Protein AF-0000000083551137 (afdb_homodimer)

Radius of gyration: 26.73 Å; Cα contacts (8 Å, |Δi|>4): 1388; chains: 2; bounding box: 48×81×63 Å

Solvent-accessible surface area (backbone atoms only — not comparable to full-atom values): 35287 Å² total; per-residue (Å²): 104,58,72,38,61,47,22,78,68,77,48,71,29,28,51,43,27,44,36,40,47,40,24,56,76,70,24,50,62,68,56,44,49,51,43,51,51,52,39,46,74,63,45,38,26,26,38,42,53,30,49,56,16,11,48,77,66,67,38,67,89,35,44,34,35,25,36,32,43,52,7,52,47,28,64,73,68,67,51,63,84,65,39,47,39,31,36,28,46,60,31,54,73,42,56,66,50,77,70,20,42,48,76,40,53,67,45,49,55,56,48,49,54,52,43,30,59,38,33,60,44,78,53,36,46,29,42,25,40,48,34,54,83,60,60,65,47,54,85,72,30,56,84,71,49,50,51,76,74,32,69,53,48,69,56,50,50,53,52,50,50,48,38,46,53,44,50,38,52,36,37,75,71,52,38,26,71,38,36,28,38,12,40,67,46,48,51,56,50,52,50,51,50,65,70,22,71,92,44,68,50,60,23,32,37,38,35,72,32,32,94,60,37,63,82,46,56,49,48,43,27,40,38,22,48,59,69,33,24,18,31,36,19,34,51,32,41,62,79,46,43,31,60,42,64,40,58,98,77,42,66,51,87,85,36,64,48,64,66,31,68,46,56,79,70,45,65,39,76,64,24,53,55,52,27,47,52,55,25,49,54,21,51,75,70,73,38,58,28,47,23,48,47,51,23,51,58,72,70,49,64,42,52,64,28,46,32,50,66,55,80,42,62,72,58,37,49,44,53,58,60,16,64,92,42,78,78,55,67,70,56,54,53,50,51,52,48,50,42,69,76,50,40,64,47,94,104,57,72,37,61,46,22,79,68,78,47,71,30,28,51,44,27,43,35,42,47,39,22,55,75,70,24,50,61,69,54,43,48,49,42,51,51,51,39,46,74,63,45,38,25,26,39,41,52,30,51,55,17,10,46,77,65,69,39,67,89,35,44,34,36,26,35,34,45,53,7,52,46,29,65,72,65,68,54,63,86,64,38,48,39,32,37,28,43,60,30,53,73,41,56,67,49,76,72,20,42,47,74,39,54,67,46,48,55,55,49,50,53,51,42,29,58,38,33,61,44,80,54,36,46,30,41,25,40,50,34,53,84,59,60,66,46,54,85,73,30,54,85,71,48,49,51,75,75,34,70,54,50,68,56,52,50,50,51,51,51,48,38,46,53,46,49,36,52,35,38,74,71,52,39,27,72,39,38,30,38,12,38,67,47,45,52,57,50,51,49,51,53,64,70,22,70,91,46,69,50,60,22,34,37,37,35,72,32,31,95,59,37,62,83,46,56,48,47,42,28,40,36,22,47,59,67,33,23,18,33,37,20,34,51,33,39,61,79,46,42,32,59,43,63,41,57,96,74,42,66,50,88,84,36,64,48,64,65,32,69,46,55,79,70,45,67,40,75,65,24,54,54,53,27,46,51,55,27,48,54,24,52,75,69,74,38,58,27,46,23,48,47,51,23,50,58,74,70,50,63,42,51,63,29,45,32,52,66,54,80,42,63,73,56,36,50,45,53,58,58,17,64,91,43,80,79,54,67,70,57,54,54,51,52,50,48,52,39,68,76,51,40,64,48,94

pLDDT: mean 97.59, std 1.92, range [85.94, 98.94]

Organism: NCBI:txid2306993

Secondary structure (DSSP, 8-state):
--EEE-TTS--EEESSEEE-TTBTTTB-HHHHHHHHHHHHHTT--EEE--TT-S-SS--TTTTTHHHHHHHHHHHHH--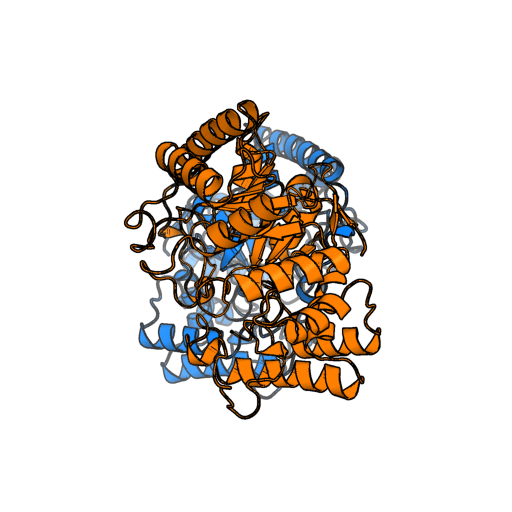GGGSEEEEEE--TT-TTTGGG----HHHHHHHHHHHHHHHTSS-EEEEEESS-TT--STTTGGGG--GGGSPPHHHHHHHHHHHHHHHHHHHHTTSEEEEEEES--HHHHHHHHHHHTTSPPEEEEE-B-BTTB-GGGTHHHHHHHHHT-EEEEB-TTTTTGGGTTTGGG---TTSHHHHSTTGGGT--HHHHHHHHHHHHHHHHTT--HHHHHHHHHTTSSS-EEEEE--SSHHHHHHHHTTTTPPPPHHHHHHHHHHHHHS----/--EEE-TTS--EEESSEEE-TTBTTTB-HHHHHHHHHHHHHTT--EEE--TT-S-SS--TTTTTHHHHHHHHHHHHH--GGGSEEEEEE--TT-TTTGGG----HHHHHHHHHHHHHHHTSS-EEEEEESS-TT--STTTGGGG--GGGSPPHHHHHHHHHHHHHHHHHHHHTTSEEEEEEES--HHHHHHHHHHHTTSPPEEEEE-B-BTTB-GGGTHHHHHHHHHT-EEEEB-TTTTTGGGTTTGGG---TTSHHHHSTTGGGT--HHHHHHHHHHHHHHHHTT--HHHHHHHHHTTSSS-EEEEE--SSHHHHHHHHTTTTPPPPHHHHHHHHHHHHHS----

InterPro domains:
  IPR023210 NADP-dependent oxidoreductase domain [PF00248] (15-338)
  IPR036812 NAD(P)-dependent oxidoreductase domain superfamily [G3DSA:3.20.20.100] (1-345)
  IPR036812 NAD(P)-dependent oxidoreductase domain superfamily [SSF51430] (1-345)
  IPR050523 Aldo/Keto Reductase Detoxification and Biosynthesis [PTHR43364] (1-342)

Structure (mmCIF, N/CA/C/O backbone):
data_AF-0000000083551137-model_v1
#
loop_
_entity.id
_entity.type
_entity.pdbx_description
1 polymer 'Aldo/keto reductase'
#
loop_
_atom_site.group_PDB
_atom_site.id
_atom_site.type_symbol
_atom_site.label_atom_id
_atom_site.label_alt_id
_atom_site.label_comp_id
_atom_site.label_asym_id
_atom_site.label_entity_id
_atom_site.label_seq_id
_atom_site.pdbx_PDB_ins_code
_atom_site.Cartn_x
_atom_site.Cartn_y
_atom_site.Cartn_z
_atom_site.occupancy
_atom_site.B_iso_or_equiv
_atom_site.auth_seq_id
_atom_site.auth_comp_id
_atom_site.auth_asym_id
_atom_site.auth_atom_id
_atom_site.pdbx_PDB_model_num
ATOM 1 N N . MET A 1 1 ? -17.516 21.531 17.078 1 94.38 1 MET A N 1
ATOM 2 C CA . MET A 1 1 ? -16.391 20.734 16.609 1 94.38 1 MET A CA 1
ATOM 3 C C . MET A 1 1 ? -16.375 19.375 17.266 1 94.38 1 MET A C 1
ATOM 5 O O . MET A 1 1 ? -16.391 19.281 18.5 1 94.38 1 MET A O 1
ATOM 9 N N . GLU A 1 2 ? -16.453 18.312 16.484 1 96.31 2 GLU A N 1
ATOM 10 C CA . GLU A 1 2 ? -16.359 16.953 17.016 1 96.31 2 GLU A CA 1
ATOM 11 C C . GLU A 1 2 ? -14.93 16.625 17.438 1 96.31 2 GLU A C 1
ATOM 13 O O . GLU A 1 2 ? -13.977 17.219 16.922 1 96.31 2 GLU A O 1
ATOM 18 N N . LYS A 1 3 ? -14.812 15.734 18.375 1 97.81 3 LYS A N 1
ATOM 19 C CA . LYS A 1 3 ? -13.484 15.32 18.844 1 97.81 3 LYS A CA 1
ATOM 20 C C . LYS A 1 3 ? -13.133 13.93 18.312 1 97.81 3 LYS A C 1
ATOM 22 O O . LYS A 1 3 ? -14.016 13.102 18.109 1 97.81 3 LYS A O 1
ATOM 27 N N . ARG A 1 4 ? -11.867 13.734 18.094 1 97.5 4 ARG A N 1
ATOM 28 C CA . ARG A 1 4 ? -11.289 12.461 17.672 1 97.5 4 ARG A CA 1
ATOM 29 C C . ARG A 1 4 ? -10.117 12.078 18.578 1 97.5 4 ARG A C 1
ATOM 31 O O . ARG A 1 4 ? -9.406 12.945 19.078 1 97.5 4 ARG A O 1
ATOM 38 N N . GLU A 1 5 ? -9.961 10.828 18.719 1 97.19 5 GLU A N 1
ATOM 39 C CA . GLU A 1 5 ? -8.812 10.375 19.5 1 97.19 5 GLU A CA 1
ATOM 40 C C . GLU A 1 5 ? -7.555 10.32 18.641 1 97.19 5 GLU A C 1
ATOM 42 O O . GLU A 1 5 ? -7.594 9.875 17.5 1 97.19 5 GLU A O 1
ATOM 47 N N . LEU A 1 6 ? -6.473 10.789 19.172 1 97.62 6 LEU A N 1
ATOM 48 C CA . LEU A 1 6 ? -5.184 10.672 18.5 1 97.62 6 LEU A CA 1
ATOM 49 C C . LEU A 1 6 ? -4.566 9.297 18.734 1 97.62 6 LEU A C 1
ATOM 51 O O . LEU A 1 6 ? -3.869 9.086 19.734 1 97.62 6 LEU A O 1
ATOM 55 N N . GLY A 1 7 ? -4.84 8.5 17.766 1 95.81 7 GLY A N 1
ATOM 56 C CA . GLY A 1 7 ? -4.434 7.117 17.953 1 95.81 7 GLY A CA 1
ATOM 57 C C . GLY A 1 7 ? -4.98 6.504 19.234 1 95.81 7 GLY A C 1
ATOM 58 O O . GLY A 1 7 ? -6.117 6.781 19.625 1 95.81 7 GLY A O 1
ATOM 59 N N . GLY A 1 8 ? -4.238 5.562 19.875 1 93 8 GLY A N 1
ATOM 60 C CA . GLY A 1 8 ? -4.625 4.953 21.141 1 93 8 GLY A CA 1
ATOM 61 C C . GLY A 1 8 ? -4.082 5.688 22.344 1 93 8 GLY A C 1
ATOM 62 O O . GLY A 1 8 ? -3.855 5.086 23.391 1 93 8 GLY A O 1
ATOM 63 N N . SER A 1 9 ? -3.871 7.059 22.188 1 94.75 9 SER A N 1
ATOM 64 C CA . SER A 1 9 ? -3.176 7.812 23.234 1 94.75 9 SER A CA 1
ATOM 65 C C . SER A 1 9 ? -4.137 8.25 24.328 1 94.75 9 SER A C 1
ATOM 67 O O . SER A 1 9 ? -3.703 8.656 25.422 1 94.75 9 SER A O 1
ATOM 69 N N . GLY A 1 10 ? -5.402 8.312 24.031 1 95.75 10 GLY A N 1
ATOM 70 C CA 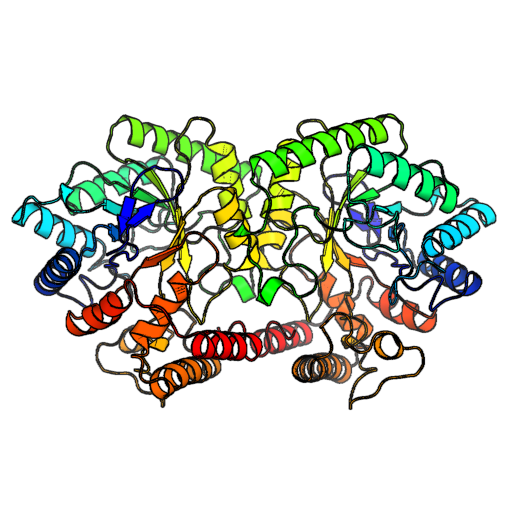. GLY A 1 10 ? -6.375 8.883 24.953 1 95.75 10 GLY A CA 1
ATOM 71 C C . GLY A 1 10 ? -6.555 10.375 24.797 1 95.75 10 GLY A C 1
ATOM 72 O O . GLY A 1 10 ? -7.488 10.961 25.344 1 95.75 10 GLY A O 1
ATOM 73 N N . VAL A 1 11 ? -5.73 11.023 24.016 1 97.62 11 VAL A N 1
ATOM 74 C CA . VAL A 1 11 ? -5.832 12.461 23.75 1 97.62 11 VAL A CA 1
ATOM 75 C C . VAL A 1 11 ? -6.938 12.719 22.734 1 97.62 11 VAL A C 1
ATOM 77 O O . VAL A 1 11 ? -6.961 12.109 21.656 1 97.62 11 VAL A O 1
ATOM 80 N N . MET A 1 12 ? -7.859 13.555 23.109 1 98.19 12 MET A N 1
ATOM 81 C CA . MET A 1 12 ? -8.945 13.945 22.219 1 98.19 12 MET A CA 1
ATOM 82 C C . MET A 1 12 ? -8.656 15.289 21.562 1 98.19 12 MET A C 1
ATOM 84 O O . MET A 1 12 ? -8.273 16.25 22.25 1 98.19 12 MET A O 1
ATOM 88 N N . VAL A 1 13 ? -8.797 15.352 20.281 1 98.62 13 VAL A N 1
ATOM 89 C CA . VAL A 1 13 ? -8.555 16.578 19.531 1 98.62 13 VAL A CA 1
ATOM 90 C C . VAL A 1 13 ? -9.703 16.844 18.578 1 98.62 13 VAL A C 1
ATOM 92 O O . VAL A 1 13 ? -10.5 15.945 18.281 1 98.62 13 VAL A O 1
ATOM 95 N N . SER A 1 14 ? -9.773 18.094 18.125 1 98.69 14 SER A N 1
ATOM 96 C CA . SER A 1 14 ? -10.789 18.453 17.141 1 98.69 14 SER A CA 1
ATOM 97 C C . SER A 1 14 ? -10.656 17.625 15.875 1 98.69 14 SER A C 1
ATOM 99 O O . SER A 1 14 ? -9.555 17.203 15.516 1 98.69 14 SER A O 1
ATOM 101 N N . GLU A 1 15 ? -11.727 17.406 15.133 1 98.56 15 GLU A N 1
ATOM 102 C CA . GLU A 1 15 ? -11.766 16.594 13.922 1 98.56 15 GLU A CA 1
ATOM 103 C C . GLU A 1 15 ? -10.984 17.25 12.789 1 98.56 15 GLU A C 1
ATOM 105 O O . GLU A 1 15 ? -10.711 16.609 11.766 1 98.56 15 GLU A O 1
ATOM 110 N N . LEU A 1 16 ? -10.648 18.5 12.961 1 98.81 16 LEU A N 1
ATOM 111 C CA . LEU A 1 16 ? -9.75 19.234 12.07 1 98.81 16 LEU A CA 1
ATOM 112 C C . LEU A 1 16 ? -8.531 19.734 12.836 1 98.81 16 LEU A C 1
ATOM 114 O O . LEU A 1 16 ? -8.617 20.062 14.016 1 98.81 16 LEU A O 1
ATOM 118 N N . CYS A 1 17 ? -7.441 19.75 12.164 1 98.88 17 CYS A N 1
ATOM 119 C CA . CYS A 1 17 ? -6.188 20.281 12.688 1 98.88 17 CYS A CA 1
ATOM 120 C C . CYS A 1 17 ? -5.762 21.531 11.93 1 98.88 17 CYS A C 1
ATOM 122 O O . CYS A 1 17 ? -5.848 21.578 10.703 1 98.88 17 CYS A O 1
ATOM 124 N N . LEU A 1 18 ? -5.387 22.547 12.656 1 98.94 18 LEU A N 1
ATOM 125 C CA . LEU A 1 18 ? -4.906 23.75 12 1 98.94 18 LEU A CA 1
ATOM 126 C C . LEU A 1 18 ? -3.465 23.594 11.539 1 98.94 18 LEU A C 1
ATOM 128 O O . LEU A 1 18 ? -2.564 23.391 12.352 1 98.94 18 LEU A O 1
ATOM 132 N N . GLY A 1 19 ? -3.256 23.641 10.219 1 98.81 19 GLY A N 1
ATOM 133 C CA . GLY A 1 19 ? -1.92 23.672 9.648 1 98.81 19 GLY A CA 1
ATOM 134 C C . GLY A 1 19 ? -1.349 25.078 9.57 1 98.81 19 GLY A C 1
ATOM 135 O O . GLY A 1 19 ? -2.086 26.047 9.352 1 98.81 19 GLY A O 1
ATOM 136 N N . THR A 1 20 ? -0.009 25.188 9.625 1 98.81 20 THR A N 1
ATOM 137 C CA . THR A 1 20 ? 0.559 26.516 9.812 1 98.81 20 THR A CA 1
ATOM 138 C C . THR A 1 20 ? 1.731 26.75 8.867 1 98.81 20 THR A C 1
ATOM 140 O O . THR A 1 20 ? 2.459 27.734 9 1 98.81 20 THR A O 1
ATOM 143 N N . MET A 1 21 ? 1.899 25.938 7.883 1 97.94 21 MET A N 1
ATOM 144 C CA . MET A 1 21 ? 3.137 25.859 7.109 1 97.94 21 MET A CA 1
ATOM 145 C C . MET A 1 21 ? 3.336 27.125 6.277 1 97.94 21 MET A C 1
ATOM 147 O O . MET A 1 21 ? 4.41 27.328 5.711 1 97.94 21 MET A O 1
ATOM 151 N N . THR A 1 22 ? 2.338 28.031 6.148 1 96.94 22 THR A N 1
ATOM 152 C CA . THR A 1 22 ? 2.443 29.219 5.312 1 96.94 22 THR A CA 1
ATOM 153 C C . THR A 1 22 ? 2.906 30.422 6.133 1 96.94 22 THR A C 1
ATOM 155 O O . THR A 1 22 ? 3.275 31.469 5.574 1 96.94 22 THR A O 1
ATOM 158 N N . TRP A 1 23 ? 2.85 30.359 7.438 1 98.44 23 TRP A N 1
ATOM 159 C CA . TRP A 1 23 ? 3.096 31.484 8.328 1 98.44 23 TRP A CA 1
ATOM 160 C C . TRP A 1 23 ? 4.578 31.844 8.352 1 98.44 23 TRP A C 1
ATOM 162 O O . TRP A 1 23 ? 5.406 31.047 8.812 1 98.44 23 TRP A O 1
ATOM 172 N N . GLY A 1 24 ? 4.906 33.062 7.977 1 97 24 GLY A N 1
ATOM 173 C CA . GLY A 1 24 ? 6.285 33.5 7.887 1 97 24 GLY A CA 1
ATOM 174 C C . GLY A 1 24 ? 6.727 33.781 6.465 1 97 24 GLY A C 1
ATOM 175 O O . GLY A 1 24 ? 7.637 34.594 6.242 1 97 24 GLY A O 1
ATOM 176 N N . THR A 1 25 ? 6.086 33.094 5.484 1 95.19 25 THR A N 1
ATOM 177 C CA . THR A 1 25 ? 6.355 33.375 4.074 1 95.19 25 THR A CA 1
ATOM 178 C C . THR A 1 25 ? 5.137 34 3.408 1 95.19 25 THR A C 1
ATOM 180 O O . THR A 1 25 ? 5.223 35.125 2.857 1 95.19 25 THR A O 1
ATOM 183 N N . GLN A 1 26 ? 4.023 33.406 3.555 1 95.81 26 GLN A N 1
ATOM 184 C CA . GLN A 1 26 ? 2.816 33.906 2.902 1 95.81 26 GLN A CA 1
ATOM 185 C C . GLN A 1 26 ? 1.95 34.719 3.875 1 95.81 26 GLN A C 1
ATOM 187 O O . GLN A 1 26 ? 1.035 35.406 3.459 1 95.81 26 GLN A O 1
ATOM 192 N N . ASN A 1 27 ? 2.18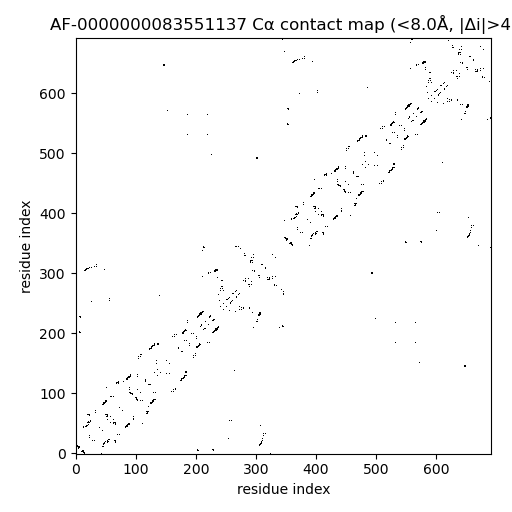8 34.531 5.137 1 97.38 27 ASN A N 1
ATOM 193 C CA . ASN A 1 27 ? 1.434 35.25 6.172 1 97.38 27 ASN A CA 1
ATOM 194 C C . ASN A 1 27 ? 2.357 35.969 7.148 1 97.38 27 ASN A C 1
ATOM 196 O O . ASN A 1 27 ? 3.412 35.438 7.516 1 97.38 27 ASN A O 1
ATOM 200 N N . THR A 1 28 ? 1.924 37.094 7.547 1 98 28 THR A N 1
ATOM 201 C CA . THR A 1 28 ? 2.588 37.844 8.617 1 98 28 THR A CA 1
ATOM 202 C C . THR A 1 28 ? 2.234 37.25 9.977 1 98 28 THR A C 1
ATOM 204 O O . THR A 1 28 ? 1.338 36.406 10.078 1 98 28 THR A O 1
ATOM 207 N N . GLU A 1 29 ? 2.994 37.656 10.984 1 98.69 29 GLU A N 1
ATOM 208 C CA . GLU A 1 29 ? 2.719 37.219 12.352 1 98.69 29 GLU A CA 1
ATOM 209 C C . GLU A 1 29 ? 1.29 37.594 12.766 1 98.69 29 GLU A C 1
ATOM 211 O O . GLU A 1 29 ? 0.604 36.781 13.391 1 98.69 29 GLU A O 1
ATOM 216 N N . ALA A 1 30 ? 0.888 38.781 12.422 1 98.69 30 ALA A N 1
ATOM 217 C CA . ALA A 1 30 ? -0.46 39.219 12.766 1 98.69 30 ALA A CA 1
ATOM 218 C C . ALA A 1 30 ? -1.514 38.344 12.102 1 98.69 30 ALA A C 1
ATOM 220 O O . ALA A 1 30 ? -2.531 38 12.711 1 98.69 30 ALA A O 1
ATOM 221 N N . GLU A 1 31 ? -1.303 38 10.891 1 98.62 31 GLU A N 1
ATOM 222 C CA . GLU A 1 31 ? -2.223 37.125 10.172 1 98.62 31 GLU A CA 1
ATOM 223 C C . GLU A 1 31 ? -2.238 35.719 10.766 1 98.62 31 GLU A C 1
ATOM 225 O O . GLU A 1 31 ? -3.285 35.062 10.82 1 98.62 31 GLU A O 1
ATOM 230 N N . ALA A 1 32 ? -1.09 35.25 11.164 1 98.81 32 ALA A N 1
ATOM 231 C CA . ALA A 1 32 ? -0.997 33.969 11.844 1 98.81 32 ALA A CA 1
ATOM 232 C C . ALA A 1 32 ? -1.82 33.969 13.133 1 98.81 32 ALA A C 1
ATOM 234 O O . ALA A 1 32 ? -2.609 33.031 13.367 1 98.81 32 ALA A O 1
ATOM 235 N N . HIS A 1 33 ? -1.642 35 13.93 1 98.88 33 HIS A N 1
ATOM 236 C CA . HIS A 1 33 ? -2.383 35.125 15.18 1 98.88 33 HIS A CA 1
ATOM 237 C C . HIS A 1 33 ? -3.887 35.188 14.93 1 98.88 33 HIS A C 1
ATOM 239 O O . HIS A 1 33 ? -4.66 34.562 15.664 1 98.88 33 HIS A O 1
ATOM 245 N N . ALA A 1 34 ? -4.262 35.906 13.891 1 98.81 34 ALA A N 1
ATOM 246 C CA . ALA A 1 34 ? -5.68 36 13.555 1 98.81 34 ALA A CA 1
ATOM 247 C C . ALA A 1 34 ? -6.246 34.625 13.195 1 98.81 34 ALA A C 1
ATOM 249 O O . ALA A 1 34 ? -7.387 34.312 13.531 1 98.81 34 ALA A O 1
ATOM 250 N N . GLN A 1 35 ? -5.496 33.812 12.523 1 98.81 35 GLN A N 1
ATOM 251 C CA . GLN A 1 35 ? -5.949 32.469 12.141 1 98.81 35 GLN A CA 1
ATOM 252 C C . GLN A 1 35 ? -6.031 31.562 13.359 1 98.81 35 GLN A C 1
ATOM 254 O O . GLN A 1 35 ? -6.934 30.719 13.445 1 98.81 35 GLN A O 1
ATOM 259 N N . ILE A 1 36 ? -5.094 31.703 14.289 1 98.88 36 ILE A N 1
ATOM 260 C CA . ILE A 1 36 ? -5.191 30.938 15.523 1 98.88 36 ILE A CA 1
ATOM 261 C C . ILE A 1 36 ? -6.48 31.297 16.25 1 98.88 36 ILE A C 1
ATOM 263 O O . ILE A 1 36 ? -7.242 30.422 16.656 1 98.88 36 ILE A O 1
ATOM 267 N N . ASP A 1 37 ? -6.707 32.594 16.375 1 98.88 37 ASP A N 1
ATOM 268 C CA . ASP A 1 37 ? -7.895 33.062 17.094 1 98.88 37 ASP A CA 1
ATOM 269 C C . ASP A 1 37 ? -9.164 32.531 16.438 1 98.88 37 ASP A C 1
ATOM 271 O O . ASP A 1 37 ? -10.055 32.031 17.125 1 98.88 37 ASP A O 1
ATOM 275 N N . LEU A 1 38 ? -9.203 32.656 15.148 1 98.81 38 LEU A N 1
ATOM 276 C CA . LEU A 1 38 ? -10.375 32.188 14.414 1 98.81 38 LEU A CA 1
ATOM 277 C C . LEU A 1 38 ? -10.57 30.672 14.609 1 98.81 38 LEU A C 1
ATOM 279 O O . LEU A 1 38 ? -11.695 30.219 14.844 1 98.81 38 LEU A O 1
ATOM 283 N N . ALA A 1 39 ? -9.516 29.906 14.477 1 98.81 39 ALA A N 1
ATOM 284 C CA . ALA A 1 39 ? -9.578 28.453 14.625 1 98.81 39 ALA A CA 1
ATOM 285 C C . ALA A 1 39 ? -10.078 28.062 16.016 1 98.81 39 ALA A C 1
ATOM 287 O O . ALA A 1 39 ? -10.969 27.234 16.141 1 98.81 39 ALA A O 1
ATOM 288 N N . LEU A 1 40 ? -9.516 28.688 17.031 1 98.69 40 LEU A N 1
ATOM 289 C CA . LEU A 1 40 ? -9.922 28.406 18.406 1 98.69 40 LEU A CA 1
ATOM 290 C C . LEU A 1 40 ? -11.391 28.766 18.625 1 98.69 40 LEU A C 1
ATOM 292 O O . LEU A 1 40 ? -12.133 28.016 19.266 1 98.69 40 LEU A O 1
ATOM 296 N N . ASP A 1 41 ? -11.75 29.906 18.094 1 98.5 41 ASP A N 1
ATOM 297 C CA . ASP A 1 41 ? -13.133 30.359 18.219 1 98.5 41 ASP A CA 1
ATOM 298 C C . ASP A 1 41 ? -14.102 29.359 17.594 1 98.5 41 ASP A C 1
ATOM 300 O O . ASP A 1 41 ? -15.234 29.203 18.047 1 98.5 41 ASP A O 1
ATOM 304 N N . ARG A 1 42 ? -13.625 28.688 16.562 1 98.44 42 ARG A N 1
ATOM 305 C CA . ARG A 1 42 ? -14.461 27.75 15.828 1 98.44 42 ARG A CA 1
ATOM 306 C C . ARG A 1 42 ? -14.32 26.344 16.391 1 98.44 42 ARG A C 1
ATOM 308 O O . ARG A 1 42 ? -14.867 25.391 15.828 1 98.44 42 ARG A O 1
ATOM 315 N N . GLY A 1 43 ? -13.547 26.125 17.453 1 98.31 43 GLY A N 1
ATOM 316 C CA . GLY A 1 43 ? -13.539 24.875 18.188 1 98.31 43 GLY A CA 1
ATOM 317 C C . GLY A 1 43 ? -12.32 24.016 17.875 1 98.31 43 GLY A C 1
ATOM 318 O O . GLY A 1 43 ? -12.188 22.906 18.406 1 98.31 43 GLY A O 1
ATOM 319 N N . ILE A 1 44 ? -11.414 24.484 17.047 1 98.62 44 ILE A N 1
ATOM 320 C CA . ILE A 1 44 ? -10.172 23.75 16.797 1 98.62 44 ILE A CA 1
ATOM 321 C C . ILE A 1 44 ? -9.281 23.812 18.031 1 98.62 44 ILE A C 1
ATOM 323 O O . ILE A 1 44 ? -9.086 24.875 18.625 1 98.62 44 ILE A O 1
ATOM 327 N N . ASP A 1 45 ? -8.789 22.656 18.391 1 98.75 45 ASP A N 1
ATOM 328 C CA . ASP A 1 45 ? -7.848 22.625 19.516 1 98.75 45 ASP A CA 1
ATOM 329 C C . ASP A 1 45 ? -6.637 21.766 19.188 1 98.75 45 ASP A C 1
ATOM 331 O O . ASP A 1 45 ? -6.09 21.094 20.062 1 98.75 45 ASP A O 1
ATOM 335 N N . PHE A 1 46 ? -6.285 21.641 18 1 98.94 46 PHE A N 1
ATOM 336 C CA . PHE A 1 46 ? -5.141 20.906 17.484 1 98.94 46 PHE A CA 1
ATOM 337 C C . PHE A 1 46 ? -4.387 21.703 16.438 1 98.94 46 PHE A C 1
ATOM 339 O O . PHE A 1 46 ? -4.957 22.078 15.414 1 98.94 46 PHE A O 1
ATOM 346 N N . ILE A 1 47 ? -3.09 22.016 16.672 1 98.94 47 ILE A N 1
ATOM 347 C CA . ILE A 1 47 ? -2.277 22.812 15.766 1 98.94 47 ILE A CA 1
ATOM 348 C C . ILE A 1 47 ? -1.021 22.047 15.375 1 98.94 47 ILE A C 1
ATOM 350 O O . ILE A 1 47 ? -0.355 21.453 16.234 1 98.94 47 ILE A O 1
ATOM 354 N N . ASP A 1 48 ? -0.736 22.016 14.117 1 98.94 48 ASP A N 1
ATOM 355 C CA . ASP A 1 48 ? 0.429 21.328 13.578 1 98.94 48 ASP A CA 1
ATOM 356 C C . ASP A 1 48 ? 1.463 22.328 13.047 1 98.94 48 ASP A C 1
ATOM 358 O O . ASP A 1 48 ? 1.116 23.266 12.336 1 98.94 48 ASP A O 1
ATOM 362 N N . THR A 1 49 ? 2.674 22.109 13.383 1 98.88 49 THR A N 1
ATOM 363 C CA . THR A 1 49 ? 3.791 22.906 12.875 1 98.88 49 THR A CA 1
ATOM 364 C C . THR A 1 49 ? 5.035 22.031 12.711 1 98.88 49 THR A C 1
ATOM 366 O O . THR A 1 49 ? 4.938 20.812 12.656 1 98.88 49 THR A O 1
ATOM 369 N N . ALA A 1 50 ? 6.176 22.641 12.398 1 98.81 50 ALA A N 1
ATOM 370 C CA . ALA A 1 50 ? 7.461 21.953 12.234 1 98.81 50 ALA A CA 1
ATOM 371 C C . ALA A 1 50 ? 8.617 22.938 12.352 1 98.81 50 ALA A C 1
ATOM 373 O O . ALA A 1 50 ? 8.469 24.125 12.039 1 98.81 50 ALA A O 1
ATOM 374 N N . GLU A 1 51 ? 9.75 22.438 12.672 1 98.38 51 GLU A N 1
ATOM 375 C CA . GLU A 1 51 ? 10.93 23.281 12.789 1 98.38 51 GLU A CA 1
ATOM 376 C C . GLU A 1 51 ? 11.289 23.906 11.445 1 98.38 51 GLU A C 1
ATOM 378 O O . GLU A 1 51 ? 11.828 25.016 11.391 1 98.38 51 GLU A O 1
ATOM 383 N N . MET A 1 52 ? 10.922 23.234 10.406 1 97.94 52 MET A N 1
ATOM 384 C CA . MET A 1 52 ? 11.352 23.672 9.078 1 97.94 52 MET A CA 1
ATOM 385 C C . MET A 1 52 ? 10.383 24.703 8.5 1 97.94 52 MET A C 1
ATOM 387 O O . MET A 1 52 ? 10.68 25.328 7.48 1 97.94 52 MET A O 1
ATOM 391 N N . TYR A 1 53 ? 9.289 24.875 9.148 1 98.19 53 TYR A N 1
ATOM 392 C CA . TYR A 1 53 ? 8.273 25.766 8.602 1 98.19 53 TYR A CA 1
ATOM 393 C C . TYR A 1 53 ? 8.703 27.219 8.742 1 98.19 53 TYR A C 1
ATOM 395 O O . TYR A 1 53 ? 9.367 27.594 9.711 1 98.19 53 TYR A O 1
ATOM 403 N N . PRO A 1 54 ? 8.297 28.078 7.746 1 97.62 54 PRO A N 1
ATOM 404 C CA . PRO A 1 54 ? 7.34 27.828 6.668 1 97.62 54 PRO A CA 1
ATOM 405 C C . PRO A 1 54 ? 7.973 27.125 5.465 1 97.62 54 PRO A C 1
ATOM 407 O O . PRO A 1 54 ? 9.195 27.016 5.383 1 97.62 54 PRO A O 1
ATOM 410 N N . THR A 1 55 ? 7 26.578 4.652 1 93.56 55 THR A N 1
ATOM 411 C CA . THR A 1 55 ? 7.438 25.922 3.428 1 93.56 55 THR A CA 1
ATOM 412 C C . THR A 1 55 ? 6.902 26.656 2.199 1 93.56 55 THR A C 1
ATOM 414 O O . THR A 1 55 ? 6.238 27.688 2.326 1 93.56 55 THR A O 1
ATOM 417 N N . ASN A 1 56 ? 7.363 26.281 1.046 1 86.38 56 ASN A N 1
ATOM 418 C CA . ASN A 1 56 ? 6.949 26.781 -0.26 1 86.38 56 ASN A CA 1
ATOM 419 C C . ASN A 1 56 ? 7.395 28.234 -0.472 1 86.38 56 ASN A C 1
ATOM 421 O O . ASN A 1 56 ? 6.566 29.109 -0.685 1 86.38 56 ASN A O 1
ATOM 425 N N . PRO A 1 57 ? 8.664 28.516 -0.345 1 86.06 57 PRO A N 1
ATOM 426 C CA . PRO A 1 57 ? 9.734 27.531 -0.232 1 86.06 57 PRO A CA 1
ATOM 427 C C . PRO A 1 57 ? 10.312 27.438 1.181 1 86.06 57 PRO A C 1
ATOM 429 O O . PRO A 1 57 ? 10.039 28.297 2.018 1 86.06 57 PRO A O 1
ATOM 432 N N . VAL A 1 58 ? 11.008 26.375 1.459 1 90.69 58 VAL A N 1
ATOM 433 C CA . VAL A 1 58 ? 11.867 26.359 2.635 1 90.69 58 VAL A CA 1
ATOM 434 C C . VAL A 1 58 ? 13.094 27.219 2.396 1 90.69 58 VAL A C 1
ATOM 436 O O . VAL A 1 58 ? 13.766 27.094 1.366 1 90.69 58 VAL A O 1
ATOM 439 N N . SER A 1 59 ? 13.297 28.141 3.242 1 93.12 59 SER A N 1
ATOM 440 C CA . SER A 1 59 ? 14.445 29.031 3.066 1 93.12 59 SER A CA 1
ATOM 441 C C . SER A 1 59 ? 15.164 29.266 4.387 1 93.12 59 SER A C 1
ATOM 443 O O . SER A 1 59 ? 14.555 29.203 5.457 1 93.12 59 SER A O 1
ATOM 445 N N . ALA A 1 60 ? 16.422 29.516 4.27 1 93 60 ALA A N 1
ATOM 446 C CA . ALA A 1 60 ? 17.25 29.781 5.453 1 93 60 ALA A CA 1
ATOM 447 C C . ALA A 1 60 ? 16.75 31.031 6.176 1 93 60 ALA A C 1
ATOM 449 O O . ALA A 1 60 ? 16.859 31.141 7.398 1 93 60 ALA A O 1
ATOM 450 N N . GLU A 1 61 ? 16.156 31.922 5.422 1 94.56 61 GLU A N 1
ATOM 451 C CA . GLU A 1 61 ? 15.742 33.219 5.945 1 94.56 61 GLU A CA 1
ATOM 452 C C . GLU A 1 61 ? 14.492 33.094 6.809 1 94.56 61 GLU A C 1
ATOM 454 O O . GLU A 1 61 ? 14.281 33.875 7.73 1 94.56 61 GLU A O 1
ATOM 459 N N . THR A 1 62 ? 13.711 32.062 6.504 1 96.69 62 THR A N 1
ATOM 460 C CA . THR A 1 62 ? 12.398 32.062 7.145 1 96.69 62 THR A CA 1
ATOM 461 C C . THR A 1 62 ? 12.227 30.844 8.039 1 96.69 62 THR A C 1
ATOM 463 O O . THR A 1 62 ? 11.266 30.766 8.812 1 96.69 62 THR A O 1
ATOM 466 N N . ILE A 1 63 ? 13.156 29.953 7.965 1 97 63 ILE A N 1
ATOM 467 C CA . ILE A 1 63 ? 13.031 28.703 8.711 1 97 63 ILE A CA 1
ATOM 468 C C . ILE A 1 63 ? 12.828 29 10.195 1 97 63 ILE A C 1
ATOM 470 O O . ILE A 1 63 ? 13.5 29.875 10.75 1 97 63 ILE A O 1
ATOM 474 N N . GLY A 1 64 ? 11.844 28.328 10.805 1 98 64 GLY A N 1
ATOM 475 C CA . GLY A 1 64 ? 11.609 28.469 12.234 1 98 64 GLY A CA 1
ATOM 476 C C . GLY A 1 64 ? 10.594 29.547 12.562 1 98 64 GLY A C 1
ATOM 477 O O . GLY A 1 64 ? 10.078 29.594 13.68 1 98 64 GLY A O 1
ATOM 478 N N . LEU A 1 65 ? 10.242 30.375 11.609 1 98.5 65 LEU A N 1
ATOM 479 C CA . LEU A 1 65 ? 9.375 31.516 11.875 1 98.5 65 LEU A CA 1
ATOM 480 C C . LEU A 1 65 ? 7.98 31.062 12.289 1 98.5 65 LEU A C 1
ATOM 482 O O . LEU A 1 65 ? 7.328 31.703 13.109 1 98.5 65 LEU A O 1
ATOM 486 N N . THR A 1 66 ? 7.465 30.016 11.664 1 98.88 66 THR A N 1
ATOM 487 C CA . THR A 1 66 ? 6.129 29.531 12.008 1 98.88 66 THR A CA 1
ATOM 488 C C . THR A 1 66 ? 6.035 29.188 13.492 1 98.88 66 THR A C 1
ATOM 490 O O . THR A 1 66 ? 5.098 29.609 14.172 1 98.88 66 THR A O 1
ATOM 493 N N . GLU A 1 67 ? 7.035 28.453 13.969 1 98.94 67 GLU A N 1
ATOM 494 C CA . GLU A 1 67 ? 7.062 28.156 15.398 1 98.94 67 GLU A CA 1
ATOM 495 C C . GLU A 1 67 ? 7.176 29.422 16.234 1 98.94 67 GLU A C 1
ATOM 497 O O . GLU A 1 67 ? 6.523 29.547 17.266 1 98.94 67 GLU A O 1
ATOM 502 N N . ASP A 1 68 ? 7.988 30.375 15.781 1 98.88 68 ASP A N 1
ATOM 503 C CA . ASP A 1 68 ? 8.141 31.641 16.484 1 98.88 68 ASP A CA 1
ATOM 504 C C . ASP A 1 68 ? 6.805 32.375 16.609 1 98.88 68 ASP A C 1
ATOM 506 O O . ASP A 1 68 ? 6.488 32.938 17.641 1 98.88 68 ASP A O 1
ATOM 510 N N . TYR A 1 69 ? 6.055 32.344 15.508 1 98.94 69 TYR A N 1
ATOM 511 C CA . TYR A 1 69 ? 4.766 33.031 15.492 1 98.94 69 TYR A CA 1
ATOM 512 C C . TYR A 1 69 ? 3.785 32.344 16.453 1 98.94 69 TYR A C 1
ATOM 514 O O . TYR A 1 69 ? 3.02 33.031 17.141 1 98.94 69 TYR A O 1
ATOM 522 N N . ILE A 1 70 ? 3.758 31.062 16.516 1 98.94 70 ILE A N 1
ATOM 523 C CA . ILE A 1 70 ? 2.916 30.344 17.469 1 98.94 70 ILE A CA 1
ATOM 524 C C . ILE A 1 70 ? 3.363 30.672 18.906 1 98.94 70 ILE A C 1
ATOM 526 O O . ILE A 1 70 ? 2.531 30.922 19.781 1 98.94 70 ILE A O 1
ATOM 530 N N . GLY A 1 71 ? 4.695 30.672 19.094 1 98.94 71 GLY A N 1
ATOM 531 C CA . GLY A 1 71 ? 5.25 31 20.406 1 98.94 71 GLY A CA 1
ATOM 532 C C . GLY A 1 71 ? 4.863 32.375 20.891 1 98.94 71 GLY A C 1
ATOM 533 O O . GLY A 1 71 ? 4.539 32.562 22.062 1 98.94 71 GLY A O 1
ATOM 534 N N . SER A 1 72 ? 4.965 33.344 20 1 98.81 72 SER A N 1
ATOM 535 C CA . SER A 1 72 ? 4.609 34.719 20.391 1 98.81 72 SER A CA 1
ATOM 536 C C . SER A 1 72 ? 3.125 34.812 20.719 1 98.81 72 SER A C 1
ATOM 538 O O . SER A 1 72 ? 2.736 35.594 21.594 1 98.81 72 SER A O 1
ATOM 540 N N . TRP A 1 73 ? 2.301 34.062 19.984 1 98.88 73 TRP A N 1
ATOM 541 C CA . TRP A 1 73 ? 0.881 34.031 20.312 1 98.88 73 TRP A CA 1
ATOM 542 C C . TRP A 1 73 ? 0.665 33.469 21.719 1 98.88 73 TRP A C 1
ATOM 544 O O . TRP A 1 73 ? -0.12 34 22.5 1 98.88 73 TRP A O 1
ATOM 554 N N . ILE A 1 74 ? 1.352 32.406 22.047 1 98.88 74 ILE A N 1
ATOM 555 C CA . ILE A 1 74 ? 1.254 31.75 23.359 1 98.88 74 ILE A CA 1
ATOM 556 C C . ILE A 1 74 ? 1.671 32.75 24.453 1 98.88 74 ILE A C 1
ATOM 558 O O . ILE A 1 74 ? 0.977 32.875 25.453 1 98.88 74 ILE A O 1
ATOM 562 N N . ALA A 1 75 ? 2.762 33.344 24.188 1 98.56 75 ALA A N 1
ATOM 563 C CA . ALA A 1 75 ? 3.279 34.281 25.172 1 98.56 75 ALA A CA 1
ATOM 564 C C . ALA A 1 75 ? 2.301 35.438 25.391 1 98.56 75 ALA A C 1
ATOM 566 O O . ALA A 1 75 ? 2.113 35.906 26.516 1 98.56 75 ALA A O 1
ATOM 567 N N . LYS A 1 76 ? 1.778 35.875 24.344 1 98.44 76 LYS A N 1
ATOM 568 C CA . LYS A 1 76 ? 0.863 37.031 24.375 1 98.44 76 LYS A CA 1
ATOM 569 C C . LYS A 1 76 ? -0.425 36.656 25.109 1 98.44 76 LYS A C 1
ATOM 571 O O . LYS A 1 76 ? -0.962 37.469 25.875 1 98.44 76 LYS A O 1
ATOM 576 N N . THR A 1 77 ? -0.917 35.5 24.922 1 98.38 77 THR A N 1
ATOM 577 C CA . THR A 1 77 ? -2.258 35.156 25.391 1 98.38 77 THR A CA 1
ATOM 578 C C . THR A 1 77 ? -2.195 34.344 26.672 1 98.38 77 THR A C 1
ATOM 580 O O . THR A 1 77 ? -3.172 34.25 27.406 1 98.38 77 THR A O 1
ATOM 583 N N . GLY A 1 78 ? -1.122 33.594 26.859 1 98.19 78 GLY A N 1
ATOM 584 C CA . GLY A 1 78 ? -0.994 32.688 27.969 1 98.19 78 GLY A CA 1
ATOM 585 C C . GLY A 1 78 ? -1.844 31.438 27.812 1 98.19 78 GLY A C 1
ATOM 586 O O . GLY A 1 78 ? -2.125 30.75 28.797 1 98.19 78 GLY A O 1
ATOM 587 N N . ARG A 1 79 ? -2.266 31.094 26.609 1 98.25 79 ARG A N 1
ATOM 588 C CA . ARG A 1 79 ? -3.25 30.031 26.391 1 98.25 79 ARG A CA 1
ATOM 589 C C . ARG A 1 79 ? -2.605 28.812 25.734 1 98.25 79 ARG A C 1
ATOM 591 O O . ARG A 1 79 ? -3.143 28.25 24.781 1 98.25 79 ARG A O 1
ATOM 598 N N . ARG A 1 80 ? -1.401 28.438 26.234 1 98.25 80 ARG A N 1
ATOM 599 C CA . ARG A 1 80 ? -0.729 27.25 25.719 1 98.25 80 ARG A CA 1
ATOM 600 C C . ARG A 1 80 ? -1.602 26.016 25.891 1 98.25 80 ARG A C 1
ATOM 602 O O . ARG A 1 80 ? -1.586 25.109 25.047 1 98.25 80 ARG A O 1
ATOM 609 N N . ASP A 1 81 ? -2.443 25.953 26.891 1 97.69 81 ASP A N 1
ATOM 610 C CA . ASP A 1 81 ? -3.23 24.766 27.234 1 97.69 81 ASP A CA 1
ATOM 611 C C . ASP A 1 81 ? -4.523 24.703 26.438 1 97.69 81 ASP A C 1
ATOM 613 O O . ASP A 1 81 ? -5.281 23.75 26.531 1 97.69 81 ASP A O 1
ATOM 617 N N . ALA A 1 82 ? -4.691 25.641 25.594 1 97.75 82 ALA A N 1
ATOM 618 C CA . ALA A 1 82 ? -5.934 25.734 24.828 1 97.75 82 ALA A CA 1
ATOM 619 C C . ALA A 1 82 ? -5.918 24.766 23.641 1 97.75 82 ALA A C 1
ATOM 621 O O . ALA A 1 82 ? -6.961 24.484 23.047 1 97.75 82 ALA A O 1
ATOM 622 N N . PHE A 1 83 ? -4.793 24.203 23.328 1 98.62 83 PHE A N 1
ATOM 623 C CA . PHE A 1 83 ? -4.727 23.328 22.172 1 98.62 83 PHE A CA 1
ATOM 624 C C . PHE A 1 83 ? -3.617 22.297 22.328 1 98.62 83 PHE A C 1
ATOM 626 O O . PHE A 1 83 ? -2.676 22.5 23.094 1 98.62 83 PHE A O 1
ATOM 633 N N . VAL A 1 84 ? -3.828 21.156 21.719 1 98.81 84 VAL A N 1
ATOM 634 C CA . VAL A 1 84 ? -2.789 20.156 21.484 1 98.81 84 VAL A CA 1
ATOM 635 C C . VAL A 1 84 ? -1.828 20.656 20.406 1 98.81 84 VAL A C 1
ATOM 637 O O . VAL A 1 84 ? -2.256 21.062 19.312 1 98.81 84 VAL A O 1
ATOM 640 N N . LEU A 1 85 ? -0.529 20.688 20.688 1 98.94 85 LEU A N 1
ATOM 641 C CA . LEU A 1 85 ? 0.476 21.25 19.797 1 98.94 85 LEU A CA 1
ATOM 642 C C . LEU A 1 85 ? 1.413 20.172 19.281 1 98.94 85 LEU A C 1
ATOM 644 O O . LEU A 1 85 ? 2.045 19.469 20.062 1 98.94 85 LEU A O 1
ATOM 648 N N . ALA A 1 86 ? 1.445 20.016 17.938 1 98.94 86 ALA A N 1
ATOM 649 C CA . ALA A 1 86 ? 2.346 19.078 17.281 1 98.94 86 ALA A CA 1
ATOM 650 C C . ALA A 1 86 ? 3.451 19.812 16.516 1 98.94 86 ALA A C 1
ATOM 652 O O . ALA A 1 86 ? 3.201 20.828 15.883 1 98.94 86 ALA A O 1
ATOM 653 N N . THR A 1 87 ? 4.656 19.391 16.625 1 98.94 87 THR A N 1
ATOM 654 C CA . THR A 1 87 ? 5.758 19.859 15.789 1 98.94 87 THR A CA 1
ATOM 655 C C . THR A 1 87 ? 6.609 18.688 15.312 1 98.94 87 THR A C 1
ATOM 657 O O . THR A 1 87 ? 6.285 17.531 15.57 1 98.94 87 THR A O 1
ATOM 660 N N . LYS A 1 88 ? 7.633 18.984 14.438 1 98.81 88 LYS A N 1
ATOM 661 C CA . LYS A 1 88 ? 8.367 17.906 13.781 1 98.81 88 LYS A CA 1
ATOM 662 C C . LYS A 1 88 ? 9.852 18.234 13.656 1 98.81 88 LYS A C 1
ATOM 664 O O . LYS A 1 88 ? 10.211 19.406 13.461 1 98.81 88 LYS A O 1
ATOM 669 N N . ILE A 1 89 ? 10.602 17.234 13.781 1 98.81 89 ILE A N 1
ATOM 670 C CA . ILE A 1 89 ? 12.008 17.344 13.398 1 98.81 89 ILE A CA 1
ATOM 671 C C . ILE A 1 89 ? 12.164 17.016 11.914 1 98.81 89 ILE A C 1
ATOM 673 O O . ILE A 1 89 ? 11.586 16.031 11.43 1 98.81 89 ILE A O 1
ATOM 677 N N . THR A 1 90 ? 13.008 17.797 11.227 1 97.88 90 THR A N 1
ATOM 678 C CA . THR A 1 90 ? 13.227 17.641 9.797 1 97.88 90 THR A CA 1
ATOM 679 C C . THR A 1 90 ? 14.164 16.469 9.523 1 97.88 90 THR A C 1
ATOM 681 O O . THR A 1 90 ? 15.156 16.266 10.234 1 97.88 90 THR A O 1
ATOM 684 N N . GLY A 1 91 ? 13.852 15.656 8.523 1 95.5 91 GLY A N 1
ATOM 685 C CA . GLY A 1 91 ? 14.719 14.57 8.102 1 95.5 91 GLY A CA 1
ATOM 686 C C . GLY A 1 91 ? 15.93 15.039 7.324 1 95.5 91 GLY A C 1
ATOM 687 O O . GLY A 1 91 ? 16.141 16.25 7.148 1 95.5 91 GLY A O 1
ATOM 688 N N . GLU A 1 92 ? 16.688 14.125 6.781 1 93.38 92 GLU A N 1
ATOM 689 C CA . GLU A 1 92 ? 17.953 14.414 6.109 1 93.38 92 GLU A CA 1
ATOM 690 C C . GLU A 1 92 ? 17.719 15.109 4.77 1 93.38 92 GLU A C 1
ATOM 692 O O . GLU A 1 92 ? 16.688 14.898 4.129 1 93.38 92 GLU A O 1
ATOM 697 N N . GLY A 1 93 ? 18.641 15.969 4.406 1 90.56 93 GLY A N 1
ATOM 698 C CA . GLY A 1 93 ? 18.703 16.359 3.008 1 90.56 93 GLY A CA 1
ATOM 699 C C . GLY A 1 93 ? 18.312 17.812 2.777 1 90.56 93 GLY A C 1
ATOM 700 O O . GLY A 1 93 ? 18.453 18.328 1.668 1 90.56 93 GLY A O 1
ATOM 701 N N . ARG A 1 94 ? 17.766 18.453 3.809 1 91.88 94 ARG A N 1
ATOM 702 C CA . ARG A 1 94 ? 17.406 19.859 3.662 1 91.88 94 ARG A CA 1
ATOM 703 C C . ARG A 1 94 ? 18.5 20.75 4.215 1 91.88 94 ARG A C 1
ATOM 705 O O . ARG A 1 94 ? 18.516 21.062 5.41 1 91.88 94 ARG A O 1
ATOM 712 N N . LYS A 1 95 ? 19.344 21.297 3.348 1 91.75 95 LYS A N 1
ATOM 713 C CA . LYS A 1 95 ? 20.547 22.031 3.738 1 91.75 95 LYS A CA 1
ATOM 714 C C . LYS A 1 95 ? 20.188 23.25 4.586 1 91.75 95 LYS A C 1
ATOM 716 O O . LYS A 1 95 ? 20.953 23.641 5.473 1 91.75 95 LYS A O 1
ATOM 721 N N . GLN A 1 96 ? 19 23.75 4.352 1 92.25 96 GLN A N 1
ATOM 722 C CA . GLN A 1 96 ? 18.562 24.953 5.047 1 92.25 96 GLN A CA 1
ATOM 723 C C . GLN A 1 96 ? 18.281 24.672 6.52 1 92.25 96 GLN A C 1
ATOM 725 O O . GLN A 1 96 ? 18.25 25.594 7.336 1 92.25 96 GLN A O 1
ATOM 730 N N . VAL A 1 97 ? 18.031 23.422 6.828 1 94.06 97 VAL A N 1
ATOM 731 C CA . VAL A 1 97 ? 17.672 23.031 8.188 1 94.06 97 VAL A CA 1
ATOM 732 C C . VAL A 1 97 ? 18.812 22.234 8.82 1 94.06 97 VAL A C 1
ATOM 734 O O . VAL A 1 97 ? 19.031 21.062 8.469 1 94.06 97 VAL A O 1
ATOM 737 N N . ARG A 1 98 ? 19.547 22.797 9.727 1 94.25 98 ARG A N 1
ATOM 738 C CA . ARG A 1 98 ? 20.625 22.156 10.453 1 94.25 98 ARG A CA 1
ATOM 739 C C . ARG A 1 98 ? 21.656 21.547 9.5 1 94.25 98 ARG A C 1
ATOM 741 O O . ARG A 1 98 ? 22.062 20.406 9.672 1 94.25 98 ARG A O 1
ATOM 748 N N . ASP A 1 99 ? 21.906 22.203 8.391 1 94.06 99 ASP A N 1
ATOM 749 C CA . ASP A 1 99 ? 22.906 21.828 7.406 1 94.06 99 ASP A CA 1
ATOM 750 C C . ASP A 1 99 ? 22.609 20.469 6.793 1 94.06 99 ASP A C 1
ATOM 752 O O . ASP A 1 99 ? 23.516 19.703 6.477 1 94.06 99 ASP A O 1
ATOM 756 N N . GLY A 1 100 ? 21.359 20.141 6.812 1 94.75 100 GLY A N 1
ATOM 757 C CA . GLY A 1 100 ? 20.938 18.906 6.156 1 94.75 100 GLY A CA 1
ATOM 758 C C . GLY A 1 100 ? 21.078 17.672 7.039 1 94.75 100 GLY A C 1
ATOM 759 O O . GLY A 1 100 ? 20.969 16.547 6.562 1 94.75 100 GLY A O 1
ATOM 760 N N . GLU A 1 101 ? 21.297 17.922 8.266 1 94.5 101 GLU A N 1
ATOM 761 C CA . GLU A 1 101 ? 21.453 16.828 9.227 1 94.5 101 GLU A CA 1
ATOM 762 C C . GLU A 1 101 ? 20.203 15.961 9.289 1 94.5 101 GLU A C 1
ATOM 764 O O . GLU A 1 101 ? 19.078 16.484 9.258 1 94.5 101 GLU A O 1
ATOM 769 N N . GLY A 1 102 ? 20.406 14.648 9.398 1 95.56 102 GLY A N 1
ATOM 770 C CA . GLY A 1 102 ? 19.281 13.734 9.539 1 95.56 102 GLY A CA 1
ATOM 771 C C . GLY A 1 102 ? 18.828 13.562 10.969 1 95.56 102 GLY A C 1
ATOM 772 O O . GLY A 1 102 ? 19.297 14.258 11.867 1 95.56 102 GLY A O 1
ATOM 773 N N . ILE A 1 103 ? 17.828 12.758 11.141 1 97.88 103 ILE A N 1
ATOM 774 C CA . ILE A 1 103 ? 17.266 12.453 12.453 1 97.88 103 ILE A CA 1
ATOM 775 C C . ILE A 1 103 ? 18.172 11.438 13.164 1 97.88 103 ILE A C 1
ATOM 777 O O . ILE A 1 103 ? 18.297 10.297 12.719 1 97.88 103 ILE A O 1
ATOM 781 N N . THR A 1 104 ? 18.844 11.828 14.172 1 96.31 104 THR A N 1
ATOM 782 C CA . THR A 1 104 ? 19.688 11.031 15.039 1 96.31 104 THR A CA 1
ATOM 783 C C . THR A 1 104 ? 19.375 11.289 16.5 1 96.31 104 THR A C 1
ATOM 785 O O . THR A 1 104 ? 18.688 12.266 16.828 1 96.31 104 THR A O 1
ATOM 788 N N . PRO A 1 105 ? 19.812 10.367 17.359 1 95.5 105 PRO A N 1
ATOM 789 C CA . PRO A 1 105 ? 19.594 10.617 18.781 1 95.5 105 PRO A CA 1
ATOM 790 C C . PRO A 1 105 ? 20.031 12.008 19.219 1 95.5 105 PRO A C 1
ATOM 792 O O . PRO A 1 105 ? 19.328 12.695 19.953 1 95.5 105 PRO A O 1
ATOM 795 N N . THR A 1 106 ? 21.109 12.438 18.672 1 96.06 106 THR A N 1
ATOM 796 C CA . THR A 1 106 ? 21.641 13.75 19.031 1 96.06 106 THR A CA 1
ATOM 797 C C . THR A 1 106 ? 20.797 14.859 18.406 1 96.06 106 THR A C 1
ATOM 799 O O . THR A 1 106 ? 20.438 15.828 19.078 1 96.06 106 THR A O 1
ATOM 802 N N . SER A 1 107 ? 20.469 14.719 17.188 1 98 107 SER A N 1
ATOM 803 C CA . SER A 1 107 ? 19.734 15.773 16.5 1 98 107 SER A CA 1
ATOM 804 C C . SER A 1 107 ? 18.312 15.891 17.031 1 98 107 SER A C 1
ATOM 806 O O . SER A 1 107 ? 17.734 16.984 17.047 1 98 107 SER A O 1
ATOM 808 N N . ILE A 1 108 ? 17.75 14.82 17.469 1 98.69 108 ILE A N 1
ATOM 809 C CA . ILE A 1 108 ? 16.391 14.828 18 1 98.69 108 ILE A CA 1
ATOM 810 C C . ILE A 1 108 ? 16.312 15.789 19.188 1 98.69 108 ILE A C 1
ATOM 812 O O . ILE A 1 108 ? 15.461 16.688 19.203 1 98.69 108 ILE A O 1
ATOM 816 N N . ARG A 1 109 ? 17.172 15.641 20.141 1 98.12 109 ARG A N 1
ATOM 817 C CA . ARG A 1 109 ? 17.141 16.469 21.344 1 98.12 109 ARG A CA 1
ATOM 818 C C . ARG A 1 109 ? 17.422 17.938 21 1 98.12 109 ARG A C 1
ATOM 820 O O . ARG A 1 109 ? 16.703 18.828 21.453 1 98.12 109 ARG A O 1
ATOM 827 N N . ALA A 1 110 ? 18.438 18.156 20.203 1 98.25 110 ALA A N 1
ATOM 828 C CA . ALA A 1 110 ? 18.812 19.516 19.844 1 98.25 110 ALA A CA 1
ATOM 829 C C . ALA A 1 110 ? 17.672 20.219 19.109 1 98.25 110 ALA A C 1
ATOM 831 O O . ALA A 1 110 ? 17.375 21.391 19.391 1 98.25 110 ALA A O 1
ATOM 832 N N . ALA A 1 111 ? 17.062 19.516 18.172 1 98.75 111 ALA A N 1
ATOM 833 C CA . ALA A 1 111 ? 15.977 20.078 17.375 1 98.75 111 ALA A CA 1
ATOM 834 C C . ALA A 1 111 ? 14.766 20.391 18.25 1 98.75 111 ALA A C 1
ATOM 836 O O . ALA A 1 111 ? 14.133 21.438 18.109 1 98.75 111 ALA A O 1
ATOM 837 N N . LEU A 1 112 ? 14.43 19.484 19.141 1 98.88 112 LEU A N 1
ATOM 838 C CA . LEU A 1 112 ? 13.289 19.688 20.016 1 98.88 112 LEU A CA 1
ATOM 839 C C . LEU A 1 112 ? 13.516 20.906 20.922 1 98.88 112 LEU A C 1
ATOM 841 O O . LEU A 1 112 ? 12.617 21.734 21.094 1 98.88 112 LEU A O 1
ATOM 845 N N . GLU A 1 113 ? 14.703 20.969 21.516 1 98.56 113 GLU A N 1
ATOM 846 C CA . GLU A 1 113 ? 15 22.094 22.406 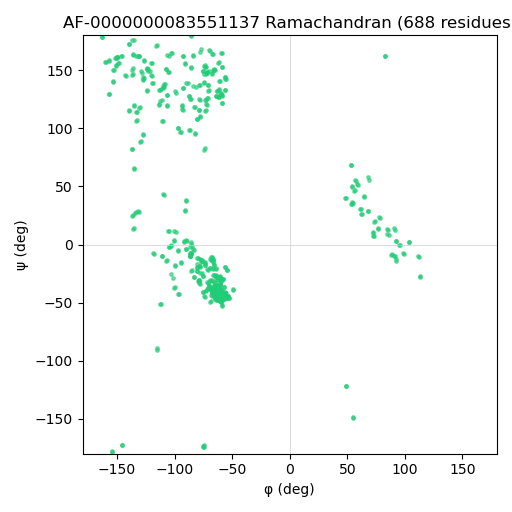1 98.56 113 GLU A CA 1
ATOM 847 C C . GLU A 1 113 ? 14.914 23.422 21.672 1 98.56 113 GLU A C 1
ATOM 849 O O . GLU A 1 113 ? 14.422 24.406 22.219 1 98.56 113 GLU A O 1
ATOM 854 N N . ALA A 1 114 ? 15.375 23.453 20.5 1 98.75 114 ALA A N 1
ATOM 855 C CA . ALA A 1 114 ? 15.266 24.656 19.688 1 98.75 114 ALA A CA 1
ATOM 856 C C . ALA A 1 114 ? 13.805 24.984 19.391 1 98.75 114 ALA A C 1
ATOM 858 O O . ALA A 1 114 ? 13.398 26.141 19.438 1 98.75 114 ALA A O 1
ATOM 859 N N . SER A 1 115 ? 13 23.953 19.031 1 98.94 115 SER A N 1
ATOM 860 C CA . SER A 1 115 ? 11.578 24.156 18.781 1 98.94 115 SER A CA 1
ATOM 861 C C . SER A 1 115 ? 10.875 24.703 20.016 1 98.94 115 SER A C 1
ATOM 863 O O . SER A 1 115 ? 10.062 25.625 19.922 1 98.94 115 SER A O 1
ATOM 865 N N . LEU A 1 116 ? 11.188 24.109 21.172 1 98.94 116 LEU A N 1
ATOM 866 C CA . LEU A 1 116 ? 10.57 24.562 22.422 1 98.94 116 LEU A CA 1
ATOM 867 C C . LEU A 1 116 ? 10.898 26.016 22.703 1 98.94 116 LEU A C 1
ATOM 869 O O . LEU A 1 116 ? 10.047 26.766 23.188 1 98.94 116 LEU A O 1
ATOM 873 N N . ARG A 1 117 ? 12.133 26.422 22.406 1 98.81 117 ARG A N 1
ATOM 874 C CA . ARG A 1 117 ? 12.516 27.812 22.578 1 98.81 117 ARG A CA 1
ATOM 875 C C . ARG A 1 117 ? 11.703 28.719 21.656 1 98.81 117 ARG A C 1
ATOM 877 O O . ARG A 1 117 ? 11.172 29.75 22.109 1 98.81 117 ARG A O 1
ATOM 884 N N . ARG A 1 118 ? 11.578 28.375 20.406 1 98.88 118 ARG A N 1
ATOM 885 C CA . ARG A 1 118 ? 10.82 29.188 19.453 1 98.88 118 ARG A CA 1
ATOM 886 C C . ARG A 1 118 ? 9.344 29.234 19.828 1 98.88 118 ARG A C 1
ATOM 888 O O . ARG A 1 118 ? 8.711 30.281 19.766 1 98.88 118 ARG A O 1
ATOM 895 N N . LEU A 1 119 ? 8.82 28.094 20.266 1 98.94 119 LEU A N 1
ATOM 896 C CA . LEU A 1 119 ? 7.406 27.953 20.609 1 98.94 119 LEU A CA 1
ATOM 897 C C . LEU A 1 119 ? 7.102 28.594 21.953 1 98.94 119 LEU A C 1
ATOM 899 O O . LEU A 1 119 ? 5.934 28.781 22.312 1 98.94 119 LEU A O 1
ATOM 903 N N . ARG A 1 120 ? 8.156 28.922 22.734 1 98.69 120 ARG A N 1
ATOM 904 C CA . ARG A 1 120 ? 8.039 29.547 24.047 1 98.69 120 ARG A CA 1
ATOM 905 C C . ARG A 1 120 ? 7.176 28.703 24.984 1 98.69 120 ARG A C 1
ATOM 907 O O . ARG A 1 120 ? 6.281 29.234 25.656 1 98.69 120 ARG A O 1
ATOM 914 N N . THR A 1 121 ? 7.434 27.453 25.016 1 98.75 121 THR A N 1
ATOM 915 C CA . THR A 1 121 ? 6.801 26.484 25.906 1 98.75 121 THR A CA 1
ATOM 916 C C . THR A 1 121 ? 7.785 25.391 26.297 1 98.75 121 THR A C 1
ATOM 918 O O . THR A 1 121 ? 8.844 25.25 25.688 1 98.75 121 THR A O 1
ATOM 921 N N . ASP A 1 122 ? 7.477 24.656 27.359 1 98.44 122 ASP A N 1
ATOM 922 C CA . ASP A 1 122 ? 8.414 23.672 27.891 1 98.44 122 ASP A CA 1
ATOM 923 C C . ASP A 1 122 ? 8.086 22.266 27.375 1 98.44 122 ASP A C 1
ATOM 925 O O . ASP A 1 122 ? 8.82 21.312 27.641 1 98.44 122 ASP A O 1
ATOM 929 N N . TYR A 1 123 ? 6.957 22.156 26.625 1 98.69 123 TYR A N 1
ATOM 930 C CA . TYR A 1 123 ? 6.59 20.844 26.109 1 98.69 123 TYR A CA 1
ATOM 931 C C . TYR A 1 123 ? 5.809 20.969 24.812 1 98.69 123 TYR A C 1
ATOM 933 O O . TYR A 1 123 ? 5.277 22.031 24.5 1 98.69 123 TYR A O 1
ATOM 941 N N . VAL A 1 124 ? 5.777 19.906 24.078 1 98.81 124 VAL A N 1
ATOM 942 C CA . VAL A 1 124 ? 4.812 19.719 23 1 98.81 124 VAL A CA 1
ATOM 943 C C . VAL A 1 124 ? 4.02 18.438 23.234 1 98.81 124 VAL A C 1
ATOM 945 O O . VAL A 1 124 ? 4.508 17.5 23.891 1 98.81 124 VAL A O 1
ATOM 948 N N . ASP A 1 125 ? 2.799 18.438 22.734 1 98.88 125 ASP A N 1
ATOM 949 C CA . ASP A 1 125 ? 1.912 17.297 22.938 1 98.88 125 ASP A CA 1
ATOM 950 C C . ASP A 1 125 ? 2.256 16.141 22 1 98.88 125 ASP A C 1
ATOM 952 O O . ASP A 1 125 ? 2.129 14.977 22.359 1 98.88 125 ASP A O 1
ATOM 956 N N . LEU A 1 126 ? 2.688 16.438 20.828 1 98.88 126 LEU A N 1
ATOM 957 C CA . LEU A 1 126 ? 3.033 15.453 19.797 1 98.88 126 LEU A CA 1
ATOM 958 C C . LEU A 1 126 ? 4.297 15.867 19.062 1 98.88 126 LEU A C 1
ATOM 960 O O . LEU A 1 126 ? 4.332 16.922 18.422 1 98.88 126 LEU A O 1
ATOM 964 N N . TYR A 1 127 ? 5.316 15.102 19.203 1 98.94 127 TYR A N 1
ATOM 965 C CA . TYR A 1 127 ? 6.555 15.32 18.453 1 98.94 127 TYR A CA 1
ATOM 966 C C . TYR A 1 127 ? 6.723 14.281 17.359 1 98.94 127 TYR A C 1
ATOM 968 O O . TYR A 1 127 ? 6.641 13.07 17.609 1 98.94 127 TYR A O 1
ATOM 976 N N . GLN A 1 128 ? 6.98 14.766 16.125 1 98.88 128 GLN A N 1
ATOM 977 C CA . GLN A 1 128 ? 6.93 13.859 14.984 1 98.88 128 GLN A CA 1
ATOM 978 C C . GLN A 1 128 ? 8.242 13.875 14.211 1 98.88 128 GLN A C 1
ATOM 980 O O . GLN A 1 128 ? 8.961 14.883 14.211 1 98.88 128 GLN A O 1
ATOM 985 N N . PHE A 1 129 ? 8.609 12.766 13.562 1 98.81 129 PHE A N 1
ATOM 986 C CA . PHE A 1 129 ? 9.656 12.742 12.539 1 98.81 129 PHE A CA 1
ATOM 987 C C . PHE A 1 129 ? 9.078 13.078 11.172 1 98.81 129 PHE A C 1
ATOM 989 O O . PHE A 1 129 ? 8.164 12.406 10.688 1 98.81 129 PHE A O 1
ATOM 996 N N . HIS A 1 130 ? 9.609 14.039 10.523 1 98.69 130 HIS A N 1
ATOM 997 C CA . HIS A 1 130 ? 9 14.641 9.344 1 98.69 130 HIS A CA 1
ATOM 998 C C . HIS A 1 130 ? 9.023 13.68 8.164 1 98.69 130 HIS A C 1
ATOM 1000 O O . HIS A 1 130 ? 8.109 13.695 7.328 1 98.69 130 HIS A O 1
ATOM 1006 N N . TRP A 1 131 ? 10.055 12.922 7.984 1 98.31 131 TRP A N 1
ATOM 1007 C CA . TRP A 1 131 ? 10.117 11.82 7.027 1 98.31 131 TRP A CA 1
ATOM 1008 C C . TRP A 1 131 ? 11.188 10.812 7.426 1 98.31 131 TRP A C 1
ATOM 1010 O O . TRP A 1 131 ? 12.086 11.125 8.203 1 98.31 131 TRP A O 1
ATOM 1020 N N . PRO A 1 132 ? 11.086 9.578 6.941 1 97.5 132 PRO A N 1
ATOM 1021 C CA . PRO A 1 132 ? 12.031 8.531 7.34 1 97.5 132 PRO A CA 1
ATOM 1022 C C . PRO A 1 132 ? 13.453 8.805 6.844 1 97.5 132 PRO A C 1
ATOM 1024 O O . PRO A 1 132 ? 13.633 9.305 5.73 1 97.5 132 PRO A O 1
ATOM 1027 N N . GLN A 1 133 ? 14.422 8.312 7.613 1 94.75 133 GLN A N 1
ATOM 1028 C CA . GLN A 1 133 ? 15.828 8.461 7.246 1 94.75 133 GLN A CA 1
ATOM 1029 C C . GLN A 1 133 ? 16.234 7.445 6.184 1 94.75 133 GLN A C 1
ATOM 1031 O O . GLN A 1 133 ? 17.203 7.652 5.453 1 94.75 133 GLN A O 1
ATOM 1036 N N . ARG A 1 134 ? 15.516 6.418 6.004 1 96.94 134 ARG A N 1
ATOM 1037 C CA . ARG A 1 134 ? 15.852 5.355 5.059 1 96.94 134 ARG A CA 1
ATOM 1038 C C . ARG A 1 134 ? 15.281 5.652 3.678 1 96.94 134 ARG A C 1
ATOM 1040 O O . ARG A 1 134 ? 15.469 4.875 2.74 1 96.94 134 ARG A O 1
ATOM 1047 N N . GLY A 1 135 ? 14.703 6.719 3.545 1 95.12 135 GLY A N 1
ATOM 1048 C CA . GLY A 1 135 ? 13.945 6.996 2.332 1 95.12 135 GLY A CA 1
ATOM 1049 C C . GLY A 1 135 ? 12.547 6.414 2.357 1 95.12 135 GLY A C 1
ATOM 1050 O O . GLY A 1 135 ? 12.219 5.609 3.23 1 95.12 135 GLY A O 1
ATOM 1051 N N . SER A 1 136 ? 11.672 6.895 1.489 1 96.12 136 SER A N 1
ATOM 1052 C CA . SER A 1 136 ? 10.297 6.418 1.338 1 96.12 136 SER A CA 1
ATOM 1053 C C . SER A 1 136 ? 9.766 6.691 -0.066 1 96.12 136 SER A C 1
ATOM 1055 O O . SER A 1 136 ? 10.516 7.133 -0.941 1 96.12 136 SER A O 1
ATOM 1057 N N . TYR A 1 137 ? 8.508 6.324 -0.288 1 98.12 137 TYR A N 1
ATOM 1058 C CA . TYR A 1 137 ? 7.918 6.574 -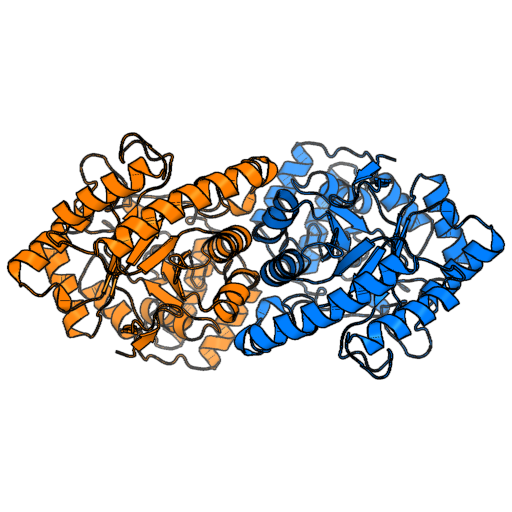1.597 1 98.12 137 TYR A CA 1
ATOM 1059 C C . TYR A 1 137 ? 7.066 7.84 -1.576 1 98.12 137 TYR A C 1
ATOM 1061 O O . TYR A 1 137 ? 6.324 8.109 -2.521 1 98.12 137 TYR A O 1
ATOM 1069 N N . SER A 1 138 ? 7.137 8.664 -0.495 1 97.31 138 SER A N 1
ATOM 1070 C CA . SER A 1 138 ? 6.41 9.93 -0.403 1 97.31 138 SER A CA 1
ATOM 1071 C C . SER A 1 138 ? 6.98 10.961 -1.363 1 97.31 138 SER A C 1
ATOM 1073 O O . SER A 1 138 ? 8.039 10.758 -1.951 1 97.31 138 SER A O 1
ATOM 1075 N N . PHE A 1 139 ? 6.293 12.062 -1.601 1 96.31 139 PHE A N 1
ATOM 1076 C CA . PHE A 1 139 ? 6.734 13.195 -2.404 1 96.31 139 PHE A CA 1
ATOM 1077 C C . PHE A 1 139 ? 6.926 12.789 -3.859 1 96.31 139 PHE A C 1
ATOM 1079 O O . PHE A 1 139 ? 7.941 13.117 -4.473 1 96.31 139 PHE A O 1
ATOM 1086 N N . ARG A 1 140 ? 6.051 12.008 -4.387 1 96.5 140 ARG A N 1
ATOM 1087 C CA . ARG A 1 140 ? 5.977 11.617 -5.793 1 96.5 140 ARG A CA 1
ATOM 1088 C C . ARG A 1 140 ? 7.031 10.57 -6.133 1 96.5 140 ARG A C 1
ATOM 1090 O O . ARG A 1 140 ? 7.25 10.258 -7.305 1 96.5 140 ARG A O 1
ATOM 1097 N N . GLN A 1 141 ? 7.637 9.992 -5.141 1 97.31 141 GLN A N 1
ATOM 1098 C CA . GLN A 1 141 ? 8.68 9 -5.379 1 97.31 141 GLN A CA 1
ATOM 1099 C C . GLN A 1 141 ? 8.086 7.609 -5.586 1 97.31 141 GLN A C 1
ATOM 1101 O O . GLN A 1 141 ? 8.805 6.656 -5.883 1 97.31 141 GLN A O 1
ATOM 1106 N N . ASN A 1 142 ? 6.766 7.441 -5.504 1 97.5 142 ASN A N 1
ATOM 1107 C CA . ASN A 1 142 ? 6.082 6.168 -5.707 1 97.5 142 ASN A CA 1
ATOM 1108 C C . ASN A 1 142 ? 6.25 5.664 -7.137 1 97.5 142 ASN A C 1
ATOM 1110 O O . ASN A 1 142 ? 6.195 4.457 -7.387 1 97.5 142 ASN A O 1
ATOM 1114 N N . TRP A 1 143 ? 6.582 6.531 -8.094 1 96.25 143 TRP A N 1
ATOM 1115 C CA . TRP A 1 143 ? 6.645 6.172 -9.5 1 96.25 143 TRP A CA 1
ATOM 1116 C C . TRP A 1 143 ? 7.926 5.402 -9.812 1 96.25 143 TRP A C 1
ATOM 1118 O O . TRP A 1 143 ? 7.969 4.613 -10.758 1 96.25 143 TRP A O 1
ATOM 1128 N N . ASP A 1 144 ? 8.953 5.645 -8.938 1 94.94 144 ASP A N 1
ATOM 1129 C CA . ASP A 1 144 ? 10.266 5.07 -9.203 1 94.94 144 ASP A CA 1
ATOM 1130 C C . ASP A 1 144 ? 10.875 4.492 -7.922 1 94.94 144 ASP A C 1
ATOM 1132 O O . ASP A 1 144 ? 12.094 4.449 -7.773 1 94.94 144 ASP A O 1
ATOM 1136 N N . PHE A 1 145 ? 10.023 4.148 -7.035 1 98.25 145 PHE A N 1
ATOM 1137 C CA . PHE A 1 145 ? 10.5 3.689 -5.734 1 98.25 145 PHE A CA 1
ATOM 1138 C C . PHE A 1 145 ? 11.344 2.432 -5.883 1 98.25 145 PHE A C 1
ATOM 1140 O O . PHE A 1 145 ? 10.945 1.482 -6.562 1 98.25 145 PHE A O 1
ATOM 1147 N N . ASP A 1 146 ? 12.586 2.416 -5.309 1 98.5 146 ASP A N 1
ATOM 1148 C CA . ASP A 1 146 ? 13.523 1.303 -5.32 1 98.5 146 ASP A CA 1
ATOM 1149 C C . ASP A 1 146 ? 14 0.969 -3.908 1 98.5 146 ASP A C 1
ATOM 1151 O O . ASP A 1 146 ? 14.969 1.556 -3.416 1 98.5 146 ASP A O 1
ATOM 1155 N N . PRO A 1 147 ? 13.32 -0.01 -3.266 1 98.5 147 PRO A N 1
ATOM 1156 C CA . PRO A 1 147 ? 13.656 -0.318 -1.875 1 98.5 147 PRO A CA 1
ATOM 1157 C C . PRO A 1 147 ? 15.055 -0.912 -1.727 1 98.5 147 PRO A C 1
ATOM 1159 O O . PRO A 1 147 ? 15.578 -1.012 -0.612 1 98.5 147 PRO A O 1
ATOM 1162 N N . ARG A 1 148 ? 15.781 -1.361 -2.822 1 98.44 148 ARG A N 1
ATOM 1163 C CA . ARG A 1 148 ? 17.141 -1.9 -2.744 1 98.44 148 ARG A CA 1
ATOM 1164 C C . ARG A 1 148 ? 18.125 -0.826 -2.314 1 98.44 148 ARG A C 1
ATOM 1166 O O . ARG A 1 148 ? 19.25 -1.139 -1.883 1 98.44 148 ARG A O 1
ATOM 1173 N N . LYS A 1 149 ? 17.656 0.437 -2.443 1 98.06 149 LYS A N 1
ATOM 1174 C CA . LYS A 1 149 ? 18.531 1.558 -2.133 1 98.06 149 LYS A CA 1
ATOM 1175 C C . LYS A 1 149 ? 18.484 1.905 -0.647 1 98.06 149 LYS A C 1
ATOM 1177 O O . LYS A 1 149 ? 19.25 2.74 -0.172 1 98.06 149 LYS A O 1
ATOM 1182 N N . GLN A 1 150 ? 17.594 1.344 0.087 1 98.44 150 GLN A N 1
ATOM 1183 C CA . GLN A 1 150 ? 17.5 1.553 1.528 1 98.44 150 GLN A CA 1
ATOM 1184 C C . GLN A 1 150 ? 18.609 0.813 2.266 1 98.44 150 GLN A C 1
ATOM 1186 O O . GLN A 1 150 ? 19.156 -0.165 1.753 1 98.44 150 GLN A O 1
ATOM 1191 N N . PRO A 1 151 ? 18.969 1.349 3.486 1 98.38 151 PRO A N 1
ATOM 1192 C CA . PRO A 1 151 ? 19.859 0.545 4.324 1 98.38 151 PRO A CA 1
ATOM 1193 C C . PRO A 1 151 ? 19.281 -0.824 4.664 1 98.38 151 PRO A C 1
ATOM 1195 O O . PRO A 1 151 ? 18.078 -1.058 4.469 1 98.38 151 PRO A O 1
ATOM 1198 N N . SER A 1 152 ? 20.125 -1.736 5.141 1 98.19 152 SER A N 1
ATOM 1199 C CA . SER A 1 152 ? 19.656 -3.059 5.539 1 98.19 152 SER A CA 1
ATOM 1200 C C . SER A 1 152 ? 18.641 -2.969 6.684 1 98.19 152 SER A C 1
ATOM 1202 O O . SER A 1 152 ? 18.641 -1.989 7.434 1 98.19 152 SER A O 1
ATOM 1204 N N . LYS A 1 153 ? 17.844 -3.973 6.793 1 98.19 153 LYS A N 1
ATOM 1205 C CA . LYS A 1 153 ? 16.891 -4.02 7.895 1 98.19 153 LYS A CA 1
ATOM 1206 C C . LYS A 1 153 ? 17.594 -3.826 9.234 1 98.19 153 LYS A C 1
ATOM 1208 O O . LYS A 1 153 ? 17.109 -3.08 10.094 1 98.19 153 LYS A O 1
ATOM 1213 N N . ALA A 1 154 ? 18.688 -4.504 9.438 1 98.31 154 ALA A N 1
ATOM 1214 C CA . ALA A 1 154 ? 19.422 -4.418 10.695 1 98.31 154 ALA A CA 1
ATOM 1215 C C . ALA A 1 154 ? 19.844 -2.979 10.984 1 98.31 154 ALA A C 1
ATOM 1217 O O . ALA A 1 154 ? 19.719 -2.51 12.125 1 98.31 154 ALA A O 1
ATOM 1218 N N . GLU A 1 155 ? 20.281 -2.277 9.969 1 98.38 155 GLU A N 1
ATOM 1219 C CA . GLU A 1 155 ? 20.703 -0.886 10.125 1 98.38 155 GLU A CA 1
ATOM 1220 C C . GLU A 1 155 ? 19.516 0.011 10.453 1 98.38 155 GLU A C 1
ATOM 1222 O O . GLU A 1 155 ? 19.609 0.896 11.305 1 98.38 155 GLU A O 1
ATOM 1227 N N . VAL A 1 156 ? 18.438 -0.26 9.789 1 98.44 156 VAL A N 1
ATOM 1228 C CA . VAL A 1 156 ? 17.234 0.525 10 1 98.44 156 VAL A CA 1
ATOM 1229 C C . VAL A 1 156 ? 16.734 0.323 11.43 1 98.44 156 VAL A C 1
ATOM 1231 O O . VAL A 1 156 ? 16.406 1.29 12.117 1 98.44 156 VAL A O 1
ATOM 1234 N N . GLU A 1 157 ? 16.734 -0.92 11.852 1 98.19 157 GLU A N 1
ATOM 1235 C CA . GLU A 1 157 ? 16.25 -1.243 13.188 1 98.19 157 GLU A CA 1
ATOM 1236 C C . GLU A 1 157 ? 17.141 -0.622 14.266 1 98.19 157 GLU A C 1
ATOM 1238 O O . GLU A 1 157 ? 16.641 -0.14 15.281 1 98.19 157 GLU A O 1
ATOM 1243 N N . GLU A 1 158 ? 18.391 -0.677 14.031 1 98.19 158 GLU A N 1
ATOM 1244 C CA . GLU A 1 158 ? 19.328 -0.078 14.977 1 98.19 158 GLU A CA 1
ATOM 1245 C C . GLU A 1 158 ? 19.094 1.423 15.117 1 98.19 158 GLU A C 1
ATOM 1247 O O . GLU A 1 158 ? 19.078 1.958 16.219 1 98.19 158 GLU A O 1
ATOM 1252 N N . ASP A 1 159 ? 18.938 2.031 14.016 1 97.75 159 ASP A N 1
ATOM 1253 C CA . ASP A 1 159 ? 18.656 3.467 14.008 1 97.75 159 ASP A CA 1
ATOM 1254 C C . ASP A 1 159 ? 17.344 3.781 14.719 1 97.75 159 ASP A C 1
ATOM 1256 O O . ASP A 1 159 ? 17.281 4.691 15.547 1 97.75 159 ASP A O 1
ATOM 1260 N N . MET A 1 160 ? 16.312 3.033 14.445 1 98.12 160 MET A N 1
ATOM 1261 C CA . MET A 1 160 ? 15.008 3.24 15.062 1 98.12 160 MET A CA 1
ATOM 1262 C C . MET A 1 160 ? 15.07 3.043 16.562 1 98.12 160 MET A C 1
ATOM 1264 O O . MET A 1 160 ? 14.508 3.832 17.328 1 98.12 160 MET A O 1
ATOM 1268 N N . ALA A 1 161 ? 15.773 2.031 16.953 1 98.25 161 ALA A N 1
ATOM 1269 C CA . ALA A 1 161 ? 15.891 1.729 18.391 1 98.25 161 ALA A CA 1
ATOM 1270 C C . ALA A 1 161 ? 16.609 2.854 19.125 1 98.25 161 ALA A C 1
ATOM 1272 O O . ALA A 1 161 ? 16.203 3.23 20.234 1 98.25 161 ALA A O 1
ATOM 1273 N N . ALA A 1 162 ? 17.656 3.332 18.516 1 98.25 162 ALA A N 1
ATOM 1274 C CA . ALA A 1 162 ? 18.406 4.43 19.125 1 98.25 162 ALA A CA 1
ATOM 1275 C C . ALA A 1 162 ? 17.531 5.676 19.266 1 98.25 162 ALA A C 1
ATOM 1277 O O . ALA A 1 162 ? 17.578 6.367 20.281 1 98.25 162 ALA A O 1
ATOM 1278 N N . CYS A 1 163 ? 16.766 5.977 18.266 1 98.31 163 CYS A N 1
ATOM 1279 C CA . CYS A 1 163 ? 15.875 7.129 18.297 1 98.31 163 CYS A CA 1
ATOM 1280 C C . CYS A 1 163 ? 14.789 6.945 19.344 1 98.31 163 CYS A C 1
ATOM 1282 O O . CYS A 1 163 ? 14.453 7.887 20.062 1 98.31 163 CYS A O 1
ATOM 1284 N N . LEU A 1 164 ? 14.258 5.723 19.453 1 98.56 164 LEU A N 1
ATOM 1285 C CA . LEU A 1 164 ? 13.211 5.43 20.422 1 98.56 164 LEU A CA 1
ATOM 1286 C C . LEU A 1 164 ? 13.711 5.633 21.844 1 98.56 164 LEU A C 1
ATOM 1288 O O . LEU A 1 164 ? 12.961 6.09 22.703 1 98.56 164 LEU A O 1
ATOM 1292 N N . ALA A 1 165 ? 14.953 5.309 22.078 1 98.44 165 ALA A N 1
ATOM 1293 C CA . ALA A 1 165 ? 15.523 5.504 23.406 1 98.44 165 ALA A CA 1
ATOM 1294 C C . ALA A 1 165 ? 15.539 6.984 23.781 1 98.44 165 ALA A C 1
ATOM 1296 O O . ALA A 1 165 ? 15.195 7.344 24.922 1 98.44 165 ALA A O 1
ATOM 1297 N N . VAL A 1 166 ? 15.922 7.797 22.844 1 98.56 166 VAL A N 1
ATOM 1298 C CA . VAL A 1 166 ? 15.953 9.234 23.094 1 98.56 166 VAL A CA 1
ATOM 1299 C C . VAL A 1 166 ? 14.539 9.758 23.297 1 98.56 166 VAL A C 1
ATOM 1301 O O . VAL A 1 166 ? 14.297 10.594 24.172 1 98.56 166 VAL A O 1
ATOM 1304 N N . LEU A 1 167 ? 13.594 9.273 22.5 1 98.75 167 LEU A N 1
ATOM 1305 C CA . LEU A 1 167 ? 12.203 9.688 22.641 1 98.75 167 LEU A CA 1
ATOM 1306 C C . LEU A 1 167 ? 11.664 9.312 24.016 1 98.75 167 LEU A C 1
ATOM 1308 O O . LEU A 1 167 ? 10.914 10.086 24.625 1 98.75 167 LEU A O 1
ATOM 1312 N N . ALA A 1 168 ? 12.039 8.164 24.453 1 98.62 168 ALA A N 1
ATOM 1313 C CA . ALA A 1 168 ? 11.617 7.738 25.797 1 98.62 168 ALA A CA 1
ATOM 1314 C C . ALA A 1 168 ? 12.141 8.695 26.859 1 98.62 168 ALA A C 1
ATOM 1316 O O . ALA A 1 168 ? 11.414 9.031 27.797 1 98.62 168 ALA A O 1
ATOM 1317 N N . ASP A 1 169 ? 13.391 9.078 26.734 1 98.5 169 ASP A N 1
ATOM 1318 C CA . ASP A 1 169 ? 13.977 10.039 27.656 1 98.5 169 ASP A CA 1
ATOM 1319 C C . ASP A 1 169 ? 13.203 11.359 27.641 1 98.5 169 ASP A C 1
ATOM 1321 O O . ASP A 1 169 ? 12.93 11.93 28.703 1 98.5 169 ASP A O 1
ATOM 1325 N N . LEU A 1 170 ? 12.883 11.789 26.469 1 98.75 170 LEU A N 1
ATOM 1326 C CA . LEU A 1 170 ? 12.219 13.078 26.312 1 98.75 170 LEU A CA 1
ATOM 1327 C C . LEU A 1 170 ? 10.805 13.031 26.891 1 98.75 170 LEU A C 1
ATOM 1329 O O . LEU A 1 170 ? 10.305 14.023 27.422 1 98.75 170 LEU A O 1
ATOM 1333 N N . VAL A 1 171 ? 10.109 11.922 26.75 1 98.62 171 VAL A N 1
ATOM 1334 C CA . VAL A 1 171 ? 8.805 11.727 27.375 1 98.62 171 VAL A CA 1
ATOM 1335 C C . VAL A 1 171 ? 8.945 11.758 28.891 1 98.62 171 VAL A C 1
ATOM 1337 O O . VAL A 1 171 ? 8.172 12.422 29.578 1 98.62 171 VAL A O 1
ATOM 1340 N N . ALA A 1 172 ? 9.93 11.102 29.422 1 98.31 172 ALA A N 1
ATOM 1341 C CA . ALA A 1 172 ? 10.18 11.055 30.859 1 98.31 172 ALA A CA 1
ATOM 1342 C C . ALA A 1 172 ? 10.492 12.445 31.406 1 98.31 172 ALA A C 1
ATOM 1344 O O . ALA A 1 172 ? 10.117 12.773 32.531 1 98.31 172 ALA A O 1
ATOM 1345 N N . GLU A 1 173 ? 11.164 13.219 30.609 1 98.56 173 GLU A N 1
ATOM 1346 C CA . GLU A 1 173 ? 11.531 14.578 31 1 98.56 173 GLU A CA 1
ATOM 1347 C C . GLU A 1 173 ? 10.336 15.523 30.891 1 98.56 173 GLU A C 1
ATOM 1349 O O . GLU A 1 173 ? 10.414 16.672 31.328 1 98.56 173 GLU A O 1
ATOM 1354 N N . GLY A 1 174 ? 9.258 15.07 30.219 1 98.44 174 GLY A N 1
ATOM 1355 C CA . GLY A 1 174 ? 8.047 15.859 30.094 1 98.44 174 GLY A CA 1
ATOM 1356 C C . GLY A 1 174 ? 8.094 16.844 28.938 1 98.44 174 GLY A C 1
ATOM 1357 O O . GLY A 1 174 ? 7.211 17.688 28.797 1 98.44 174 GLY A O 1
ATOM 1358 N N . LYS A 1 175 ? 9.086 16.734 28.125 1 98.75 175 LYS A N 1
ATOM 1359 C CA . LYS A 1 175 ? 9.258 17.672 27.016 1 98.75 175 LYS A CA 1
ATOM 1360 C C . LYS A 1 175 ? 8.336 17.312 25.844 1 98.75 175 LYS A C 1
ATOM 1362 O O . LYS A 1 175 ? 7.957 18.172 25.047 1 98.75 175 LYS A O 1
ATOM 1367 N N . ILE A 1 176 ? 8.078 16.047 25.703 1 98.5 176 ILE A N 1
ATOM 1368 C CA . ILE A 1 176 ? 7.109 15.539 24.734 1 98.5 176 ILE A CA 1
ATOM 1369 C C . ILE A 1 176 ? 6.102 14.625 25.422 1 98.5 176 ILE A C 1
ATOM 1371 O O . ILE A 1 176 ? 6.457 13.906 26.359 1 98.5 176 ILE A O 1
ATOM 1375 N N . ARG A 1 177 ? 4.832 14.695 24.984 1 98.38 177 ARG A N 1
ATOM 1376 C CA . ARG A 1 177 ? 3.832 13.805 25.578 1 98.38 177 ARG A CA 1
ATOM 1377 C C . ARG A 1 177 ? 3.648 12.555 24.719 1 98.38 177 ARG A C 1
ATOM 1379 O O . ARG A 1 177 ? 3.531 11.445 25.25 1 98.38 177 ARG A O 1
ATOM 1386 N N . HIS A 1 178 ? 3.596 12.727 23.438 1 98.5 178 HIS A N 1
ATOM 1387 C CA . HIS A 1 178 ? 3.406 11.633 22.484 1 98.5 178 HIS A CA 1
ATOM 1388 C C . HIS A 1 178 ? 4.352 11.758 21.297 1 98.5 178 HIS A C 1
ATOM 1390 O O . HIS A 1 178 ? 4.965 12.805 21.094 1 98.5 178 HIS A O 1
ATOM 1396 N N . PHE A 1 179 ? 4.48 10.625 20.594 1 98.19 179 PHE A N 1
ATOM 1397 C CA . PHE A 1 179 ? 5.363 10.5 19.438 1 98.19 179 PHE A CA 1
ATOM 1398 C C . PHE A 1 179 ? 4.566 10.141 18.188 1 98.19 179 PHE A C 1
ATOM 1400 O O . PHE A 1 179 ? 3.564 9.43 18.266 1 98.19 179 PHE A O 1
ATOM 1407 N N . GLY A 1 180 ? 4.914 10.758 17.016 1 98.69 180 GLY A N 1
ATOM 1408 C CA . GLY A 1 180 ? 4.316 10.43 15.734 1 98.69 180 GLY A CA 1
ATOM 1409 C C . GLY A 1 180 ? 5.316 10.406 14.594 1 98.69 180 GLY A C 1
ATOM 1410 O O . GLY A 1 180 ? 6.5 10.688 14.797 1 98.69 180 GLY A O 1
ATOM 1411 N N . LEU A 1 181 ? 4.887 9.977 13.453 1 98.81 181 LEU A N 1
ATOM 1412 C CA . LEU A 1 181 ? 5.699 9.883 12.242 1 98.81 181 LEU A CA 1
ATOM 1413 C C . LEU A 1 181 ? 5.027 10.602 11.078 1 98.81 181 LEU A C 1
ATOM 1415 O O . LEU A 1 181 ? 3.824 10.867 11.117 1 98.81 181 LEU A O 1
ATOM 1419 N N . SER A 1 182 ? 5.77 10.977 10.102 1 98.75 182 SER A N 1
ATOM 1420 C CA . SER A 1 182 ? 5.262 11.586 8.883 1 98.75 182 SER A CA 1
ATOM 1421 C C . SER A 1 182 ? 5.941 11.008 7.648 1 98.75 182 SER A C 1
ATOM 1423 O O . SER A 1 182 ? 7.117 10.633 7.699 1 98.75 182 SER A O 1
ATOM 1425 N N . ASN A 1 183 ? 5.184 10.93 6.609 1 98.69 183 ASN A N 1
ATOM 1426 C CA . ASN A 1 183 ? 5.66 10.406 5.336 1 98.69 183 ASN A CA 1
ATOM 1427 C C . ASN A 1 183 ? 6.285 9.023 5.5 1 98.69 183 ASN A C 1
ATOM 1429 O O . ASN A 1 183 ? 7.285 8.703 4.855 1 98.69 183 ASN A O 1
ATOM 1433 N N . GLU A 1 184 ? 5.723 8.25 6.406 1 98.69 184 GLU A N 1
ATOM 1434 C CA . GLU A 1 184 ? 6.199 6.906 6.73 1 98.69 184 GLU A CA 1
ATOM 1435 C C . GLU A 1 184 ? 5.469 5.848 5.906 1 98.69 184 GLU A C 1
ATOM 1437 O O . GLU A 1 184 ? 4.422 6.125 5.316 1 98.69 184 GLU A O 1
ATOM 1442 N N . THR A 1 185 ? 6.02 4.648 5.816 1 98.81 185 THR A N 1
ATOM 1443 C CA . THR A 1 185 ? 5.465 3.516 5.086 1 98.81 185 THR A CA 1
ATOM 1444 C C . THR A 1 185 ? 4.816 2.521 6.043 1 98.81 185 THR A C 1
ATOM 1446 O O . THR A 1 185 ? 4.957 2.639 7.262 1 98.81 185 THR A O 1
ATOM 1449 N N . THR A 1 186 ? 4.023 1.637 5.469 1 98.88 186 THR A N 1
ATOM 1450 C CA . THR A 1 186 ? 3.379 0.628 6.305 1 98.88 186 THR A CA 1
ATOM 1451 C C . THR A 1 186 ? 4.422 -0.231 7.016 1 98.88 186 THR A C 1
ATOM 1453 O O . THR A 1 186 ? 4.316 -0.473 8.219 1 98.88 186 THR A O 1
ATOM 1456 N N . TRP A 1 187 ? 5.438 -0.728 6.258 1 98.88 187 TRP A N 1
ATOM 1457 C CA . TRP A 1 187 ? 6.492 -1.539 6.859 1 98.88 187 TRP A CA 1
ATOM 1458 C C . TRP A 1 187 ? 7.238 -0.754 7.93 1 98.88 187 TRP A C 1
ATOM 1460 O O . TRP A 1 187 ? 7.484 -1.267 9.023 1 98.88 187 TRP A O 1
ATOM 1470 N N . GLY A 1 188 ? 7.578 0.504 7.59 1 98.75 188 GLY A N 1
ATOM 1471 C CA . GLY A 1 188 ? 8.273 1.342 8.555 1 98.75 188 GLY A CA 1
ATOM 1472 C C . GLY A 1 188 ? 7.484 1.553 9.836 1 98.75 188 GLY A C 1
ATOM 1473 O O . GLY A 1 188 ? 8.023 1.404 10.93 1 98.75 188 GLY A O 1
ATOM 1474 N N . MET A 1 189 ? 6.23 1.929 9.719 1 98.81 189 MET A N 1
ATOM 1475 C CA . MET A 1 189 ? 5.379 2.115 10.891 1 98.81 189 MET A CA 1
ATOM 1476 C C . MET A 1 189 ? 5.285 0.831 11.711 1 98.81 189 MET A C 1
ATOM 1478 O O . MET A 1 189 ? 5.367 0.862 12.938 1 98.81 189 MET A O 1
ATOM 1482 N N . ALA A 1 190 ? 5.109 -0.293 11.008 1 98.62 190 ALA A N 1
ATOM 1483 C CA . ALA A 1 190 ? 5.039 -1.575 11.711 1 98.62 190 ALA A CA 1
ATOM 1484 C C . ALA A 1 190 ? 6.312 -1.83 12.516 1 98.62 190 ALA A C 1
ATOM 1486 O O . ALA A 1 190 ? 6.254 -2.338 13.633 1 98.62 190 ALA A O 1
ATOM 1487 N N . GLU A 1 191 ? 7.473 -1.507 11.961 1 98.5 191 GLU A N 1
ATOM 1488 C CA . GLU A 1 191 ? 8.742 -1.692 12.656 1 98.5 191 GLU A CA 1
ATOM 1489 C C . GLU A 1 191 ? 8.844 -0.782 13.875 1 98.5 191 GLU A C 1
ATOM 1491 O O . GLU A 1 191 ? 9.281 -1.214 14.945 1 98.5 191 GLU A O 1
ATOM 1496 N N . TRP A 1 192 ? 8.445 0.509 13.695 1 98.69 192 TRP A N 1
ATOM 1497 C CA . TRP A 1 192 ? 8.438 1.431 14.828 1 98.69 192 TRP A CA 1
ATOM 1498 C C . TRP A 1 192 ? 7.59 0.884 15.969 1 98.69 192 TRP A C 1
ATOM 1500 O O . TRP A 1 192 ? 7.996 0.932 17.125 1 98.69 192 TRP A O 1
ATOM 1510 N N . LEU A 1 193 ? 6.391 0.391 15.617 1 98.31 193 LEU A N 1
ATOM 1511 C CA . LEU A 1 193 ? 5.473 -0.129 16.625 1 98.31 193 LEU A CA 1
ATOM 1512 C C . LEU A 1 193 ? 6.047 -1.371 17.297 1 98.31 193 LEU A C 1
ATOM 1514 O O . LEU A 1 193 ? 5.941 -1.527 18.516 1 98.31 193 LEU A O 1
ATOM 1518 N N . ARG A 1 194 ? 6.637 -2.232 16.531 1 97.31 194 ARG A N 1
ATOM 1519 C CA . ARG A 1 194 ? 7.234 -3.455 17.047 1 97.31 194 ARG A CA 1
ATOM 1520 C C . ARG A 1 194 ? 8.367 -3.141 18.016 1 97.31 194 ARG A C 1
ATOM 1522 O O . ARG A 1 194 ? 8.469 -3.754 19.094 1 97.31 194 ARG A O 1
ATOM 1529 N N . LEU A 1 195 ? 9.219 -2.189 17.703 1 97.88 195 LEU A N 1
ATOM 1530 C CA . LEU A 1 195 ? 10.438 -1.887 18.453 1 97.88 195 LEU A CA 1
ATOM 1531 C C . LEU A 1 195 ? 10.133 -1.05 19.688 1 97.88 195 LEU A C 1
ATOM 1533 O O . LEU A 1 195 ? 10.969 -0.942 20.594 1 97.88 195 LEU A O 1
ATOM 1537 N N . ALA A 1 196 ? 9 -0.4 19.719 1 97.12 196 ALA A N 1
ATOM 1538 C CA . ALA A 1 196 ? 8.656 0.513 20.812 1 97.12 196 ALA A CA 1
ATOM 1539 C C . ALA A 1 196 ? 8.617 -0.22 22.156 1 97.12 196 ALA A C 1
ATOM 1541 O O . ALA A 1 196 ? 8.969 0.346 23.188 1 97.12 196 ALA A O 1
ATOM 1542 N N . GLY A 1 197 ? 8.172 -1.563 22.203 1 92.06 197 GLY A N 1
ATOM 1543 C CA . GLY A 1 197 ? 8.016 -2.258 23.469 1 92.06 197 GLY A CA 1
ATOM 1544 C C . GLY A 1 197 ? 7.234 -1.459 24.5 1 92.06 197 GLY A C 1
ATOM 1545 O O . GLY A 1 197 ? 6.121 -1.009 24.234 1 92.06 197 GLY A O 1
ATOM 1546 N N . PRO A 1 198 ? 7.836 -1.193 25.641 1 89.19 198 PRO A N 1
ATOM 1547 C CA . PRO A 1 198 ? 7.184 -0.375 26.656 1 89.19 198 PRO A CA 1
ATOM 1548 C C . PRO A 1 198 ? 7.395 1.122 26.438 1 89.19 198 PRO A C 1
ATOM 1550 O O . PRO A 1 198 ? 6.848 1.941 27.188 1 89.19 198 PRO A O 1
ATOM 1553 N N . GLY A 1 199 ? 8.258 1.428 25.484 1 90.5 199 GLY A N 1
ATOM 1554 C CA . GLY A 1 199 ? 8.531 2.822 25.188 1 90.5 199 GLY A CA 1
ATOM 1555 C C . GLY A 1 199 ? 7.406 3.502 24.422 1 90.5 199 GLY A C 1
ATOM 1556 O O . GLY A 1 199 ? 6.301 2.961 24.328 1 90.5 199 GLY A O 1
ATOM 1557 N N . PRO A 1 200 ? 7.691 4.777 24.031 1 96.38 200 PRO A N 1
ATOM 1558 C CA . PRO A 1 200 ? 6.629 5.512 23.344 1 96.38 200 PRO A CA 1
ATOM 1559 C C . PRO A 1 200 ? 6.25 4.887 22 1 96.38 200 PRO A C 1
ATOM 1561 O O . PRO A 1 200 ? 7.117 4.664 21.156 1 96.38 200 PRO A O 1
ATOM 1564 N N . ARG A 1 201 ? 5.016 4.672 21.891 1 97.19 201 ARG A N 1
ATOM 1565 C CA . ARG A 1 201 ? 4.426 4.152 20.656 1 97.19 201 ARG A CA 1
ATOM 1566 C C . ARG A 1 201 ? 3.947 5.289 19.75 1 97.19 201 ARG A C 1
ATOM 1568 O O . ARG A 1 201 ? 3.354 6.258 20.234 1 97.19 201 ARG A O 1
ATOM 1575 N N . ALA A 1 202 ? 4.273 5.168 18.484 1 98.56 202 ALA A N 1
ATOM 1576 C CA . ALA A 1 202 ? 3.756 6.184 17.562 1 98.56 202 ALA A CA 1
ATOM 1577 C C . ALA A 1 202 ? 2.23 6.176 17.547 1 98.56 202 ALA A C 1
ATOM 1579 O O . ALA A 1 202 ? 1.611 5.121 17.375 1 98.56 202 ALA A O 1
ATOM 1580 N N . VAL A 1 203 ? 1.625 7.371 17.641 1 98.69 203 VAL A N 1
ATOM 1581 C CA . VAL A 1 203 ? 0.172 7.414 17.766 1 98.69 203 VAL A CA 1
ATOM 1582 C C . VAL A 1 203 ? -0.449 7.977 16.5 1 98.69 203 VAL A C 1
ATOM 1584 O O . VAL A 1 203 ? -1.663 7.891 16.297 1 98.69 203 VAL A O 1
ATOM 1587 N N . SER A 1 204 ? 0.422 8.523 15.594 1 98.88 204 SER A N 1
ATOM 1588 C CA . SER A 1 204 ? -0.077 9.156 14.375 1 98.88 204 SER A CA 1
ATOM 1589 C C . SER A 1 204 ? 0.909 9 13.227 1 98.88 204 SER A C 1
ATOM 1591 O O . SER A 1 204 ? 2.084 8.695 13.445 1 98.88 204 SER A O 1
ATOM 1593 N N . ILE A 1 205 ? 0.391 9.086 12.07 1 98.94 205 ILE A N 1
ATOM 1594 C CA . ILE A 1 205 ? 1.163 9.172 10.836 1 98.94 205 ILE A CA 1
ATOM 1595 C C . ILE A 1 205 ? 0.654 10.336 9.992 1 98.94 205 ILE A C 1
ATOM 1597 O O . ILE A 1 205 ? -0.531 10.391 9.648 1 98.94 205 ILE A O 1
ATOM 1601 N N . GLN A 1 206 ? 1.502 11.305 9.742 1 98.94 206 GLN A N 1
ATOM 1602 C CA . GLN A 1 206 ? 1.141 12.438 8.906 1 98.94 206 GLN A CA 1
ATOM 1603 C C . GLN A 1 206 ? 1.577 12.211 7.457 1 98.94 206 GLN A C 1
ATOM 1605 O O . GLN A 1 206 ? 2.746 12.406 7.121 1 98.94 206 GLN A O 1
ATOM 1610 N N . ASN A 1 207 ? 0.673 11.742 6.582 1 98.94 207 ASN A N 1
ATOM 1611 C CA . ASN A 1 207 ? 0.909 11.492 5.164 1 98.94 207 ASN A CA 1
ATOM 1612 C C . ASN A 1 207 ? -0.016 12.328 4.281 1 98.94 207 ASN A C 1
ATOM 1614 O O . ASN A 1 207 ? -1.065 12.789 4.738 1 98.94 207 ASN A O 1
ATOM 1618 N N . GLU A 1 208 ? 0.407 12.57 3.051 1 98.81 208 GLU A N 1
ATOM 1619 C CA . GLU A 1 208 ? -0.457 13.258 2.096 1 98.81 208 GLU A CA 1
ATOM 1620 C C . GLU A 1 208 ? -1.714 12.445 1.801 1 98.81 208 GLU A C 1
ATOM 1622 O O . GLU A 1 208 ? -1.644 11.227 1.621 1 98.81 208 GLU A O 1
ATOM 1627 N N . TYR A 1 209 ? -2.83 13.062 1.844 1 98.88 209 TYR A N 1
ATOM 1628 C CA . TYR A 1 209 ? -4.082 12.383 1.532 1 98.88 209 TYR A CA 1
ATOM 1629 C C . TYR A 1 209 ? -5.148 13.375 1.096 1 98.88 209 TYR A C 1
ATOM 1631 O O . TYR A 1 209 ? -5.336 14.414 1.733 1 98.88 209 TYR A O 1
ATOM 1639 N N . SER A 1 210 ? -5.777 13.125 0.004 1 98.88 210 SER A N 1
ATOM 1640 C CA . SER A 1 210 ? -6.832 13.938 -0.585 1 98.88 210 SER A CA 1
ATOM 1641 C C . SER A 1 210 ? -7.617 13.156 -1.631 1 98.88 210 SER A C 1
ATOM 1643 O O . SER A 1 210 ? -7.324 11.992 -1.891 1 98.88 210 SER A O 1
ATOM 1645 N N . LEU A 1 211 ? -8.617 13.828 -2.193 1 98.81 211 LEU A N 1
ATOM 1646 C CA . LEU A 1 211 ? -9.352 13.266 -3.322 1 98.81 211 LEU A CA 1
ATOM 1647 C C . LEU A 1 211 ? -8.398 12.875 -4.449 1 98.81 211 LEU A C 1
ATOM 1649 O O . LEU A 1 211 ? -8.703 11.984 -5.25 1 98.81 211 LEU A O 1
ATOM 1653 N N . MET A 1 212 ? -7.207 13.5 -4.422 1 98.19 212 MET A N 1
ATOM 1654 C CA . MET A 1 212 ? -6.293 13.344 -5.551 1 98.19 212 MET A CA 1
ATOM 1655 C C . MET A 1 212 ? -5.121 12.438 -5.184 1 98.19 212 MET A C 1
ATOM 1657 O O . MET A 1 212 ? -4.355 12.031 -6.059 1 98.19 212 MET A O 1
ATOM 1661 N N . CYS A 1 213 ? -4.906 12.148 -3.977 1 98.38 213 CYS A N 1
ATOM 1662 C CA . CYS A 1 213 ? -3.822 11.305 -3.48 1 98.38 213 CYS A CA 1
ATOM 1663 C C . CYS A 1 213 ? -4.34 10.297 -2.465 1 98.38 213 CYS A C 1
ATOM 1665 O O . CYS A 1 213 ? -4.617 10.648 -1.316 1 98.38 213 CYS A O 1
ATOM 1667 N N . ARG A 1 214 ? -4.438 9.016 -2.834 1 98.06 214 ARG A N 1
ATOM 1668 C CA . ARG A 1 214 ? -5.156 8.047 -2.012 1 98.06 214 ARG A CA 1
ATOM 1669 C C . ARG A 1 214 ? -4.324 6.789 -1.799 1 98.06 214 ARG A C 1
ATOM 1671 O O . ARG A 1 214 ? -4.871 5.691 -1.667 1 98.06 214 ARG A O 1
ATOM 1678 N N . LEU A 1 215 ? -2.928 6.938 -1.827 1 97.56 215 LEU A N 1
ATOM 1679 C CA . LEU A 1 215 ? -2.041 5.809 -1.57 1 97.56 215 LEU A CA 1
ATOM 1680 C C . LEU A 1 215 ? -2.34 5.18 -0.214 1 97.56 215 LEU A C 1
ATOM 1682 O O . LEU A 1 215 ? -2.029 4.008 0.014 1 97.56 215 LEU A O 1
ATOM 1686 N N . TYR A 1 216 ? -3.02 5.914 0.697 1 98.56 216 TYR A N 1
ATOM 1687 C CA . TYR A 1 216 ? -3.287 5.508 2.072 1 98.56 216 TYR A CA 1
ATOM 1688 C C . TYR A 1 216 ? -4.402 4.473 2.127 1 98.56 216 TYR A C 1
ATOM 1690 O O . TYR A 1 216 ? -4.539 3.754 3.121 1 98.56 216 TYR A O 1
ATOM 1698 N N . ASP A 1 217 ? -5.191 4.238 1.113 1 98.5 217 ASP A N 1
ATOM 1699 C CA . ASP A 1 217 ? -6.516 3.623 1.145 1 98.5 217 ASP A CA 1
ATOM 1700 C C . ASP A 1 217 ? -6.414 2.121 1.401 1 98.5 217 ASP A C 1
ATOM 1702 O O . ASP A 1 217 ? -7.414 1.472 1.719 1 98.5 217 ASP A O 1
ATOM 1706 N N . THR A 1 218 ? -5.18 1.509 1.24 1 98.44 218 THR A N 1
ATOM 1707 C CA . THR A 1 218 ? -5.062 0.059 1.354 1 98.44 218 THR A CA 1
ATOM 1708 C C . THR A 1 218 ? -4.195 -0.322 2.551 1 98.44 218 THR A C 1
ATOM 1710 O O . THR A 1 218 ? -4.664 -0.317 3.689 1 98.44 218 THR A O 1
ATOM 1713 N N . ASP A 1 219 ? -2.877 -0.479 2.389 1 98.81 219 ASP A N 1
ATOM 1714 C CA . ASP A 1 219 ? -1.999 -1.013 3.426 1 98.81 219 ASP A CA 1
ATOM 1715 C C . ASP A 1 219 ? -1.97 -0.095 4.645 1 98.81 219 ASP A C 1
ATOM 1717 O O . ASP A 1 219 ? -2.086 -0.559 5.781 1 98.81 219 ASP A O 1
ATOM 1721 N N . LEU A 1 220 ? -1.842 1.208 4.414 1 98.88 220 LEU A N 1
ATOM 1722 C CA . LEU A 1 220 ? -1.757 2.141 5.531 1 98.88 220 LEU A CA 1
ATOM 1723 C C . LEU A 1 220 ? -3.1 2.258 6.246 1 98.88 220 LEU A C 1
ATOM 1725 O O . LEU A 1 220 ? -3.145 2.43 7.469 1 98.88 220 LEU A O 1
ATOM 1729 N N . ALA A 1 221 ? -4.184 2.186 5.484 1 98.81 221 ALA A N 1
ATOM 1730 C CA . ALA A 1 221 ? -5.516 2.195 6.082 1 98.81 221 ALA A CA 1
ATOM 1731 C C . ALA A 1 221 ? -5.699 1.019 7.035 1 98.81 221 ALA A C 1
ATOM 1733 O O . ALA A 1 221 ? -6.203 1.185 8.148 1 98.81 221 ALA A O 1
ATOM 1734 N N . GLU A 1 222 ? -5.281 -0.161 6.543 1 98.88 222 GLU A N 1
ATOM 1735 C CA . GLU A 1 222 ? -5.391 -1.354 7.379 1 98.88 222 GLU A CA 1
ATOM 1736 C C . GLU A 1 222 ? -4.562 -1.212 8.648 1 98.88 222 GLU A C 1
ATOM 1738 O O . GLU A 1 222 ? -5.055 -1.477 9.75 1 98.88 222 GLU A O 1
ATOM 1743 N N . LEU A 1 223 ? -3.336 -0.774 8.492 1 98.88 223 LEU A N 1
ATOM 1744 C CA . LEU A 1 223 ? -2.475 -0.601 9.664 1 98.88 223 LEU A CA 1
ATOM 1745 C C . LEU A 1 223 ? -3.064 0.426 10.625 1 98.88 223 LEU A C 1
ATOM 1747 O O . LEU A 1 223 ? -3.09 0.203 11.836 1 98.88 223 LEU A O 1
ATOM 1751 N N . GLY A 1 224 ? -3.482 1.588 10.047 1 98.81 224 GLY A N 1
ATOM 1752 C CA . GLY A 1 224 ? -4.066 2.617 10.891 1 98.81 224 GLY A CA 1
ATOM 1753 C C . GLY A 1 224 ? -5.219 2.111 11.742 1 98.81 224 GLY A C 1
ATOM 1754 O O . GLY A 1 224 ? -5.293 2.402 12.938 1 98.81 224 GLY A O 1
ATOM 1755 N N . GLN A 1 225 ? -6.082 1.344 11.125 1 98.69 225 GLN A N 1
ATOM 1756 C CA . GLN A 1 225 ? -7.242 0.796 11.828 1 98.69 225 GLN A CA 1
ATOM 1757 C C . GLN A 1 225 ? -6.82 -0.242 12.859 1 98.69 225 GLN A C 1
ATOM 1759 O O . GLN A 1 225 ? -7.223 -0.167 14.023 1 98.69 225 GLN A O 1
ATOM 1764 N N . GLN A 1 226 ? -5.996 -1.177 12.477 1 98.75 226 GLN A N 1
ATOM 1765 C CA . GLN A 1 226 ? -5.648 -2.324 13.312 1 98.75 226 GLN A CA 1
ATOM 1766 C C . GLN A 1 226 ? -4.75 -1.908 14.477 1 98.75 226 GLN A C 1
ATOM 1768 O O . GLN A 1 226 ? -4.812 -2.496 15.555 1 98.75 226 GLN A O 1
ATOM 1773 N N . GLU A 1 227 ? -3.898 -0.873 14.234 1 98.56 227 GLU A N 1
ATOM 1774 C CA . GLU A 1 227 ? -2.906 -0.478 15.227 1 98.56 227 GLU A CA 1
ATOM 1775 C C . GLU A 1 227 ? -3.338 0.786 15.969 1 98.56 227 GLU A C 1
ATOM 1777 O O . GLU A 1 227 ? -2.623 1.274 16.844 1 98.56 227 GLU A O 1
ATOM 1782 N N . LYS A 1 228 ? -4.484 1.351 15.625 1 98.12 228 LYS A N 1
ATOM 1783 C CA . LYS A 1 228 ? -4.98 2.592 16.203 1 98.12 228 LYS A CA 1
ATOM 1784 C C . LYS A 1 228 ? -3.979 3.729 16.016 1 98.12 228 LYS A C 1
ATOM 1786 O O . LYS A 1 228 ? -3.59 4.383 16.984 1 98.12 228 LYS A O 1
ATOM 1791 N N . VAL A 1 229 ? -3.613 3.957 14.867 1 98.81 229 VAL A N 1
ATOM 1792 C CA . VAL A 1 229 ? -2.764 5.07 14.453 1 98.81 229 VAL A CA 1
ATOM 1793 C C . VAL A 1 229 ? -3.576 6.055 13.617 1 98.81 229 VAL A C 1
ATOM 1795 O O . VAL A 1 229 ? -4.203 5.668 12.625 1 98.81 229 VAL A O 1
ATOM 1798 N N . THR A 1 230 ? -3.627 7.285 13.992 1 98.88 230 THR A N 1
ATOM 1799 C CA . THR A 1 230 ? -4.449 8.281 13.312 1 98.88 230 THR A CA 1
ATOM 1800 C C . THR A 1 230 ? -3.682 8.922 12.164 1 98.88 230 THR A C 1
ATOM 1802 O O . THR A 1 230 ? -2.539 9.352 12.328 1 98.88 230 THR A O 1
ATOM 1805 N N . LEU A 1 231 ? -4.285 8.93 10.977 1 98.94 231 LEU A N 1
ATOM 1806 C CA . LEU A 1 231 ? -3.736 9.688 9.859 1 98.94 231 LEU A CA 1
ATOM 1807 C C . LEU A 1 231 ? -3.963 11.188 10.055 1 98.94 231 LEU A C 1
ATOM 1809 O O . LEU A 1 231 ? -5.102 11.633 10.211 1 98.94 231 LEU A O 1
ATOM 1813 N N . LEU A 1 232 ? -2.895 11.914 10.211 1 98.94 232 LEU A N 1
ATOM 1814 C CA . LEU A 1 232 ? -2.945 13.359 10.008 1 98.94 232 LEU A CA 1
ATOM 1815 C C . LEU A 1 232 ? -2.721 13.711 8.547 1 98.94 232 LEU A C 1
ATOM 1817 O O . LEU A 1 232 ? -1.581 13.719 8.07 1 98.94 232 LEU A O 1
ATOM 1821 N N . ALA A 1 233 ? -3.814 13.953 7.848 1 98.94 233 ALA A N 1
ATOM 1822 C CA . ALA A 1 233 ? -3.781 14.109 6.395 1 98.94 233 ALA A CA 1
ATOM 1823 C C . ALA A 1 233 ? -3.34 15.516 6 1 98.94 233 ALA A C 1
ATOM 1825 O O . ALA A 1 233 ? -4.086 16.484 6.18 1 98.94 233 ALA A O 1
ATOM 1826 N N . TYR A 1 234 ? -2.133 15.57 5.5 1 98.75 234 TYR A N 1
ATOM 1827 C CA . TYR A 1 234 ? -1.732 16.891 5.027 1 98.75 234 TYR A CA 1
ATOM 1828 C C . TYR A 1 234 ? -2.086 17.078 3.557 1 98.75 234 TYR A C 1
ATOM 1830 O O . TYR A 1 234 ? -2.309 16.094 2.84 1 98.75 234 TYR A O 1
ATOM 1838 N N . THR A 1 235 ? -2.248 18.344 3.113 1 98.31 235 THR A N 1
ATOM 1839 C CA . THR A 1 235 ? -2.58 18.781 1.759 1 98.31 235 THR A CA 1
ATOM 1840 C C . THR A 1 235 ? -3.91 18.172 1.312 1 98.31 235 THR A C 1
ATOM 1842 O O . THR A 1 235 ? -4.008 17.609 0.22 1 98.31 235 THR A O 1
ATOM 1845 N N . PRO A 1 236 ? -4.906 18.344 2.127 1 98.69 236 PRO A N 1
ATOM 1846 C CA . PRO A 1 236 ? -6.215 17.781 1.786 1 98.69 236 PRO A CA 1
ATOM 1847 C C . PRO A 1 236 ? -6.844 18.438 0.56 1 98.69 236 PRO A C 1
ATOM 1849 O O . PRO A 1 236 ? -7.809 17.906 -0.001 1 98.69 236 PRO A O 1
ATOM 1852 N N . LEU A 1 237 ? -6.352 19.594 0.116 1 98.75 237 LEU A N 1
ATOM 1853 C CA . LEU A 1 237 ? -6.879 20.297 -1.049 1 98.75 237 LEU A CA 1
ATOM 1854 C C . LEU A 1 237 ? -5.945 20.141 -2.244 1 98.75 237 LEU A C 1
ATOM 1856 O O . LEU A 1 237 ? -6.055 20.891 -3.223 1 98.75 237 LEU A O 1
ATOM 1860 N N . ALA A 1 238 ? -5 19.266 -2.141 1 98.38 238 ALA A N 1
ATOM 1861 C CA . ALA A 1 238 ? -4.023 19.031 -3.203 1 98.38 238 ALA A CA 1
ATOM 1862 C C . ALA A 1 238 ? -3.338 20.328 -3.607 1 98.38 238 ALA A C 1
ATOM 1864 O O . ALA A 1 238 ? -3.309 20.688 -4.789 1 98.38 238 ALA A O 1
ATOM 1865 N N . ALA A 1 239 ? -2.873 21.016 -2.578 1 97.38 239 ALA A N 1
ATOM 1866 C CA . ALA A 1 239 ? -2.127 22.25 -2.762 1 97.38 239 ALA A CA 1
ATOM 1867 C C . ALA A 1 239 ? -2.986 23.312 -3.443 1 97.38 239 ALA A C 1
ATOM 1869 O O . ALA A 1 239 ? -2.49 24.094 -4.266 1 97.38 239 ALA A O 1
ATOM 1870 N N . GLY A 1 240 ? -4.23 23.281 -3.238 1 97.75 240 GLY A N 1
ATOM 1871 C CA . GLY A 1 240 ? -5.133 24.312 -3.711 1 97.75 240 GLY A CA 1
ATOM 1872 C C . GLY A 1 240 ? -5.852 23.938 -4.996 1 97.75 240 GLY A C 1
ATOM 1873 O O . GLY A 1 240 ? -6.801 24.609 -5.398 1 97.75 240 GLY A O 1
ATOM 1874 N N . MET A 1 241 ? -5.488 22.844 -5.625 1 98.5 241 MET A N 1
ATOM 1875 C CA . MET A 1 241 ? -6.113 22.438 -6.875 1 98.5 241 MET A CA 1
ATOM 1876 C C . MET A 1 241 ? -7.609 22.203 -6.691 1 98.5 241 MET A C 1
ATOM 1878 O O . MET A 1 241 ? -8.406 22.547 -7.562 1 98.5 241 MET A O 1
ATOM 1882 N N . LEU A 1 242 ? -8.039 21.719 -5.547 1 98.81 242 LEU A N 1
ATOM 1883 C CA . LEU A 1 242 ? -9.422 21.312 -5.301 1 98.81 242 LEU A CA 1
ATOM 1884 C C . LEU A 1 242 ? -10.281 22.5 -4.91 1 98.81 242 LEU A C 1
ATOM 1886 O O . LEU A 1 242 ? -11.492 22.375 -4.723 1 98.81 242 LEU A O 1
ATOM 1890 N N . SER A 1 243 ? -9.664 23.672 -4.77 1 98.5 243 SER A N 1
ATOM 1891 C CA . SER A 1 243 ? -10.438 24.891 -4.57 1 98.5 243 SER A CA 1
ATOM 1892 C C . SER A 1 243 ? -10.984 25.422 -5.887 1 98.5 243 SER A C 1
ATOM 1894 O O . SER A 1 243 ? -11.891 26.266 -5.898 1 98.5 243 SER A O 1
ATOM 1896 N N . GLY A 1 244 ? -10.336 25.047 -6.992 1 98 244 GLY A N 1
ATOM 1897 C CA . GLY A 1 244 ? -10.711 25.547 -8.305 1 98 244 GLY A CA 1
ATOM 1898 C C . GLY A 1 244 ? -9.938 26.797 -8.719 1 98 244 GLY A C 1
ATOM 1899 O O . GLY A 1 244 ? -10.109 27.297 -9.836 1 98 244 GLY A O 1
ATOM 1900 N N . LYS A 1 245 ? -9.031 27.203 -7.914 1 97.62 245 LYS A N 1
ATOM 1901 C CA . LYS A 1 245 ? -8.406 28.5 -8.164 1 97.62 245 LYS A CA 1
ATOM 1902 C C . LYS A 1 245 ? -7.453 28.422 -9.344 1 97.62 245 LYS A C 1
ATOM 1904 O O . LYS A 1 245 ? -7.082 29.453 -9.914 1 97.62 245 LYS A O 1
ATOM 1909 N N . TYR A 1 246 ? -7.062 27.203 -9.719 1 97.75 246 TYR A N 1
ATOM 1910 C CA . TYR A 1 246 ? -6.113 27.062 -10.82 1 97.75 246 TYR A CA 1
ATOM 1911 C C . TYR A 1 246 ? -6.828 26.688 -12.109 1 97.75 246 TYR A C 1
ATOM 1913 O O . TYR A 1 246 ? -6.184 26.469 -13.141 1 97.75 246 TYR A O 1
ATOM 1921 N N . SER A 1 247 ? -8.18 26.609 -12.102 1 96.19 247 SER A N 1
ATOM 1922 C CA . SER A 1 247 ? -8.961 26.203 -13.266 1 96.19 247 SER A CA 1
ATOM 1923 C C . SER A 1 247 ? -8.648 27.078 -14.469 1 96.19 247 SER A C 1
ATOM 1925 O O . SER A 1 247 ? -8.453 28.297 -14.328 1 96.19 247 SER A O 1
ATOM 1927 N N . GLY A 1 248 ? -8.617 26.469 -15.641 1 93.94 248 GLY A N 1
ATOM 1928 C CA . GLY A 1 248 ? -8.383 27.203 -16.875 1 93.94 248 GLY A CA 1
ATOM 1929 C C . GLY A 1 248 ? -6.949 27.672 -17.031 1 93.94 248 GLY A C 1
ATOM 1930 O O . GLY A 1 248 ? -6.668 28.562 -17.844 1 93.94 248 GLY A O 1
ATOM 1931 N N . GLY A 1 249 ? -6.098 27.172 -16.156 1 94.31 249 GLY A N 1
ATOM 1932 C CA . GLY A 1 249 ? -4.691 27.531 -16.25 1 94.31 249 GLY A CA 1
ATOM 1933 C C . GLY A 1 249 ? -4.336 28.766 -15.438 1 94.31 249 GLY A C 1
ATOM 1934 O O . GLY A 1 249 ? -3.221 29.281 -15.539 1 94.31 249 GLY A O 1
ATOM 1935 N N . ALA A 1 250 ? -5.195 29.172 -14.578 1 96.94 250 ALA A N 1
ATOM 1936 C CA . ALA A 1 250 ? -4.965 30.359 -13.766 1 96.94 250 ALA A CA 1
ATOM 1937 C C . ALA A 1 250 ? -3.895 30.109 -12.711 1 96.94 250 ALA A C 1
ATOM 1939 O O . ALA A 1 250 ? -3.754 28.984 -12.227 1 96.94 250 ALA A O 1
ATOM 1940 N N . VAL A 1 251 ? -3.174 31.141 -12.383 1 97.5 251 VAL A N 1
ATOM 1941 C CA . VAL A 1 251 ? -2.215 31.156 -11.281 1 97.5 251 VAL A CA 1
ATOM 1942 C C . VAL A 1 251 ? -2.359 32.469 -10.5 1 97.5 251 VAL A C 1
ATOM 1944 O O . VAL A 1 251 ? -1.569 33.406 -10.68 1 97.5 251 VAL A O 1
ATOM 1947 N N . PRO A 1 252 ? -3.328 32.469 -9.625 1 96.69 252 PRO A N 1
ATOM 1948 C CA . PRO A 1 252 ? -3.564 33.719 -8.891 1 96.69 252 PRO A CA 1
ATOM 1949 C C . PRO A 1 252 ? -2.32 34.219 -8.164 1 96.69 252 PRO A C 1
ATOM 1951 O O . PRO A 1 252 ? -1.551 33.406 -7.625 1 96.69 252 PRO A O 1
ATOM 1954 N N . ALA A 1 253 ? -2.199 35.531 -8.148 1 95.44 253 ALA A N 1
ATOM 1955 C CA . ALA A 1 253 ? -1.071 36.125 -7.445 1 95.44 253 ALA A CA 1
ATOM 1956 C C . ALA A 1 253 ? -1.072 35.75 -5.969 1 95.44 253 ALA A C 1
ATOM 1958 O O . ALA A 1 253 ? -2.119 35.75 -5.316 1 95.44 253 ALA A O 1
ATOM 1959 N N . GLY A 1 254 ? 0.093 35.281 -5.531 1 92.81 254 GLY A N 1
ATOM 1960 C CA . GLY A 1 254 ? 0.226 34.969 -4.121 1 92.81 254 GLY A CA 1
ATOM 1961 C C . GLY A 1 254 ? -0.122 33.531 -3.805 1 92.81 254 GLY A C 1
ATOM 1962 O O . GLY A 1 254 ? 0.101 33.062 -2.686 1 92.81 254 GLY A O 1
ATOM 1963 N N . SER A 1 255 ? -0.683 32.844 -4.805 1 94.5 255 SER A N 1
ATOM 1964 C CA . SER A 1 255 ? -1.019 31.438 -4.59 1 94.5 255 SER A CA 1
ATOM 1965 C C . SER A 1 255 ? 0.236 30.594 -4.41 1 94.5 255 SER A C 1
ATOM 1967 O O . SER A 1 255 ? 1.349 31.062 -4.668 1 94.5 255 SER A O 1
ATOM 1969 N N . ARG A 1 256 ? 0.027 29.438 -3.898 1 94.69 256 ARG A N 1
ATOM 1970 C CA . ARG A 1 256 ? 1.142 28.5 -3.754 1 94.69 256 ARG A CA 1
ATOM 1971 C C . ARG A 1 256 ? 1.832 28.266 -5.094 1 94.69 256 ARG A C 1
ATOM 1973 O O . ARG A 1 256 ? 3.062 28.219 -5.164 1 94.69 256 ARG A O 1
ATOM 1980 N N . MET A 1 257 ? 1.077 28.125 -6.145 1 95.94 257 MET A N 1
ATOM 1981 C CA . MET A 1 257 ? 1.628 27.797 -7.457 1 95.94 257 MET A CA 1
ATOM 1982 C C . MET A 1 257 ? 2.473 28.938 -7.996 1 95.94 257 MET A C 1
ATOM 1984 O O . MET A 1 257 ? 3.418 28.719 -8.758 1 95.94 257 MET A O 1
ATOM 1988 N N . SER A 1 258 ? 2.109 30.188 -7.633 1 95.81 258 SER A N 1
ATOM 1989 C CA . SER A 1 258 ? 2.916 31.328 -8.055 1 95.81 258 SER A CA 1
ATOM 1990 C C . SER A 1 258 ? 4.293 31.297 -7.402 1 95.81 258 SER A C 1
ATOM 1992 O O . SER A 1 258 ? 5.246 31.875 -7.934 1 95.81 258 SER A O 1
ATOM 1994 N N . ARG A 1 259 ? 4.434 30.609 -6.32 1 93.38 259 ARG A N 1
ATOM 1995 C CA . ARG A 1 259 ? 5.684 30.531 -5.57 1 93.38 259 ARG A CA 1
ATOM 1996 C C . ARG A 1 259 ? 6.434 29.25 -5.883 1 93.38 259 ARG A C 1
ATOM 1998 O O . ARG A 1 259 ? 7.664 29.234 -5.965 1 93.38 259 ARG A O 1
ATOM 2005 N N . THR A 1 260 ? 5.68 28.234 -6.055 1 94.31 260 THR A N 1
ATOM 2006 C CA . THR A 1 260 ? 6.18 26.906 -6.395 1 94.31 260 THR A CA 1
ATOM 2007 C C . THR A 1 260 ? 5.422 26.328 -7.59 1 94.31 260 THR A C 1
ATOM 2009 O O . THR A 1 260 ? 4.461 25.578 -7.414 1 94.31 260 THR A O 1
ATOM 2012 N N . PRO A 1 261 ? 5.848 26.578 -8.727 1 95.31 261 PRO A N 1
ATOM 2013 C CA . PRO A 1 261 ? 5.07 26.328 -9.938 1 95.31 261 PRO A CA 1
ATOM 2014 C C . PRO A 1 261 ? 4.77 24.844 -10.141 1 95.31 261 PRO A C 1
ATOM 2016 O O . PRO A 1 261 ? 3.734 24.5 -10.719 1 95.31 261 PRO A O 1
ATOM 2019 N N . ASP A 1 262 ? 5.645 23.969 -9.695 1 95.69 262 ASP A N 1
ATOM 2020 C CA . ASP A 1 262 ? 5.457 22.547 -9.938 1 95.69 262 ASP A CA 1
ATOM 2021 C C . ASP A 1 262 ? 4.59 21.906 -8.859 1 95.69 262 ASP A C 1
ATOM 2023 O O . ASP A 1 262 ? 4.238 20.734 -8.945 1 95.69 262 ASP A O 1
ATOM 2027 N N . LEU A 1 263 ? 4.262 22.641 -7.816 1 96.81 263 LEU A N 1
ATOM 2028 C CA . LEU A 1 263 ? 3.439 22.219 -6.688 1 96.81 263 LEU A CA 1
ATOM 2029 C C . LEU A 1 263 ? 3.92 20.875 -6.148 1 96.81 263 LEU A C 1
ATOM 2031 O O . LEU A 1 263 ? 3.109 19.984 -5.875 1 96.81 263 LEU A O 1
ATOM 2035 N N . GLY A 1 264 ? 5.246 20.703 -6.09 1 94.94 264 GLY A N 1
ATOM 2036 C CA . GLY A 1 264 ? 5.816 19.469 -5.562 1 94.94 264 GLY A CA 1
ATOM 2037 C C . GLY A 1 264 ? 5.551 18.266 -6.441 1 94.94 264 GLY A C 1
ATOM 2038 O O . GLY A 1 264 ? 5.363 17.156 -5.941 1 94.94 264 GLY A O 1
ATOM 2039 N N . GLY A 1 265 ? 5.414 18.484 -7.723 1 96.06 265 GLY A N 1
ATOM 2040 C CA . GLY A 1 265 ? 5.211 17.391 -8.656 1 96.06 265 GLY A CA 1
ATOM 2041 C C . GLY A 1 265 ? 3.75 17.141 -8.977 1 96.06 265 GLY A C 1
ATOM 2042 O O . GLY A 1 265 ? 3.426 16.281 -9.797 1 96.06 265 GLY A O 1
ATOM 2043 N N . ARG A 1 266 ? 2.811 17.953 -8.359 1 97.62 266 ARG A N 1
ATOM 2044 C CA . ARG A 1 266 ? 1.377 17.75 -8.555 1 97.62 266 ARG A CA 1
ATOM 2045 C C . ARG A 1 266 ? 0.898 18.406 -9.836 1 97.62 266 ARG A C 1
ATOM 2047 O O . ARG A 1 266 ? -0.071 17.969 -10.453 1 97.62 266 ARG A O 1
ATOM 2054 N N . ALA A 1 267 ? 1.603 19.469 -10.227 1 96.94 267 ALA A N 1
ATOM 2055 C CA . ALA A 1 267 ? 1.144 20.312 -11.328 1 96.94 267 ALA A CA 1
ATOM 2056 C C . ALA A 1 267 ? 1.341 19.625 -12.672 1 96.94 267 ALA A C 1
ATOM 2058 O O . ALA A 1 267 ? 2.32 19.891 -13.375 1 96.94 267 ALA A O 1
ATOM 2059 N N . ARG A 1 268 ? 0.441 18.812 -13.031 1 94.56 268 ARG A N 1
ATOM 2060 C CA . ARG A 1 268 ? 0.376 18.094 -14.312 1 94.56 268 ARG A CA 1
ATOM 2061 C C . ARG A 1 268 ? -0.94 18.391 -15.023 1 94.56 268 ARG A C 1
ATOM 2063 O O . ARG A 1 268 ? -1.964 18.625 -14.383 1 94.56 268 ARG A O 1
ATOM 2070 N N . PRO A 1 269 ? -0.914 18.375 -16.375 1 94.94 269 PRO A N 1
ATOM 2071 C CA . PRO A 1 269 ? -2.158 18.641 -17.094 1 94.94 269 PRO A CA 1
ATOM 2072 C C . PRO A 1 269 ? -3.301 17.719 -16.672 1 94.94 269 PRO A C 1
ATOM 2074 O O . PRO A 1 269 ? -4.398 18.188 -16.375 1 94.94 269 PRO A O 1
ATOM 2077 N N . ARG A 1 270 ? -3.037 16.484 -16.547 1 95.25 270 ARG A N 1
ATOM 2078 C CA . ARG A 1 270 ? -4.047 15.516 -16.141 1 95.25 270 ARG A CA 1
ATOM 2079 C C . ARG A 1 270 ? -4.566 15.82 -14.742 1 95.25 270 ARG A C 1
ATOM 2081 O O . ARG A 1 270 ? -5.762 15.688 -14.477 1 95.25 270 ARG A O 1
ATOM 2088 N N . ALA A 1 271 ? -3.701 16.234 -13.844 1 97.75 271 ALA A N 1
ATOM 2089 C CA . ALA A 1 271 ? -4.086 16.516 -12.469 1 97.75 271 ALA A CA 1
ATOM 2090 C C . ALA A 1 271 ? -5.055 17.703 -12.406 1 97.75 271 ALA A C 1
ATOM 2092 O O . ALA A 1 271 ? -6.035 17.656 -11.656 1 97.75 271 ALA A O 1
ATOM 2093 N N . PHE A 1 272 ? -4.828 18.703 -13.203 1 98 272 PHE A N 1
ATOM 2094 C CA . PHE A 1 272 ? -5.715 19.859 -13.227 1 98 272 PHE A CA 1
ATOM 2095 C C . PHE A 1 272 ? -7.086 19.484 -13.773 1 98 272 PHE A C 1
ATOM 2097 O O . PHE A 1 272 ? -8.109 19.938 -13.266 1 98 272 PHE A O 1
ATOM 2104 N N . GLU A 1 273 ? -7.07 18.656 -14.797 1 97.81 273 GLU A N 1
ATOM 2105 C CA . GLU A 1 273 ? -8.328 18.203 -15.375 1 97.81 273 GLU A CA 1
ATOM 2106 C C . GLU A 1 273 ? -9.172 17.469 -14.336 1 97.81 273 GLU A C 1
ATOM 2108 O O . GLU A 1 273 ? -10.375 17.703 -14.227 1 97.81 273 GLU A O 1
ATOM 2113 N N . ILE A 1 274 ? -8.57 16.641 -13.609 1 98.25 274 ILE A N 1
ATOM 2114 C CA . ILE A 1 274 ? -9.281 15.828 -12.633 1 98.25 274 ILE A CA 1
ATOM 2115 C C . ILE A 1 274 ? -9.719 16.688 -11.453 1 98.25 274 ILE A C 1
ATOM 2117 O O . ILE A 1 274 ? -10.828 16.547 -10.938 1 98.25 274 ILE A O 1
ATOM 2121 N N . ALA A 1 275 ? -8.867 17.609 -11.016 1 98.75 275 ALA A N 1
ATOM 2122 C CA . ALA A 1 275 ? -9.266 18.562 -9.977 1 98.75 275 ALA A CA 1
ATOM 2123 C C . ALA A 1 275 ? -10.516 19.328 -10.391 1 98.75 275 ALA A C 1
ATOM 2125 O O . ALA A 1 275 ? -11.438 19.5 -9.594 1 98.75 275 ALA A O 1
ATOM 2126 N N . ASP A 1 276 ? -10.539 19.703 -11.633 1 98.69 276 ASP A N 1
ATOM 2127 C CA . ASP A 1 276 ? -11.672 20.453 -12.141 1 98.69 276 ASP A CA 1
ATOM 2128 C C . ASP A 1 276 ? -12.945 19.609 -12.125 1 98.69 276 ASP A C 1
ATOM 2130 O O . ASP A 1 276 ? -14.047 20.141 -11.914 1 98.69 276 ASP A O 1
ATOM 2134 N N . ARG A 1 277 ? -12.812 18.312 -12.344 1 98.69 277 ARG A N 1
ATOM 2135 C CA . ARG A 1 277 ? -13.961 17.422 -12.266 1 98.69 277 ARG A CA 1
ATOM 2136 C C . ARG A 1 277 ? -14.547 17.406 -10.852 1 98.69 277 ARG A C 1
ATOM 2138 O O . ARG A 1 277 ? -15.766 17.469 -10.68 1 98.69 277 ARG A O 1
ATOM 2145 N N . TYR A 1 278 ? -13.703 17.312 -9.859 1 98.81 278 TYR A N 1
ATOM 2146 C CA . TYR A 1 278 ? -14.172 17.328 -8.477 1 98.81 278 TYR A CA 1
ATOM 2147 C C . TYR A 1 278 ? -14.812 18.672 -8.141 1 98.81 278 TYR A C 1
ATOM 2149 O O . TYR A 1 278 ? -15.852 18.719 -7.473 1 98.81 278 TYR A O 1
ATOM 2157 N N . VAL A 1 279 ? -14.195 19.766 -8.594 1 98.81 279 VAL A N 1
ATOM 2158 C CA . VAL A 1 279 ? -14.719 21.109 -8.352 1 98.81 279 VAL A CA 1
ATOM 2159 C C . VAL A 1 279 ? -16.109 21.234 -8.977 1 98.81 279 VAL A C 1
ATOM 2161 O O . VAL A 1 279 ? -17.031 21.766 -8.352 1 98.81 279 VAL A O 1
ATOM 2164 N N . ALA A 1 280 ? -16.219 20.75 -10.18 1 98.69 280 ALA A N 1
ATOM 2165 C CA . ALA A 1 280 ? -17.5 20.812 -10.883 1 98.69 280 ALA A CA 1
ATOM 2166 C C . ALA A 1 280 ? -18.578 20.016 -10.133 1 98.69 280 ALA A C 1
ATOM 2168 O O . ALA A 1 280 ? -19.719 20.453 -10.039 1 98.69 280 ALA A O 1
ATOM 2169 N N . LEU A 1 281 ? -18.203 18.859 -9.625 1 98.38 281 LEU A N 1
ATOM 2170 C CA . LEU A 1 281 ? -19.125 18.047 -8.844 1 98.38 281 LEU A CA 1
ATOM 2171 C C . LEU A 1 281 ? -19.656 18.812 -7.641 1 98.38 281 LEU A C 1
ATOM 2173 O O . LEU A 1 281 ? -20.859 18.781 -7.352 1 98.38 281 LEU A O 1
ATOM 2177 N N . ALA A 1 282 ? -18.75 19.469 -6.895 1 98.69 282 ALA A N 1
ATOM 2178 C CA . ALA A 1 282 ? -19.141 20.266 -5.727 1 98.69 282 ALA A CA 1
ATOM 2179 C C . ALA A 1 282 ? -20.109 21.375 -6.113 1 98.69 282 ALA A C 1
ATOM 2181 O O . ALA A 1 282 ? -21.156 21.531 -5.492 1 98.69 282 ALA A O 1
ATOM 2182 N N . ARG A 1 283 ? -19.797 22.094 -7.133 1 98.38 283 ARG A N 1
ATOM 2183 C CA . ARG A 1 283 ? -20.609 23.234 -7.57 1 98.38 283 ARG A CA 1
ATOM 2184 C C . ARG A 1 283 ? -21.984 22.781 -8.047 1 98.38 283 ARG A C 1
ATOM 2186 O O . ARG A 1 283 ? -22.984 23.406 -7.738 1 98.38 283 ARG A O 1
ATOM 2193 N N . GLU A 1 284 ? -21.984 21.703 -8.805 1 98.31 284 GLU A N 1
ATOM 2194 C CA . GLU A 1 284 ? -23.25 21.156 -9.281 1 98.31 284 GLU A CA 1
ATOM 2195 C C . GLU A 1 284 ? -24.156 20.766 -8.117 1 98.31 284 GLU A C 1
ATOM 2197 O O . GLU A 1 284 ? -25.375 20.891 -8.211 1 98.31 284 GLU A O 1
ATOM 2202 N N . ALA A 1 285 ? -23.594 20.391 -7.043 1 98.31 285 ALA A N 1
ATOM 2203 C CA . ALA A 1 285 ? -24.359 19.984 -5.863 1 98.31 285 ALA A CA 1
ATOM 2204 C C . ALA A 1 285 ? -24.641 21.172 -4.949 1 98.31 285 ALA A C 1
ATOM 2206 O O . ALA A 1 285 ? -25.25 21.016 -3.895 1 98.31 285 ALA A O 1
ATOM 2207 N N . GLY A 1 286 ? -24.125 22.344 -5.25 1 98.31 286 GLY A N 1
ATOM 2208 C CA . GLY A 1 286 ? -24.312 23.531 -4.434 1 98.31 286 GLY A CA 1
ATOM 2209 C C . GLY A 1 286 ? -23.422 23.547 -3.199 1 98.31 286 GLY A C 1
ATOM 2210 O O . GLY A 1 286 ? -23.781 24.141 -2.184 1 98.31 286 GLY A O 1
ATOM 2211 N N . ILE A 1 287 ? -22.375 22.844 -3.24 1 98.62 287 ILE A N 1
ATOM 2212 C CA . ILE A 1 287 ? -21.438 22.766 -2.119 1 98.62 287 ILE A CA 1
ATOM 2213 C C . ILE A 1 287 ? -20.141 23.516 -2.461 1 98.62 287 ILE A C 1
ATOM 2215 O O . ILE A 1 287 ? -19.672 23.453 -3.598 1 98.62 287 ILE A O 1
ATOM 2219 N N . GLU A 1 288 ? -19.594 24.266 -1.533 1 98.5 288 GLU A N 1
ATOM 2220 C CA . GLU A 1 288 ? -18.281 24.859 -1.693 1 98.5 288 GLU A CA 1
ATOM 2221 C C . GLU A 1 288 ? -17.219 23.797 -1.924 1 98.5 288 GLU A C 1
ATOM 2223 O O . GLU A 1 288 ? -17.109 22.844 -1.148 1 98.5 288 GLU A O 1
ATOM 2228 N N . PRO A 1 289 ? -16.375 23.938 -3.023 1 98.75 289 PRO A N 1
ATOM 2229 C CA . PRO A 1 289 ? -15.406 22.891 -3.371 1 98.75 289 PRO A CA 1
ATOM 2230 C C . PRO A 1 289 ? -14.453 22.562 -2.229 1 98.75 289 PRO A C 1
ATOM 2232 O O . PRO A 1 289 ? -14.188 21.391 -1.95 1 98.75 289 PRO A O 1
ATOM 2235 N N . VAL A 1 290 ? -13.953 23.547 -1.593 1 98.81 290 VAL A N 1
ATOM 2236 C CA . VAL A 1 290 ? -13.039 23.359 -0.472 1 98.81 290 VAL A CA 1
ATOM 2237 C C . VAL A 1 290 ? -13.727 22.547 0.625 1 98.81 290 VAL A C 1
ATOM 2239 O O . VAL A 1 290 ? -13.164 21.578 1.143 1 98.81 290 VAL A O 1
ATOM 2242 N N . THR A 1 291 ? -14.922 22.922 0.945 1 98.75 291 THR A N 1
ATOM 2243 C CA . THR A 1 291 ? -15.703 22.234 1.976 1 98.75 291 THR A CA 1
ATOM 2244 C C . THR A 1 291 ? -15.953 20.781 1.595 1 98.75 291 THR A C 1
ATOM 2246 O O . THR A 1 291 ? -15.805 19.891 2.424 1 98.75 291 THR A O 1
ATOM 2249 N N . MET A 1 292 ? -16.266 20.531 0.345 1 98.81 292 MET A N 1
ATOM 2250 C CA . MET A 1 292 ? -16.516 19.156 -0.108 1 98.81 292 MET A CA 1
ATOM 2251 C C . MET A 1 292 ? -15.273 18.281 0.06 1 98.81 292 MET A C 1
ATOM 2253 O O . MET A 1 292 ? -15.359 17.172 0.589 1 98.81 292 MET A O 1
ATOM 2257 N N . ALA A 1 293 ? -14.141 18.859 -0.409 1 98.94 293 ALA A N 1
ATOM 2258 C CA . ALA A 1 293 ? -12.898 18.078 -0.387 1 98.94 293 ALA A CA 1
ATOM 2259 C C . ALA A 1 293 ? -12.523 17.688 1.039 1 98.94 293 ALA A C 1
ATOM 2261 O O . ALA A 1 293 ? -12.141 16.547 1.294 1 98.94 293 ALA A O 1
ATOM 2262 N N . ILE A 1 294 ? -12.641 18.562 1.957 1 98.88 294 ILE A N 1
ATOM 2263 C CA . ILE A 1 294 ? -12.25 18.312 3.34 1 98.88 294 ILE A CA 1
ATOM 2264 C C . ILE A 1 294 ? -13.289 17.422 4.016 1 98.88 294 ILE A C 1
ATOM 2266 O O . ILE A 1 294 ? -12.938 16.5 4.742 1 98.88 294 ILE A O 1
ATOM 2270 N N . ALA A 1 295 ? -14.57 17.688 3.748 1 98.75 295 ALA A N 1
ATOM 2271 C CA . ALA A 1 295 ? -15.641 16.891 4.34 1 98.75 295 ALA A CA 1
ATOM 2272 C C . ALA A 1 295 ? -15.547 15.43 3.902 1 98.75 295 ALA A C 1
ATOM 2274 O O . ALA A 1 295 ? -15.875 14.523 4.668 1 98.75 295 ALA A O 1
ATOM 2275 N N . TRP A 1 296 ? -15.125 15.219 2.695 1 98.88 296 TRP A N 1
ATOM 2276 C CA . TRP A 1 296 ? -14.969 13.867 2.174 1 98.88 296 TRP A CA 1
ATOM 2277 C C . TRP A 1 296 ? -14.031 13.047 3.055 1 98.88 296 TRP A C 1
ATOM 2279 O O . TRP A 1 296 ? -14.242 11.852 3.258 1 98.88 296 TRP A O 1
ATOM 2289 N N . LEU A 1 297 ? -13.016 13.656 3.582 1 98.56 297 LEU A N 1
ATOM 2290 C CA . LEU A 1 297 ? -12.039 12.938 4.398 1 98.56 297 LEU A CA 1
ATOM 2291 C C . LEU A 1 297 ? -12.695 12.336 5.633 1 98.56 297 LEU A C 1
ATOM 2293 O O . LEU A 1 297 ? -12.289 11.273 6.105 1 98.56 297 LEU A O 1
ATOM 2297 N N . ARG A 1 298 ? -13.695 12.906 6.098 1 94.44 298 ARG A N 1
ATOM 2298 C CA . ARG A 1 298 ? -14.406 12.43 7.281 1 94.44 298 ARG A CA 1
ATOM 2299 C C . ARG A 1 298 ? -15.133 11.125 6.996 1 94.44 298 ARG A C 1
ATOM 2301 O O . ARG A 1 298 ? -15.5 10.398 7.922 1 94.44 298 ARG A O 1
ATOM 2308 N N . THR A 1 299 ? -15.359 10.859 5.742 1 97.31 299 THR A N 1
ATOM 2309 C CA . THR A 1 299 ? -16.125 9.672 5.371 1 97.31 299 THR A CA 1
ATOM 2310 C C . THR A 1 299 ? -15.219 8.453 5.27 1 97.31 299 THR A C 1
ATOM 2312 O O . THR A 1 299 ? -15.703 7.328 5.102 1 97.31 299 THR A O 1
ATOM 2315 N N . ARG A 1 300 ? -13.93 8.641 5.363 1 98 300 ARG A N 1
ATOM 2316 C CA . ARG A 1 300 ? -12.992 7.547 5.145 1 98 300 ARG A CA 1
ATOM 2317 C C . ARG A 1 300 ? -13.102 6.496 6.246 1 98 300 ARG A C 1
ATOM 2319 O O . ARG A 1 300 ? -13.344 6.832 7.406 1 98 300 ARG A O 1
ATOM 2326 N N . PRO A 1 301 ? -12.883 5.25 5.926 1 98.06 301 PRO A N 1
ATOM 2327 C CA . PRO A 1 301 ? -13.117 4.156 6.871 1 98.06 301 PRO A CA 1
ATOM 2328 C C . PRO A 1 301 ? -11.891 3.832 7.719 1 98.06 301 PRO A C 1
ATOM 2330 O O . PRO A 1 301 ? -11.578 2.658 7.938 1 98.06 301 PRO A O 1
ATOM 2333 N N . PHE A 1 302 ? -11.094 4.777 8.156 1 98.31 302 PHE A N 1
ATOM 2334 C CA . PHE A 1 302 ? -9.945 4.676 9.047 1 98.31 302 PHE A CA 1
ATOM 2335 C C . PHE A 1 302 ? -9.766 5.961 9.844 1 98.31 302 PHE A C 1
ATOM 2337 O O . PHE A 1 302 ? -10.328 7 9.5 1 98.31 302 PHE A O 1
ATOM 2344 N N . PRO A 1 303 ? -9.039 5.953 10.992 1 98.5 303 PRO A N 1
ATOM 2345 C CA . PRO A 1 303 ? -8.852 7.176 11.773 1 98.5 303 PRO A CA 1
ATOM 2346 C C . PRO A 1 303 ? -8.109 8.266 10.992 1 98.5 303 PRO A C 1
ATOM 2348 O O . PRO A 1 303 ? -7.02 8.016 10.469 1 98.5 303 PRO A O 1
ATOM 2351 N N . ILE A 1 304 ? -8.727 9.43 10.961 1 98.75 304 ILE A N 1
ATOM 2352 C CA . ILE A 1 304 ? -8.148 10.461 10.117 1 98.75 304 ILE A CA 1
ATOM 2353 C C . ILE A 1 304 ? -8.516 11.844 10.656 1 98.75 304 ILE A C 1
ATOM 2355 O O . ILE A 1 304 ? -9.641 12.047 11.133 1 98.75 304 ILE A O 1
ATOM 2359 N N . ILE A 1 305 ? -7.574 12.742 10.625 1 98.81 305 ILE A N 1
ATOM 2360 C CA . ILE A 1 305 ? -7.75 14.156 10.93 1 98.81 305 ILE A CA 1
ATOM 2361 C C . ILE A 1 305 ? -7.086 15 9.844 1 98.81 305 ILE A C 1
ATOM 2363 O O . ILE A 1 305 ? -5.859 14.992 9.711 1 98.81 305 ILE A O 1
ATOM 2367 N N . PRO A 1 306 ? -7.859 15.75 9.078 1 98.81 306 PRO A N 1
ATOM 2368 C CA . PRO A 1 306 ? -7.262 16.625 8.078 1 98.81 306 PRO A CA 1
ATOM 2369 C C . PRO A 1 306 ? -6.539 17.828 8.695 1 98.81 306 PRO A C 1
ATOM 2371 O O . PRO A 1 306 ? -7.023 18.406 9.672 1 98.81 306 PRO A O 1
ATOM 2374 N N . ILE A 1 307 ? -5.383 18.125 8.156 1 98.88 307 ILE A N 1
ATOM 2375 C CA . ILE A 1 307 ? -4.684 19.359 8.477 1 98.88 307 ILE A CA 1
ATOM 2376 C C . ILE A 1 307 ? -5.051 20.438 7.461 1 98.88 307 ILE A C 1
ATOM 2378 O O . ILE A 1 307 ? -4.734 20.328 6.277 1 98.88 307 ILE A O 1
ATOM 2382 N N . ILE A 1 308 ? -5.676 21.484 7.945 1 98.62 308 ILE A N 1
ATOM 2383 C CA . ILE A 1 308 ? -6.176 22.5 7.035 1 98.62 308 ILE A CA 1
ATOM 2384 C C . ILE A 1 308 ? -5.301 23.75 7.133 1 98.62 308 ILE A C 1
ATOM 2386 O O . ILE A 1 308 ? -5.109 24.297 8.219 1 98.62 308 ILE A O 1
ATOM 2390 N N . GLY A 1 309 ? -4.684 24.125 6.023 1 96.69 309 GLY A N 1
ATOM 2391 C CA . GLY A 1 309 ? -3.895 25.344 5.93 1 96.69 309 GLY A CA 1
ATOM 2392 C C . GLY A 1 309 ? -4.578 26.422 5.121 1 96.69 309 GLY A C 1
ATOM 2393 O O . GLY A 1 309 ? -5.379 26.141 4.227 1 96.69 309 GLY A O 1
ATOM 2394 N N . ALA A 1 310 ? -4.289 27.688 5.445 1 97 310 ALA A N 1
ATOM 2395 C CA . ALA A 1 310 ? -4.879 28.828 4.746 1 97 310 ALA A CA 1
ATOM 2396 C C . ALA A 1 310 ? -3.938 30.016 4.762 1 97 310 ALA A C 1
ATOM 2398 O O . ALA A 1 310 ? -3.1 30.156 5.66 1 97 310 ALA A O 1
ATOM 2399 N N . THR A 1 311 ? -4.117 30.844 3.77 1 96.5 311 THR A N 1
ATOM 2400 C CA . THR A 1 311 ? -3.32 32.062 3.727 1 96.5 311 THR A CA 1
ATOM 2401 C C . THR A 1 311 ? -4.16 33.281 4.117 1 96.5 311 THR A C 1
ATOM 2403 O O . THR A 1 311 ? -3.67 34.406 4.113 1 96.5 311 THR A O 1
ATOM 2406 N N . SER A 1 312 ? -5.398 33.094 4.383 1 97.19 312 SER A N 1
ATOM 2407 C CA . SER A 1 312 ? -6.281 34.125 4.891 1 97.19 312 SER A CA 1
ATOM 2408 C C . SER A 1 312 ? -7.383 33.531 5.77 1 97.19 312 SER A C 1
ATOM 2410 O O . SER A 1 312 ? -7.664 32.344 5.703 1 97.19 312 SER A O 1
ATOM 2412 N N . CYS A 1 313 ? -7.969 34.406 6.566 1 98.25 313 CYS A N 1
ATOM 2413 C CA . CYS A 1 313 ? -9.086 33.969 7.398 1 98.25 313 CYS A CA 1
ATOM 2414 C C . CYS A 1 313 ? -10.273 33.562 6.539 1 98.25 313 CYS A C 1
ATOM 2416 O O . CYS A 1 313 ? -10.977 32.594 6.875 1 98.25 313 CYS A O 1
ATOM 2418 N N . ALA A 1 314 ? -10.461 34.25 5.465 1 97.5 314 ALA A N 1
ATOM 2419 C CA . ALA A 1 314 ? -11.562 33.875 4.566 1 97.5 314 ALA A CA 1
ATOM 2420 C C . ALA A 1 314 ? -11.383 32.469 4.004 1 97.5 314 ALA A C 1
ATOM 2422 O O . ALA A 1 314 ? -12.344 31.719 3.926 1 97.5 314 ALA A O 1
ATOM 2423 N N . GLN A 1 315 ? -10.195 32.156 3.562 1 97.38 315 GLN A N 1
ATOM 2424 C CA . GLN A 1 315 ? -9.883 30.812 3.111 1 97.38 315 GLN A CA 1
ATOM 2425 C C . GLN A 1 315 ? -10.094 29.797 4.23 1 97.38 315 GLN A C 1
ATOM 2427 O O . GLN A 1 315 ? -10.672 28.719 4.008 1 97.38 315 GLN A O 1
ATOM 2432 N N . LEU A 1 316 ? -9.625 30.141 5.418 1 98.5 316 LEU A N 1
ATOM 2433 C CA . LEU A 1 316 ? -9.727 29.234 6.566 1 98.5 316 LEU A CA 1
ATOM 2434 C C . LEU A 1 316 ? -11.188 28.938 6.891 1 98.5 316 LEU A C 1
ATOM 2436 O O . LEU A 1 316 ? -11.523 27.797 7.234 1 98.5 316 LEU A O 1
ATOM 2440 N N . GLU A 1 317 ? -12.031 29.922 6.773 1 98.31 317 GLU A N 1
ATOM 2441 C CA . GLU A 1 317 ? -13.445 29.766 7.086 1 98.31 317 GLU A CA 1
ATOM 2442 C C . GLU A 1 317 ? -14.086 28.688 6.211 1 98.31 317 GLU A C 1
ATOM 2444 O O . GLU A 1 317 ? -14.875 27.875 6.691 1 98.31 317 GLU A O 1
ATOM 2449 N N . LYS A 1 318 ? -13.727 28.625 4.98 1 97.69 318 LYS A N 1
ATOM 2450 C CA . LYS A 1 318 ? -14.266 27.625 4.07 1 97.69 318 LYS A CA 1
ATOM 2451 C C . LYS A 1 318 ? -13.875 26.219 4.516 1 97.69 318 LYS A C 1
ATOM 2453 O O . LYS A 1 318 ? -14.672 25.281 4.41 1 97.69 318 LYS A O 1
ATOM 2458 N N . SER A 1 319 ? -12.648 26.062 4.934 1 98.44 319 SER A N 1
ATOM 2459 C CA . SER A 1 319 ? -12.18 24.781 5.445 1 98.44 319 SER A CA 1
ATOM 2460 C C . SER A 1 319 ? -12.891 24.406 6.742 1 98.44 319 SER A C 1
ATOM 2462 O O . SER A 1 319 ? -13.266 23.25 6.941 1 98.44 319 SER A O 1
ATOM 2464 N N . LEU A 1 320 ? -13.078 25.406 7.605 1 98.69 320 LEU A N 1
ATOM 2465 C CA . LEU A 1 320 ? -13.719 25.172 8.898 1 98.69 320 LEU A CA 1
ATOM 2466 C C . LEU A 1 320 ? -15.18 24.766 8.719 1 98.69 320 LEU A C 1
ATOM 2468 O O . LEU A 1 320 ? -15.719 24 9.523 1 98.69 320 LEU A O 1
ATOM 2472 N N . ASP A 1 321 ? -15.758 25.172 7.656 1 98.25 321 ASP A N 1
ATOM 2473 C CA . ASP A 1 321 ? -17.156 24.859 7.367 1 98.25 321 ASP A CA 1
ATOM 2474 C C . ASP A 1 321 ? -17.344 23.359 7.102 1 98.25 321 ASP A C 1
ATOM 2476 O O . ASP A 1 321 ? -18.469 22.859 7.109 1 98.25 321 ASP A O 1
ATOM 2480 N N . ALA A 1 322 ? -16.266 22.641 6.91 1 98.31 322 ALA A N 1
ATOM 2481 C CA . ALA A 1 322 ? -16.344 21.219 6.645 1 98.31 322 ALA A CA 1
ATOM 2482 C C . ALA A 1 322 ? -16.609 20.422 7.922 1 98.31 322 ALA A C 1
ATOM 2484 O O . ALA A 1 322 ? -17 19.25 7.867 1 98.31 322 ALA A O 1
ATOM 2485 N N . ALA A 1 323 ? -16.359 21.031 9.07 1 97.81 323 ALA A N 1
ATOM 2486 C CA . ALA A 1 323 ? -16.594 20.359 10.344 1 97.81 323 ALA A CA 1
ATOM 2487 C C . ALA A 1 323 ? -18.047 19.938 10.492 1 97.81 323 ALA A C 1
ATOM 2489 O O . ALA A 1 323 ? -18.953 20.766 10.352 1 97.81 323 ALA A O 1
ATOM 2490 N N . GLY A 1 324 ? -18.281 18.672 10.688 1 96.06 324 GLY A N 1
ATOM 2491 C CA . GLY A 1 324 ? -19.625 18.156 10.906 1 96.06 324 GLY A CA 1
ATOM 2492 C C . GLY A 1 324 ? -20.484 18.156 9.648 1 96.06 324 GLY A C 1
ATOM 2493 O O . GLY A 1 324 ? -21.672 17.891 9.703 1 96.06 324 GLY A O 1
ATOM 2494 N N . PHE A 1 325 ? -19.844 18.469 8.531 1 96.94 325 PHE A N 1
ATOM 2495 C CA . PHE A 1 325 ? -20.594 18.547 7.281 1 96.94 325 PHE A CA 1
ATOM 2496 C C . PHE A 1 325 ? -20.766 17.156 6.668 1 96.94 325 PHE A C 1
ATOM 2498 O O . PHE A 1 325 ? -19.781 16.5 6.316 1 96.94 325 PHE A O 1
ATOM 2505 N N . ASP A 1 326 ? -21.969 16.672 6.5 1 97.25 326 ASP A N 1
ATOM 2506 C CA . ASP A 1 326 ? -22.234 15.375 5.879 1 97.25 326 ASP A CA 1
ATOM 2507 C C . ASP A 1 326 ? -22.5 15.523 4.383 1 97.25 326 ASP A C 1
ATOM 2509 O O . ASP A 1 326 ? -23.453 16.203 3.979 1 97.25 326 ASP A O 1
ATOM 2513 N N . LEU A 1 327 ? -21.672 14.883 3.629 1 98.19 327 LEU A N 1
ATOM 2514 C CA . LEU A 1 327 ? -21.875 14.898 2.186 1 98.19 327 LEU A CA 1
ATOM 2515 C C . LEU A 1 327 ? -23.047 14 1.793 1 98.19 327 LEU A C 1
ATOM 2517 O O . LEU A 1 327 ? -23.203 12.906 2.34 1 98.19 327 LEU A O 1
ATOM 2521 N N . PRO A 1 328 ? -23.875 14.484 0.819 1 97.88 328 PRO A N 1
ATOM 2522 C CA . PRO A 1 328 ? -24.953 13.633 0.329 1 97.88 328 PRO A CA 1
ATOM 2523 C C . PRO A 1 328 ? -24.438 12.383 -0.394 1 97.88 328 PRO A C 1
ATOM 2525 O O . PRO A 1 328 ? -23.422 12.445 -1.075 1 97.88 328 PRO A O 1
ATOM 2528 N N . GLN A 1 329 ? -25.266 11.336 -0.29 1 97.88 329 GLN A N 1
ATOM 2529 C CA . GLN A 1 329 ? -24.859 10.039 -0.844 1 97.88 329 GLN A CA 1
ATOM 2530 C C . GLN A 1 329 ? -24.609 10.141 -2.344 1 97.88 329 GLN A C 1
ATOM 2532 O O . GLN A 1 329 ? -23.609 9.602 -2.844 1 97.88 329 GLN A O 1
ATOM 2537 N N . PRO A 1 330 ? -25.406 10.852 -3.111 1 98.25 330 PRO A N 1
ATOM 2538 C CA . PRO A 1 330 ? -25.141 10.969 -4.547 1 98.25 330 PRO A CA 1
ATOM 2539 C C . PRO A 1 330 ? -23.797 11.625 -4.852 1 98.25 330 PRO A C 1
ATOM 2541 O O . PRO A 1 330 ? -23.141 11.273 -5.828 1 98.25 330 PRO A O 1
ATOM 2544 N N . VAL A 1 331 ? -23.422 12.578 -4 1 98.69 331 VAL A N 1
ATOM 2545 C CA . VAL A 1 331 ? -22.141 13.25 -4.172 1 98.69 331 VAL A CA 1
ATOM 2546 C C . VAL A 1 331 ? -21 12.266 -3.902 1 98.69 331 VAL A C 1
ATOM 2548 O O . VAL A 1 331 ? -20.031 12.203 -4.66 1 98.69 331 VAL A O 1
ATOM 2551 N N . LEU A 1 332 ? -21.188 11.469 -2.871 1 98.62 332 LEU A N 1
ATOM 2552 C CA . LEU A 1 332 ? -20.172 10.469 -2.537 1 98.62 332 LEU A CA 1
ATOM 2553 C C . LEU A 1 332 ? -20.031 9.445 -3.66 1 98.62 332 LEU A C 1
ATOM 2555 O O . LEU A 1 332 ? -18.906 9.055 -4.004 1 98.62 332 LEU A O 1
ATOM 2559 N N . GLU A 1 333 ? -21.109 9.031 -4.277 1 98.44 333 GLU A N 1
ATOM 2560 C CA . GLU A 1 333 ? -21.078 8.086 -5.387 1 98.44 333 GLU A CA 1
ATOM 2561 C C . GLU A 1 333 ? -20.391 8.688 -6.609 1 98.44 333 GLU A C 1
ATOM 2563 O O . GLU A 1 333 ? -19.641 7.996 -7.305 1 98.44 333 GLU A O 1
ATOM 2568 N N . ALA A 1 334 ? -20.656 9.969 -6.844 1 98.69 334 ALA A N 1
ATOM 2569 C CA . ALA A 1 334 ? -20.031 10.656 -7.961 1 98.69 334 ALA A CA 1
ATOM 2570 C C . ALA A 1 334 ? -18.516 10.781 -7.75 1 98.69 334 ALA A C 1
ATOM 2572 O O . ALA A 1 334 ? -17.734 10.617 -8.688 1 98.69 334 ALA A O 1
ATOM 2573 N N . ILE A 1 335 ? -18.156 11.086 -6.52 1 98.75 335 ILE A N 1
ATOM 2574 C CA . ILE A 1 335 ? -16.734 11.164 -6.172 1 98.75 335 ILE A CA 1
ATOM 2575 C C . ILE A 1 335 ? -16.078 9.82 -6.434 1 98.75 335 ILE A C 1
ATOM 2577 O O . ILE A 1 335 ? -14.992 9.758 -7.031 1 98.75 335 ILE A O 1
ATOM 2581 N N . ASP A 1 336 ? -16.719 8.734 -6.031 1 98.19 336 ASP A N 1
ATOM 2582 C CA . ASP A 1 336 ? -16.188 7.391 -6.238 1 98.19 336 ASP A CA 1
ATOM 2583 C C . ASP A 1 336 ? -16.016 7.09 -7.723 1 98.19 336 ASP A C 1
ATOM 2585 O O . ASP A 1 336 ? -15.016 6.48 -8.125 1 98.19 336 ASP A O 1
ATOM 2589 N N . GLN A 1 337 ? -16.906 7.531 -8.461 1 97.56 337 GLN A N 1
ATOM 2590 C CA . GLN A 1 337 ? -16.844 7.285 -9.898 1 97.56 337 GLN A CA 1
ATOM 2591 C C . GLN A 1 337 ? -15.688 8.055 -10.531 1 97.56 337 GLN A C 1
ATOM 2593 O O . GLN A 1 337 ? -14.969 7.516 -11.375 1 97.56 337 GLN A O 1
ATOM 2598 N N . VAL A 1 338 ? -15.5 9.32 -10.148 1 98.06 338 VAL A N 1
ATOM 2599 C CA . VAL A 1 338 ? -14.375 10.094 -10.656 1 98.06 338 VAL A CA 1
ATOM 2600 C C . VAL A 1 338 ? -13.062 9.398 -10.305 1 98.06 338 VAL A C 1
ATOM 2602 O O . VAL A 1 338 ? -12.164 9.281 -11.148 1 98.06 338 VAL A O 1
ATOM 2605 N N . HIS A 1 339 ? -13.016 8.914 -9.078 1 97.69 339 HIS A N 1
ATOM 2606 C CA . HIS A 1 339 ? -11.812 8.219 -8.625 1 97.69 339 HIS A CA 1
ATOM 2607 C C . HIS A 1 339 ? -11.562 6.961 -9.445 1 97.69 339 HIS A C 1
ATOM 2609 O O . HIS A 1 339 ? -10.43 6.711 -9.867 1 97.69 339 HIS A O 1
ATOM 2615 N N . ARG A 1 340 ? -12.539 6.176 -9.711 1 95.69 340 ARG A N 1
ATOM 2616 C CA . ARG A 1 340 ? -12.414 4.934 -10.461 1 95.69 340 ARG A CA 1
ATOM 2617 C C . ARG A 1 340 ? -11.992 5.211 -11.906 1 95.69 340 ARG A C 1
ATOM 2619 O O . ARG A 1 340 ? -11.211 4.457 -12.484 1 95.69 340 ARG A O 1
ATOM 2626 N N . ASP A 1 341 ? -12.492 6.289 -12.43 1 95.56 341 ASP A N 1
ATOM 2627 C CA . ASP A 1 341 ? -12.203 6.645 -13.812 1 95.56 341 ASP A CA 1
ATOM 2628 C C . ASP A 1 341 ? -10.82 7.27 -13.945 1 95.56 341 ASP A C 1
ATOM 2630 O O . ASP A 1 341 ? -10.188 7.168 -15 1 95.56 341 ASP A O 1
ATOM 2634 N N . HIS A 1 342 ? -10.438 7.953 -12.852 1 96.12 342 HIS A N 1
ATOM 2635 C CA . HIS A 1 342 ? -9.203 8.727 -12.93 1 96.12 342 HIS A CA 1
ATOM 2636 C C . HIS A 1 342 ? -8.344 8.516 -11.68 1 96.12 342 HIS A C 1
ATOM 2638 O O . HIS A 1 342 ? -8.07 9.469 -10.953 1 96.12 342 HIS A O 1
ATOM 2644 N N . PRO A 1 343 ? -7.895 7.32 -11.508 1 96.38 343 PRO A N 1
ATOM 2645 C CA . PRO A 1 343 ? -7.094 7.082 -10.305 1 96.38 343 PRO A CA 1
ATOM 2646 C C . PRO A 1 343 ? -5.684 7.66 -10.406 1 96.38 343 PRO A C 1
ATOM 2648 O O . PRO A 1 343 ? -5.176 7.863 -11.508 1 96.38 343 PRO A O 1
ATOM 2651 N N . MET A 1 344 ? -5.086 8.078 -9.305 1 96.5 344 MET A N 1
ATOM 2652 C CA . MET A 1 344 ? -3.701 8.523 -9.188 1 96.5 344 MET A CA 1
ATOM 2653 C C . MET A 1 344 ? -3.391 9.617 -10.203 1 96.5 344 MET A C 1
ATOM 2655 O O . MET A 1 344 ? -2.561 9.422 -11.094 1 96.5 344 MET A O 1
ATOM 2659 N N . PRO A 1 345 ? -3.953 10.75 -10.031 1 97.25 345 PRO A N 1
ATOM 2660 C CA . PRO A 1 345 ? -3.848 11.836 -11.008 1 97.25 345 PRO A CA 1
ATOM 2661 C C . PRO A 1 345 ? -2.42 12.359 -11.164 1 97.25 345 PRO A C 1
ATOM 2663 O O . PRO A 1 345 ? -2.088 12.969 -12.18 1 97.25 345 PRO A O 1
ATOM 2666 N N . PHE A 1 346 ? -1.669 12.188 -10.039 1 96.38 346 PHE A N 1
ATOM 2667 C CA . PHE A 1 346 ? -0.284 12.633 -10.109 1 96.38 346 PHE A CA 1
ATOM 2668 C C . PHE A 1 346 ? 0.626 11.711 -9.312 1 96.38 346 PHE A C 1
ATOM 2670 O O . PHE A 1 346 ? 0.152 10.922 -8.484 1 96.38 346 PHE A O 1
ATOM 2677 N N . MET B 1 1 ? 18.062 -21.203 -17.578 1 94.56 1 MET B N 1
ATOM 2678 C CA . MET B 1 1 ? 17.156 -20.656 -16.578 1 94.56 1 MET B CA 1
ATOM 2679 C C . MET B 1 1 ? 17.922 -20.172 -15.352 1 94.56 1 MET B C 1
ATOM 2681 O O . MET B 1 1 ? 18.703 -20.922 -14.766 1 94.56 1 MET B O 1
ATOM 2685 N N . GLU B 1 2 ? 17.812 -18.891 -15.031 1 96.31 2 GLU B N 1
ATOM 2686 C CA . GLU B 1 2 ? 18.438 -18.344 -13.836 1 96.31 2 GLU B CA 1
ATOM 2687 C C . GLU B 1 2 ? 17.688 -18.781 -12.578 1 96.31 2 GLU B C 1
ATOM 2689 O O . GLU B 1 2 ? 16.5 -19.109 -12.625 1 96.31 2 GLU B O 1
ATOM 2694 N N . LYS B 1 3 ? 18.422 -18.844 -11.492 1 97.88 3 LYS B N 1
ATOM 2695 C CA . LYS B 1 3 ? 17.812 -19.234 -10.219 1 97.88 3 LYS B CA 1
ATOM 2696 C C . LYS B 1 3 ? 17.625 -18.016 -9.312 1 97.88 3 LYS B C 1
ATOM 2698 O O . LYS B 1 3 ? 18.391 -17.062 -9.383 1 97.88 3 LYS B O 1
ATOM 2703 N N . ARG B 1 4 ? 16.594 -18.078 -8.516 1 97.56 4 ARG B N 1
ATOM 2704 C CA . ARG B 1 4 ? 16.266 -17.094 -7.496 1 97.56 4 ARG B CA 1
ATOM 2705 C C . ARG B 1 4 ? 16.031 -17.75 -6.145 1 97.56 4 ARG B C 1
ATOM 2707 O O . ARG B 1 4 ? 15.547 -18.891 -6.078 1 97.56 4 ARG B O 1
ATOM 2714 N N . GLU B 1 5 ? 16.375 -17.047 -5.148 1 97.31 5 GLU B N 1
ATOM 2715 C CA . GLU B 1 5 ? 16.094 -17.562 -3.814 1 97.31 5 GLU B CA 1
ATOM 2716 C C . GLU B 1 5 ? 14.648 -17.297 -3.414 1 97.31 5 GLU B C 1
ATOM 2718 O O . GLU B 1 5 ? 14.117 -16.219 -3.646 1 97.31 5 GLU B O 1
ATOM 2723 N N . LEU B 1 6 ? 14.016 -18.281 -2.852 1 97.69 6 LEU B N 1
ATOM 2724 C CA . LEU B 1 6 ? 12.664 -18.109 -2.312 1 97.69 6 LEU B CA 1
ATOM 2725 C C . LEU B 1 6 ? 12.711 -17.5 -0.915 1 97.69 6 LEU B C 1
ATOM 2727 O O . LEU B 1 6 ? 12.828 -18.219 0.078 1 97.69 6 LEU B O 1
ATOM 2731 N N . GLY B 1 7 ? 12.555 -16.219 -0.957 1 95.81 7 GLY B N 1
ATOM 2732 C CA . GLY B 1 7 ? 12.742 -15.516 0.3 1 95.81 7 GLY B CA 1
ATOM 2733 C C . GLY B 1 7 ? 14.078 -15.797 0.952 1 95.81 7 GLY B C 1
ATOM 2734 O O . GLY B 1 7 ? 15.094 -15.945 0.264 1 95.81 7 GLY B O 1
ATOM 2735 N N . GLY B 1 8 ? 14.156 -15.773 2.312 1 93.06 8 GLY B N 1
ATOM 2736 C CA . GLY B 1 8 ? 15.375 -16.094 3.051 1 93.06 8 GLY B CA 1
ATOM 2737 C C . GLY B 1 8 ? 15.477 -17.562 3.416 1 93.06 8 GLY B C 1
ATOM 2738 O O . GLY B 1 8 ? 16.078 -17.906 4.43 1 93.06 8 GLY B O 1
ATOM 2739 N N . SER B 1 9 ? 14.867 -18.469 2.541 1 94.75 9 SER B N 1
ATOM 2740 C CA . SER B 1 9 ? 14.75 -19.875 2.906 1 94.75 9 SER B CA 1
ATOM 2741 C C . SER B 1 9 ? 16.016 -20.641 2.531 1 94.75 9 SER B C 1
ATOM 2743 O O . SER B 1 9 ? 16.219 -21.766 2.994 1 94.75 9 SER B O 1
ATOM 2745 N N . GLY B 1 10 ? 16.766 -20.141 1.603 1 95.75 10 GLY B N 1
ATOM 2746 C CA . GLY B 1 10 ? 17.906 -20.875 1.05 1 95.75 10 GLY B CA 1
ATOM 2747 C C . GLY B 1 10 ? 17.516 -21.75 -0.133 1 95.75 10 GLY B C 1
ATOM 2748 O O . GLY B 1 10 ? 18.391 -22.266 -0.834 1 95.75 10 GLY B O 1
ATOM 2749 N N . VAL B 1 11 ? 16.266 -21.891 -0.422 1 97.62 11 VAL B N 1
ATOM 2750 C CA . VAL B 1 11 ? 15.789 -22.688 -1.559 1 97.62 11 VAL B CA 1
ATOM 2751 C C . VAL B 1 11 ? 15.945 -21.875 -2.844 1 97.62 11 VAL B C 1
ATOM 2753 O O . VAL B 1 11 ? 15.492 -20.719 -2.92 1 97.62 11 VAL B O 1
ATOM 2756 N N . MET B 1 12 ? 16.625 -22.453 -3.781 1 98.19 12 MET B N 1
ATOM 2757 C CA . MET B 1 12 ? 16.797 -21.812 -5.086 1 98.19 12 MET B CA 1
ATOM 2758 C C . MET B 1 12 ? 15.812 -22.391 -6.102 1 98.19 12 MET B C 1
ATOM 2760 O O . MET B 1 12 ? 15.656 -23.594 -6.211 1 98.19 12 MET B O 1
ATOM 2764 N N . VAL B 1 13 ? 15.141 -21.516 -6.809 1 98.69 13 VAL B N 1
ATOM 2765 C CA . VAL B 1 13 ? 14.172 -21.938 -7.809 1 98.69 13 VAL B CA 1
ATOM 2766 C C . VAL B 1 13 ? 14.383 -21.156 -9.102 1 98.69 13 VAL B C 1
ATOM 2768 O O . VAL B 1 13 ? 15.062 -20.125 -9.102 1 98.69 13 VAL B O 1
ATOM 2771 N N . SER B 1 14 ? 13.82 -21.688 -10.172 1 98.69 14 SER B N 1
ATOM 2772 C CA . SER B 1 14 ? 13.891 -21 -11.453 1 98.69 14 SER B CA 1
ATOM 2773 C C . SER B 1 14 ? 13.266 -19.609 -11.375 1 98.69 14 SER B C 1
ATOM 2775 O O . SER B 1 14 ? 12.344 -19.375 -10.594 1 98.69 14 SER B O 1
ATOM 2777 N N . GLU B 1 15 ? 13.688 -18.672 -12.203 1 98.56 15 GLU B N 1
ATOM 2778 C CA . GLU B 1 15 ? 13.219 -17.281 -12.203 1 98.56 15 GLU B CA 1
ATOM 2779 C C . GLU B 1 15 ? 11.773 -17.188 -12.68 1 98.56 15 GLU B C 1
ATOM 2781 O O . GLU B 1 15 ? 11.141 -16.141 -12.531 1 98.56 15 GLU B O 1
ATOM 2786 N N . LEU B 1 16 ? 11.281 -18.266 -13.242 1 98.81 16 LEU B N 1
ATOM 2787 C CA . LEU B 1 16 ? 9.875 -18.422 -13.578 1 98.81 16 LEU B CA 1
ATOM 2788 C C . LEU B 1 16 ? 9.266 -19.609 -12.852 1 98.81 16 LEU B C 1
ATOM 2790 O O . LEU B 1 16 ? 9.953 -20.609 -12.609 1 98.81 16 LEU B O 1
ATOM 2794 N N . CYS B 1 17 ? 8.047 -19.469 -12.5 1 98.88 17 CYS B N 1
ATOM 2795 C CA . CYS B 1 17 ? 7.27 -20.531 -11.875 1 98.88 17 CYS B CA 1
ATOM 2796 C C . CYS B 1 17 ? 6.148 -21 -12.797 1 98.88 17 CYS B C 1
ATOM 2798 O O . CYS B 1 17 ? 5.465 -20.188 -13.414 1 98.88 17 CYS B O 1
ATOM 2800 N N . LEU B 1 18 ? 6.012 -22.297 -12.93 1 98.94 18 LEU B N 1
ATOM 2801 C CA . LEU B 1 18 ? 4.926 -22.828 -13.742 1 98.94 18 LEU B CA 1
ATOM 2802 C C . LEU B 1 18 ? 3.609 -22.797 -12.977 1 98.94 18 LEU B C 1
ATOM 2804 O O . LEU B 1 18 ? 3.477 -23.453 -11.938 1 98.94 18 LEU B O 1
ATOM 2808 N N . GLY B 1 19 ? 2.654 -22.016 -13.461 1 98.81 19 GLY B N 1
ATOM 2809 C CA . GLY B 1 19 ? 1.295 -22.047 -12.945 1 98.81 19 GLY B CA 1
ATOM 2810 C C . GLY B 1 19 ? 0.43 -23.109 -13.578 1 98.81 19 GLY B C 1
ATOM 2811 O O . GLY B 1 19 ? 0.597 -23.422 -14.758 1 98.81 19 GLY B O 1
ATOM 2812 N N . THR B 1 20 ? -0.589 -23.594 -12.844 1 98.81 20 THR B N 1
ATOM 2813 C CA . THR B 1 20 ? -1.27 -24.797 -13.312 1 98.81 20 THR B CA 1
ATOM 2814 C C . THR B 1 20 ? -2.783 -24.641 -13.188 1 98.81 20 THR B C 1
ATOM 2816 O O . THR B 1 20 ? -3.527 -25.609 -13.367 1 98.81 20 THR B O 1
ATOM 2819 N N . MET B 1 21 ? -3.268 -23.469 -12.961 1 97.94 21 MET B N 1
ATOM 2820 C CA . MET B 1 21 ? -4.641 -23.234 -12.516 1 97.94 21 MET B CA 1
ATOM 2821 C C . MET B 1 21 ? -5.637 -23.594 -13.617 1 97.94 21 MET B C 1
ATOM 2823 O O . MET B 1 21 ? -6.84 -23.672 -13.367 1 97.94 21 MET B O 1
ATOM 2827 N N . THR B 1 22 ? -5.219 -23.859 -14.875 1 97 22 THR B N 1
ATOM 2828 C CA . THR B 1 22 ? -6.125 -24.156 -15.984 1 97 22 THR B CA 1
ATOM 2829 C C . THR B 1 22 ? -6.32 -25.656 -16.156 1 97 22 THR B C 1
ATOM 2831 O O . THR B 1 22 ? -7.219 -26.094 -16.875 1 97 22 THR B O 1
ATOM 2834 N N . TRP B 1 23 ? -5.473 -26.469 -15.562 1 98.44 23 TRP B N 1
ATOM 2835 C CA . TRP B 1 23 ? -5.445 -27.906 -15.789 1 98.44 23 TRP B CA 1
ATOM 2836 C C . TRP B 1 23 ? -6.645 -28.578 -15.133 1 98.44 23 TRP B C 1
ATOM 2838 O O . TRP B 1 23 ? -6.773 -28.578 -13.906 1 98.44 23 TRP B O 1
ATOM 2848 N N . GLY B 1 24 ? -7.453 -29.25 -15.906 1 97 24 GLY B N 1
ATOM 2849 C CA . GLY B 1 24 ? -8.672 -29.875 -15.422 1 97 24 GLY B CA 1
ATOM 2850 C C . GLY B 1 24 ? -9.938 -29.25 -15.977 1 97 24 GLY B C 1
ATOM 2851 O O . GLY B 1 24 ? -10.977 -29.891 -16.062 1 97 24 GLY B O 1
ATOM 2852 N N . THR B 1 25 ? -9.852 -27.938 -16.328 1 95.25 25 THR B N 1
ATOM 2853 C CA . THR B 1 25 ? -10.969 -27.266 -16.984 1 95.25 25 THR B CA 1
ATOM 2854 C C . THR B 1 25 ? -10.625 -26.906 -18.422 1 95.25 25 THR B C 1
ATOM 2856 O O . THR B 1 25 ? -11.32 -27.328 -19.344 1 95.25 25 THR B O 1
ATOM 2859 N N . GLN B 1 26 ? -9.539 -26.281 -18.625 1 95.81 26 GLN B N 1
ATOM 2860 C CA . GLN B 1 26 ? -9.156 -25.844 -19.969 1 95.81 26 GLN B CA 1
ATOM 2861 C C . GLN B 1 26 ? -8.148 -26.812 -20.578 1 95.81 26 GLN B C 1
ATOM 2863 O O . GLN B 1 26 ? -7.906 -26.766 -21.797 1 95.81 26 GLN B O 1
ATOM 2868 N N . ASN B 1 27 ? -7.523 -27.625 -19.781 1 97.44 27 ASN B N 1
ATOM 2869 C CA . ASN B 1 27 ? -6.531 -28.594 -20.234 1 97.44 27 ASN B CA 1
ATOM 2870 C C . ASN B 1 27 ? -6.844 -30 -19.734 1 97.44 27 ASN B C 1
ATOM 2872 O O . ASN B 1 27 ? -7.27 -30.172 -18.594 1 97.44 27 ASN B O 1
ATOM 2876 N N . THR B 1 28 ? -6.605 -30.922 -20.594 1 98 28 THR B N 1
ATOM 2877 C CA . THR B 1 28 ? -6.668 -32.312 -20.203 1 98 28 THR B CA 1
ATOM 2878 C C . THR B 1 28 ? -5.426 -32.719 -19.422 1 98 28 THR B C 1
ATOM 2880 O O . THR B 1 28 ? -4.457 -31.969 -19.344 1 98 28 THR B O 1
ATOM 2883 N N . GLU B 1 29 ? -5.523 -33.906 -18.812 1 98.69 29 GLU B N 1
ATOM 2884 C CA . GLU B 1 29 ? -4.379 -34.469 -18.094 1 98.69 29 GLU B CA 1
ATOM 2885 C C . GLU B 1 29 ? -3.156 -34.562 -18.984 1 98.69 29 GLU B C 1
ATOM 2887 O O . GLU B 1 29 ? -2.041 -34.25 -18.578 1 98.69 29 GLU B O 1
ATOM 2892 N N . ALA B 1 30 ? -3.391 -35.062 -20.172 1 98.69 30 ALA B N 1
ATOM 2893 C CA . ALA B 1 30 ? -2.291 -35.219 -21.125 1 98.69 30 ALA B CA 1
ATOM 2894 C C . ALA B 1 30 ? -1.65 -33.875 -21.469 1 98.69 30 ALA B C 1
ATOM 2896 O O . ALA B 1 30 ? -0.426 -33.781 -21.562 1 98.69 30 ALA B O 1
ATOM 2897 N N . GLU B 1 31 ? -2.43 -32.875 -21.641 1 98.62 31 GLU B N 1
ATOM 2898 C CA . GLU B 1 31 ? -1.926 -31.547 -21.938 1 98.62 31 GLU B CA 1
ATOM 2899 C C . GLU B 1 31 ? -1.169 -30.984 -20.734 1 98.62 31 GLU B C 1
ATOM 2901 O O . GLU B 1 31 ? -0.169 -30.281 -20.906 1 98.62 31 GLU B O 1
ATOM 2906 N N . ALA B 1 32 ? -1.665 -31.25 -19.562 1 98.81 32 ALA B N 1
ATOM 2907 C CA . ALA B 1 32 ? -0.971 -30.844 -18.344 1 98.81 32 ALA B CA 1
ATOM 2908 C C . ALA B 1 32 ? 0.417 -31.469 -18.266 1 98.81 32 ALA B C 1
ATOM 2910 O O . ALA B 1 32 ? 1.407 -30.781 -18.016 1 98.81 32 ALA B O 1
ATOM 2911 N N . HIS B 1 33 ? 0.468 -32.781 -18.5 1 98.88 33 HIS B N 1
ATOM 2912 C CA . HIS B 1 33 ? 1.739 -33.5 -18.484 1 98.88 33 HIS B CA 1
ATOM 2913 C C . HIS B 1 33 ? 2.707 -32.938 -19.516 1 98.88 33 HIS B C 1
ATOM 2915 O O . HIS B 1 33 ? 3.898 -32.781 -19.234 1 98.88 33 HIS B O 1
ATOM 2921 N N . ALA B 1 34 ? 2.178 -32.625 -20.688 1 98.81 34 ALA B N 1
ATOM 2922 C CA . ALA B 1 34 ? 3.014 -32.062 -21.734 1 98.81 34 ALA B CA 1
ATOM 2923 C C . ALA B 1 34 ? 3.605 -30.719 -21.312 1 98.81 34 ALA B C 1
ATOM 2925 O O . ALA B 1 34 ? 4.754 -30.406 -21.641 1 98.81 34 ALA B O 1
ATOM 2926 N N . GLN B 1 35 ? 2.865 -29.938 -20.625 1 98.81 35 GLN B N 1
ATOM 2927 C CA . GLN B 1 35 ? 3.35 -28.625 -20.172 1 98.81 35 GLN B CA 1
ATOM 2928 C C . GLN B 1 35 ? 4.395 -28.797 -19.062 1 98.81 35 GLN B C 1
ATOM 2930 O O . GLN B 1 35 ? 5.359 -28.031 -19.016 1 98.81 35 GLN B O 1
ATOM 2935 N N . ILE B 1 36 ? 4.199 -29.766 -18.188 1 98.88 36 ILE B N 1
ATOM 2936 C CA . ILE B 1 36 ? 5.227 -30.047 -17.203 1 98.88 36 ILE B CA 1
ATOM 2937 C C . ILE B 1 36 ? 6.531 -30.438 -17.891 1 98.88 36 ILE B C 1
ATOM 2939 O O . ILE B 1 36 ? 7.59 -29.891 -17.578 1 98.88 36 ILE B O 1
ATOM 2943 N N . ASP B 1 37 ? 6.422 -31.344 -18.844 1 98.88 37 ASP B N 1
ATOM 2944 C CA . ASP B 1 37 ? 7.602 -31.812 -19.562 1 98.88 37 ASP B CA 1
ATOM 2945 C C . ASP B 1 37 ? 8.32 -30.656 -20.25 1 98.88 37 ASP B C 1
ATOM 2947 O O . ASP B 1 37 ? 9.539 -30.516 -20.125 1 98.88 37 ASP B O 1
ATOM 2951 N N . LEU B 1 38 ? 7.547 -29.859 -20.922 1 98.81 38 LEU B N 1
ATOM 2952 C CA . LEU B 1 38 ? 8.125 -28.719 -21.625 1 98.81 38 LEU B CA 1
ATOM 2953 C C . LEU B 1 38 ? 8.805 -27.766 -20.641 1 98.81 38 LEU B C 1
ATOM 2955 O O . LEU B 1 38 ? 9.914 -27.297 -20.906 1 98.81 38 LEU B O 1
ATOM 2959 N N . ALA B 1 39 ? 8.141 -27.438 -19.562 1 98.81 39 ALA B N 1
ATOM 2960 C CA . ALA B 1 39 ? 8.68 -26.531 -18.562 1 98.81 39 ALA B CA 1
ATOM 2961 C C . ALA B 1 39 ? 9.992 -27.047 -17.984 1 98.81 39 ALA B C 1
ATOM 2963 O O . ALA B 1 39 ? 10.984 -26.312 -17.891 1 98.81 39 ALA B O 1
ATOM 2964 N N . LEU B 1 40 ? 10.023 -28.312 -17.609 1 98.69 40 LEU B N 1
ATOM 2965 C CA . LEU B 1 40 ? 11.227 -28.938 -17.062 1 98.69 40 LEU B CA 1
ATOM 2966 C C . LEU B 1 40 ? 12.359 -28.922 -18.094 1 98.69 40 LEU B C 1
ATOM 2968 O O . LEU B 1 40 ? 13.508 -28.625 -17.75 1 98.69 40 LEU B O 1
ATOM 2972 N N . ASP B 1 41 ? 11.992 -29.25 -19.297 1 98.5 41 ASP B N 1
ATOM 2973 C CA . ASP B 1 41 ? 12.984 -29.25 -20.375 1 98.5 41 ASP B CA 1
ATOM 2974 C C . ASP B 1 41 ? 13.609 -27.875 -20.562 1 98.5 41 ASP B C 1
ATOM 2976 O O . ASP B 1 41 ? 14.773 -27.75 -20.922 1 98.5 41 ASP B O 1
ATOM 2980 N N . ARG B 1 42 ? 12.828 -26.859 -20.281 1 98.44 42 ARG B N 1
ATOM 2981 C CA . ARG B 1 42 ? 13.281 -25.484 -20.469 1 98.44 42 ARG B CA 1
ATOM 2982 C C . ARG B 1 42 ? 13.906 -24.922 -19.188 1 98.44 42 ARG B C 1
ATOM 2984 O O . ARG B 1 42 ? 14.25 -23.75 -19.125 1 98.44 42 ARG B O 1
ATOM 2991 N N . GLY B 1 43 ? 14.016 -25.719 -18.125 1 98.31 43 GLY B N 1
ATOM 2992 C CA . GLY B 1 43 ? 14.797 -25.359 -16.953 1 98.31 43 GLY B CA 1
ATOM 2993 C C . GLY B 1 43 ? 13.945 -24.906 -15.781 1 98.31 43 GLY B C 1
ATOM 2994 O O . GLY B 1 43 ? 14.477 -24.531 -14.727 1 98.31 43 GLY B O 1
ATOM 2995 N N . ILE B 1 44 ? 12.633 -24.922 -15.922 1 98.62 44 ILE B N 1
ATOM 2996 C CA . ILE B 1 44 ? 11.758 -24.594 -14.805 1 98.62 44 ILE B CA 1
ATOM 2997 C C . ILE B 1 44 ? 11.812 -25.703 -13.758 1 98.62 44 ILE B C 1
ATOM 2999 O O . ILE B 1 44 ? 11.727 -26.891 -14.102 1 98.62 44 ILE B O 1
ATOM 3003 N N . ASP B 1 45 ? 11.969 -25.281 -12.531 1 98.75 45 ASP B N 1
ATOM 3004 C CA . ASP B 1 45 ? 11.945 -26.266 -11.453 1 98.75 45 ASP B CA 1
ATOM 3005 C C . ASP B 1 45 ? 11.078 -25.797 -10.289 1 98.75 45 ASP B C 1
ATOM 3007 O O . ASP B 1 45 ? 11.375 -26.078 -9.133 1 98.75 45 ASP B O 1
ATOM 3011 N N . PHE B 1 46 ? 10.141 -25.016 -10.531 1 98.94 46 PHE B N 1
ATOM 3012 C CA . PHE B 1 46 ? 9.188 -24.484 -9.57 1 98.94 46 PHE B CA 1
ATOM 3013 C C . PHE B 1 46 ? 7.766 -24.547 -10.125 1 98.94 46 PHE B C 1
ATOM 3015 O O . PHE B 1 46 ? 7.473 -23.953 -11.164 1 98.94 46 PHE B O 1
ATOM 3022 N N . ILE B 1 47 ? 6.844 -25.281 -9.445 1 98.94 47 ILE B N 1
ATOM 3023 C CA . ILE B 1 47 ? 5.469 -25.453 -9.898 1 98.94 47 ILE B CA 1
ATOM 3024 C C . ILE B 1 47 ? 4.504 -25 -8.797 1 98.94 47 ILE B C 1
ATOM 3026 O O . ILE B 1 47 ? 4.68 -25.359 -7.629 1 98.94 47 ILE B O 1
ATOM 3030 N N . ASP B 1 48 ? 3.535 -24.234 -9.172 1 98.94 48 ASP B N 1
ATOM 3031 C CA . ASP B 1 48 ? 2.529 -23.719 -8.25 1 98.94 48 ASP B CA 1
ATOM 3032 C C . ASP B 1 48 ? 1.159 -24.328 -8.531 1 98.94 48 ASP B C 1
ATOM 3034 O O . ASP B 1 48 ? 0.736 -24.406 -9.688 1 98.94 48 ASP B O 1
ATOM 3038 N N . THR B 1 49 ? 0.503 -24.75 -7.512 1 98.88 49 THR B N 1
ATOM 3039 C CA . THR B 1 49 ? -0.861 -25.25 -7.602 1 98.88 49 THR B CA 1
ATOM 3040 C C . THR B 1 49 ? -1.656 -24.891 -6.352 1 98.88 49 THR B C 1
ATOM 3042 O O . THR B 1 49 ? -1.266 -23.984 -5.602 1 98.88 49 THR B O 1
ATOM 3045 N N . ALA B 1 50 ? -2.877 -25.406 -6.219 1 98.81 50 ALA B N 1
ATOM 3046 C CA . ALA B 1 50 ? -3.752 -25.188 -5.07 1 98.81 50 ALA B CA 1
ATOM 3047 C C . ALA B 1 50 ? -4.828 -26.281 -4.988 1 98.81 50 ALA B C 1
ATOM 3049 O O . ALA B 1 50 ? -5.23 -26.828 -6.012 1 98.81 50 ALA B O 1
ATOM 3050 N N . GLU B 1 51 ? -5.34 -26.453 -3.822 1 98.38 51 GLU B N 1
ATOM 3051 C CA . GLU B 1 51 ? -6.398 -27.438 -3.643 1 98.38 51 GLU B CA 1
ATOM 3052 C C . GLU B 1 51 ? -7.645 -27.062 -4.438 1 98.38 51 GLU B C 1
ATOM 3054 O O . GLU B 1 51 ? -8.398 -27.953 -4.871 1 98.38 51 GLU B O 1
ATOM 3059 N N . MET B 1 52 ? -7.801 -25.812 -4.668 1 97.88 52 MET B N 1
ATOM 3060 C CA . MET B 1 52 ? -9.031 -25.328 -5.285 1 97.88 52 MET B CA 1
ATOM 3061 C C . MET B 1 52 ? -8.945 -25.391 -6.805 1 97.88 52 MET B C 1
ATOM 3063 O O . MET B 1 52 ? -9.945 -25.219 -7.496 1 97.88 52 MET B O 1
ATOM 3067 N N . TYR B 1 53 ? -7.781 -25.656 -7.293 1 98.19 53 TYR B N 1
ATOM 3068 C CA . TYR B 1 53 ? -7.598 -25.609 -8.742 1 98.19 53 TYR B CA 1
ATOM 3069 C C . TYR B 1 53 ? -8.242 -26.828 -9.406 1 98.19 53 TYR B C 1
ATOM 3071 O O . TYR B 1 53 ? -8.266 -27.906 -8.828 1 98.19 53 TYR B O 1
ATOM 3079 N N . PRO B 1 54 ? -8.781 -26.625 -10.648 1 97.56 54 PRO B N 1
ATOM 3080 C CA . PRO B 1 54 ? -8.641 -25.469 -11.531 1 97.56 54 PRO B CA 1
ATOM 3081 C C . PRO B 1 54 ? -9.633 -24.344 -11.203 1 97.56 54 PRO B C 1
ATOM 3083 O O . PRO B 1 54 ? -10.57 -24.562 -10.422 1 97.56 54 PRO B O 1
ATOM 3086 N N . THR B 1 55 ? -9.227 -23.156 -11.766 1 93.5 55 THR B N 1
ATOM 3087 C CA . THR B 1 55 ? -10.102 -22 -11.602 1 93.5 55 THR B CA 1
ATOM 3088 C C . THR B 1 55 ? -10.641 -21.531 -12.953 1 93.5 55 THR B C 1
ATOM 3090 O O . THR B 1 55 ? -10.336 -22.125 -13.984 1 93.5 55 THR B O 1
ATOM 3093 N N . ASN B 1 56 ? -11.547 -20.641 -12.93 1 86.31 56 ASN B N 1
ATOM 3094 C CA . ASN B 1 56 ? -12.156 -20 -14.086 1 86.31 56 ASN B CA 1
ATOM 3095 C C . ASN B 1 56 ? -13.008 -20.984 -14.891 1 86.31 56 ASN B C 1
ATOM 3097 O O . ASN B 1 56 ? -12.727 -21.219 -16.062 1 86.31 56 ASN B O 1
ATOM 3101 N N . PRO B 1 57 ? -14.008 -21.609 -14.297 1 85.94 57 PRO B N 1
ATOM 3102 C CA . PRO B 1 57 ? -14.484 -21.297 -12.953 1 85.94 57 PRO B CA 1
ATOM 3103 C C . PRO B 1 57 ? -14.047 -22.344 -11.914 1 85.94 57 PRO B C 1
ATOM 3105 O O . PRO B 1 57 ? -13.578 -23.422 -12.281 1 85.94 57 PRO B O 1
ATOM 3108 N N . VAL B 1 58 ? -14.102 -21.984 -10.672 1 90.62 58 VAL B N 1
ATOM 3109 C CA . VAL B 1 58 ? -14.039 -23 -9.617 1 90.62 58 VAL B CA 1
ATOM 3110 C C . VAL B 1 58 ? -15.344 -23.781 -9.57 1 90.62 58 VAL B C 1
ATOM 3112 O O . VAL B 1 58 ? -16.438 -23.188 -9.531 1 90.62 58 VAL B O 1
ATOM 3115 N N . SER B 1 59 ? -15.242 -25.016 -9.68 1 93.12 59 SER B N 1
ATOM 3116 C CA . SER B 1 59 ? -16.453 -25.844 -9.672 1 93.12 59 SER B CA 1
ATOM 3117 C C . SER B 1 59 ? -16.281 -27.094 -8.82 1 93.12 59 SER B C 1
ATOM 3119 O O . SER B 1 59 ? -15.156 -27.578 -8.664 1 93.12 59 SER B O 1
ATOM 3121 N N . ALA B 1 60 ? -17.359 -27.531 -8.281 1 93.06 60 ALA B N 1
ATOM 3122 C CA . ALA B 1 60 ? -17.344 -28.75 -7.457 1 93.06 60 ALA B CA 1
ATOM 3123 C C . ALA B 1 60 ? 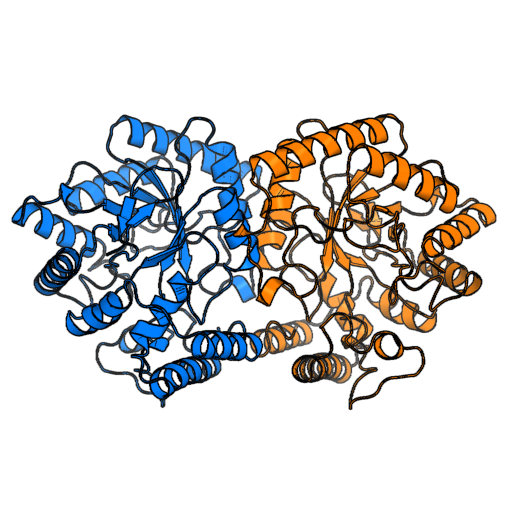-16.891 -29.953 -8.273 1 93.06 60 ALA B C 1
ATOM 3125 O O . ALA B 1 60 ? -16.25 -30.875 -7.734 1 93.06 60 ALA B O 1
ATOM 3126 N N . GLU B 1 61 ? -17.141 -29.891 -9.555 1 94.56 61 GLU B N 1
ATOM 3127 C CA . GLU B 1 61 ? -16.875 -31.016 -10.438 1 94.56 61 GLU B CA 1
ATOM 3128 C C . GLU B 1 61 ? -15.383 -31.156 -10.719 1 94.56 61 GLU B C 1
ATOM 3130 O O . GLU B 1 61 ? -14.898 -32.281 -10.969 1 94.56 61 GLU B O 1
ATOM 3135 N N . THR B 1 62 ? -14.695 -30.031 -10.633 1 96.69 62 THR B N 1
ATOM 3136 C CA . THR B 1 62 ? -13.328 -30.109 -11.141 1 96.69 62 THR B CA 1
ATOM 3137 C C . THR B 1 62 ? -12.32 -29.812 -10.031 1 96.69 62 THR B C 1
ATOM 3139 O O . THR B 1 62 ? -11.117 -30.016 -10.211 1 96.69 62 THR B O 1
ATOM 3142 N N . ILE B 1 63 ? -12.812 -29.406 -8.898 1 97 63 ILE B N 1
ATOM 3143 C CA . ILE B 1 63 ? -11.93 -29.016 -7.812 1 97 63 ILE B CA 1
ATOM 3144 C C . ILE B 1 63 ? -10.977 -30.156 -7.48 1 97 63 ILE B C 1
ATOM 3146 O O . ILE B 1 63 ? -11.391 -31.312 -7.418 1 97 63 ILE B O 1
ATOM 3150 N N . GLY B 1 64 ? -9.672 -29.828 -7.344 1 98 64 GLY B N 1
ATOM 3151 C CA . GLY B 1 64 ? -8.688 -30.828 -6.957 1 98 64 GLY B CA 1
ATOM 3152 C C . GLY B 1 64 ? -8.023 -31.5 -8.141 1 98 64 GLY B C 1
ATOM 3153 O O . GLY B 1 64 ? -6.984 -32.156 -7.988 1 98 64 GLY B O 1
ATOM 3154 N N . LEU B 1 65 ? -8.562 -31.344 -9.328 1 98.5 65 LEU B N 1
ATOM 3155 C CA . LEU B 1 65 ? -8.062 -32.062 -10.492 1 98.5 65 LEU B CA 1
ATOM 3156 C C . LEU B 1 65 ? -6.641 -31.625 -10.836 1 98.5 65 LEU B C 1
ATOM 3158 O O . LEU B 1 65 ? -5.832 -32.438 -11.289 1 98.5 65 LEU B O 1
ATOM 3162 N N . THR B 1 66 ? -6.336 -30.344 -10.711 1 98.88 66 THR B N 1
ATOM 3163 C CA . THR B 1 66 ? -4.996 -29.875 -11.039 1 98.88 66 THR B CA 1
ATOM 3164 C C . THR B 1 66 ? -3.945 -30.609 -10.219 1 98.88 66 THR B C 1
ATOM 3166 O O . THR B 1 66 ? -2.953 -31.094 -10.766 1 98.88 66 THR B O 1
ATOM 3169 N N . GLU B 1 67 ? -4.203 -30.703 -8.914 1 98.94 67 GLU B N 1
ATOM 3170 C CA . GLU B 1 67 ? -3.285 -31.469 -8.062 1 98.94 67 GLU B CA 1
ATOM 3171 C C . GLU B 1 67 ? -3.227 -32.938 -8.484 1 98.94 67 GLU B C 1
ATOM 3173 O O . GLU B 1 67 ? -2.152 -33.531 -8.5 1 98.94 67 GLU B O 1
ATOM 3178 N N . ASP B 1 68 ? -4.375 -33.5 -8.828 1 98.88 68 ASP B N 1
ATOM 3179 C CA . ASP B 1 68 ? -4.418 -34.906 -9.281 1 98.88 68 ASP B CA 1
ATOM 3180 C C . ASP B 1 68 ? -3.547 -35.094 -10.516 1 98.88 68 ASP B C 1
ATOM 3182 O O . ASP B 1 68 ? -2.84 -36.094 -10.625 1 98.88 68 ASP B O 1
ATOM 3186 N N . TYR B 1 69 ? -3.631 -34.125 -11.422 1 98.94 69 TYR B N 1
ATOM 3187 C CA . TYR B 1 69 ? -2.863 -34.25 -12.656 1 98.94 69 TYR B CA 1
ATOM 3188 C C . TYR B 1 69 ? -1.366 -34.156 -12.383 1 98.94 69 TYR B C 1
ATOM 3190 O O . TYR B 1 69 ? -0.572 -34.875 -12.992 1 98.94 69 TYR B O 1
ATOM 3198 N N . ILE B 1 70 ? -0.942 -33.312 -11.508 1 98.94 70 ILE B N 1
ATOM 3199 C CA . ILE B 1 70 ? 0.459 -33.219 -11.109 1 98.94 70 ILE B CA 1
ATOM 3200 C C . ILE B 1 70 ? 0.884 -34.531 -10.43 1 98.94 70 ILE B C 1
ATOM 3202 O O . ILE B 1 70 ? 1.96 -35.062 -10.711 1 98.94 70 ILE B O 1
ATOM 3206 N N . GLY B 1 71 ? -0.004 -35.031 -9.547 1 98.94 71 GLY B N 1
ATOM 3207 C CA . GLY B 1 71 ? 0.269 -36.281 -8.852 1 98.94 71 GLY B CA 1
ATOM 3208 C C . GLY B 1 71 ? 0.463 -37.438 -9.797 1 98.94 71 GLY B C 1
ATOM 3209 O O . GLY B 1 71 ? 1.36 -38.25 -9.594 1 98.94 71 GLY B O 1
ATOM 3210 N N . SER B 1 72 ? -0.415 -37.531 -10.773 1 98.81 72 SER B N 1
ATOM 3211 C CA . SER B 1 72 ? -0.294 -38.625 -11.727 1 98.81 72 SER B CA 1
ATOM 3212 C C . SER B 1 72 ? 0.994 -38.531 -12.539 1 98.81 72 SER B C 1
ATOM 3214 O O . SER B 1 72 ? 1.59 -39.531 -12.906 1 98.81 72 SER B O 1
ATOM 3216 N N . TRP B 1 73 ? 1.382 -37.281 -12.859 1 98.88 73 TRP B N 1
ATOM 3217 C CA . TRP B 1 73 ? 2.66 -37.094 -13.539 1 98.88 73 TRP B CA 1
ATOM 3218 C C . TRP B 1 73 ? 3.814 -37.562 -12.664 1 98.88 73 TRP B C 1
ATOM 3220 O O . TRP B 1 73 ? 4.723 -38.25 -13.148 1 98.88 73 TRP B O 1
ATOM 3230 N N . ILE B 1 74 ? 3.797 -37.25 -11.391 1 98.88 74 ILE B N 1
ATOM 3231 C CA . ILE B 1 74 ? 4.828 -37.656 -10.445 1 98.88 74 ILE B CA 1
ATOM 3232 C C . ILE B 1 74 ? 4.895 -39.188 -10.367 1 98.88 74 ILE B C 1
ATOM 3234 O O . ILE B 1 74 ? 5.977 -39.781 -10.438 1 98.88 74 ILE B O 1
ATOM 3238 N N . ALA B 1 75 ? 3.75 -39.719 -10.242 1 98.62 75 ALA B N 1
ATOM 3239 C CA . ALA B 1 75 ? 3.68 -41.188 -10.141 1 98.62 75 ALA B CA 1
ATOM 3240 C C . ALA B 1 75 ? 4.23 -41.844 -11.398 1 98.62 75 ALA B C 1
ATOM 3242 O O . ALA B 1 75 ? 4.922 -42.875 -11.312 1 98.62 75 ALA B O 1
ATOM 3243 N N . LYS B 1 76 ? 3.877 -41.312 -12.469 1 98.44 76 LYS B N 1
ATOM 3244 C CA . LYS B 1 76 ? 4.273 -41.875 -13.766 1 98.44 76 LYS B CA 1
ATOM 3245 C C . LYS B 1 76 ? 5.781 -41.75 -13.969 1 98.44 76 LYS B C 1
ATOM 3247 O O . LYS B 1 76 ? 6.41 -42.656 -14.5 1 98.44 76 LYS B O 1
ATOM 3252 N N . THR B 1 77 ? 6.359 -40.688 -13.57 1 98.38 77 THR B N 1
ATOM 3253 C CA . THR B 1 77 ? 7.742 -40.406 -13.938 1 98.38 77 THR B CA 1
ATOM 3254 C C . THR B 1 77 ? 8.688 -40.688 -12.781 1 98.38 77 THR B C 1
ATOM 3256 O O . THR B 1 77 ? 9.891 -40.875 -12.984 1 98.38 77 THR B O 1
ATOM 3259 N N . GLY B 1 78 ? 8.195 -40.625 -11.57 1 98.19 78 GLY B N 1
ATOM 3260 C CA . GLY B 1 78 ? 9.023 -40.781 -10.383 1 98.19 78 GLY B CA 1
ATOM 3261 C C . GLY B 1 78 ? 9.914 -39.562 -10.117 1 98.19 78 GLY B C 1
ATOM 3262 O O . GLY B 1 78 ? 10.898 -39.688 -9.391 1 98.19 78 GLY B O 1
ATOM 3263 N N . ARG B 1 79 ? 9.609 -38.406 -10.68 1 98.25 79 ARG B N 1
ATOM 3264 C CA . ARG B 1 79 ? 10.516 -37.25 -10.656 1 98.25 79 ARG B CA 1
ATOM 3265 C C . ARG B 1 79 ? 9.992 -36.156 -9.734 1 98.25 79 ARG B C 1
ATOM 3267 O O . ARG B 1 79 ? 9.984 -35 -10.102 1 98.25 79 ARG B O 1
ATOM 3274 N N . ARG B 1 80 ? 9.477 -36.562 -8.547 1 98.25 80 ARG B N 1
ATOM 3275 C CA . ARG B 1 80 ? 8.992 -35.594 -7.574 1 98.25 80 ARG B CA 1
ATOM 3276 C C . ARG B 1 80 ? 10.102 -34.625 -7.184 1 98.25 80 ARG B C 1
ATOM 3278 O O . ARG B 1 80 ? 9.836 -33.438 -6.941 1 98.25 80 ARG B O 1
ATOM 3285 N N . ASP B 1 81 ? 11.344 -35 -7.203 1 97.69 81 ASP B N 1
ATOM 3286 C CA . ASP B 1 81 ? 12.477 -34.219 -6.723 1 97.69 81 ASP B CA 1
ATOM 3287 C C . ASP B 1 81 ? 12.984 -33.281 -7.805 1 97.69 81 ASP B C 1
ATOM 3289 O O . ASP B 1 81 ? 13.891 -32.469 -7.562 1 97.69 81 ASP B O 1
ATOM 3293 N N . ALA B 1 82 ? 12.352 -33.312 -8.914 1 97.75 82 ALA B N 1
ATOM 3294 C CA . ALA B 1 82 ? 12.805 -32.5 -10.047 1 97.75 82 ALA B CA 1
ATOM 3295 C C . ALA B 1 82 ? 12.359 -31.047 -9.914 1 97.75 82 ALA B C 1
ATOM 3297 O O . ALA B 1 82 ? 12.859 -30.172 -10.609 1 97.75 82 ALA B O 1
ATOM 3298 N N . PHE B 1 83 ? 11.477 -30.766 -9 1 98.62 83 PHE B N 1
ATOM 3299 C CA . PHE B 1 83 ? 10.984 -29.406 -8.883 1 98.62 83 PHE B CA 1
ATOM 3300 C C . PHE B 1 83 ? 10.531 -29.109 -7.461 1 98.62 83 PHE B C 1
ATOM 3302 O O . PHE B 1 83 ? 10.219 -30.031 -6.703 1 98.62 83 PHE B O 1
ATOM 3309 N N . VAL B 1 84 ? 10.648 -27.844 -7.082 1 98.81 84 VAL B N 1
ATOM 3310 C CA . VAL B 1 84 ? 10 -27.297 -5.898 1 98.81 84 VAL B CA 1
ATOM 3311 C C . VAL B 1 84 ? 8.5 -27.188 -6.129 1 98.81 84 VAL B C 1
ATOM 3313 O O . VAL B 1 84 ? 8.062 -26.609 -7.133 1 98.81 84 VAL B O 1
ATOM 3316 N N . LEU B 1 85 ? 7.68 -27.766 -5.254 1 98.94 85 LEU B N 1
ATOM 3317 C CA . LEU B 1 85 ? 6.234 -27.828 -5.43 1 98.94 85 LEU B CA 1
ATOM 3318 C C . LEU B 1 85 ? 5.516 -27 -4.371 1 98.94 85 LEU B C 1
ATOM 3320 O O . LEU B 1 85 ? 5.707 -27.219 -3.172 1 98.94 85 LEU B O 1
ATOM 3324 N N . ALA B 1 86 ? 4.727 -26.016 -4.84 1 98.94 86 ALA B N 1
ATOM 3325 C CA . ALA B 1 86 ? 3.914 -25.172 -3.961 1 98.94 86 ALA B CA 1
ATOM 3326 C C . ALA B 1 86 ? 2.43 -25.484 -4.125 1 98.94 86 ALA B C 1
ATOM 3328 O O . ALA B 1 86 ? 1.954 -25.703 -5.242 1 98.94 86 ALA B O 1
ATOM 3329 N N . THR B 1 87 ? 1.698 -25.578 -3.076 1 98.94 87 THR B N 1
ATOM 3330 C CA . THR B 1 87 ? 0.241 -25.656 -3.096 1 98.94 87 THR B CA 1
ATOM 3331 C C . THR B 1 87 ? -0.36 -24.766 -2.016 1 98.94 87 THR B C 1
ATOM 3333 O O . THR B 1 87 ? 0.363 -24.047 -1.327 1 98.94 87 THR B O 1
ATOM 3336 N N . LYS B 1 88 ? -1.739 -24.672 -1.981 1 98.81 88 LYS B N 1
ATOM 3337 C CA . LYS B 1 88 ? -2.385 -23.703 -1.107 1 98.81 88 LYS B CA 1
ATOM 3338 C C . LYS B 1 88 ? -3.668 -24.266 -0.506 1 98.81 88 LYS B C 1
ATOM 3340 O O . LYS B 1 88 ? -4.379 -25.031 -1.157 1 98.81 88 LYS B O 1
ATOM 3345 N N . ILE B 1 89 ? -3.883 -23.844 0.67 1 98.81 89 ILE B N 1
ATOM 3346 C CA . ILE B 1 89 ? -5.199 -24.062 1.264 1 98.81 89 ILE B CA 1
ATOM 3347 C C . ILE B 1 89 ? -6.109 -22.875 0.933 1 98.81 89 ILE B C 1
ATOM 3349 O O . ILE B 1 89 ? -5.695 -21.719 1.038 1 98.81 89 ILE B O 1
ATOM 3353 N N . THR B 1 90 ? -7.375 -23.203 0.604 1 97.88 90 THR B N 1
ATOM 3354 C CA . THR B 1 90 ? -8.359 -22.188 0.22 1 97.88 90 THR B CA 1
ATOM 3355 C C . THR B 1 90 ? -8.898 -21.469 1.45 1 97.88 90 THR B C 1
ATOM 3357 O O . THR B 1 90 ? -9.156 -22.094 2.48 1 97.88 90 THR B O 1
ATOM 3360 N N . GLY B 1 91 ? -9.031 -20.156 1.363 1 95.5 91 GLY B N 1
ATOM 3361 C CA . GLY B 1 91 ? -9.633 -19.359 2.43 1 95.5 91 GLY B CA 1
ATOM 3362 C C . GLY B 1 91 ? -11.141 -19.5 2.49 1 95.5 91 GLY B C 1
ATOM 3363 O O . GLY B 1 91 ? -11.734 -20.266 1.727 1 95.5 91 GLY B O 1
ATOM 3364 N N . GLU B 1 92 ? -11.773 -18.719 3.318 1 93.31 92 GLU B N 1
ATOM 3365 C CA . GLU B 1 92 ? -13.203 -18.828 3.572 1 93.31 92 GLU B CA 1
ATOM 3366 C C . GLU B 1 92 ? -14.016 -18.328 2.375 1 93.31 92 GLU B C 1
ATOM 3368 O O . GLU B 1 92 ? -13.555 -17.484 1.616 1 93.31 92 GLU B O 1
ATOM 3373 N N . GLY B 1 93 ? -15.172 -18.922 2.182 1 90.44 93 GLY B N 1
ATOM 3374 C CA . GLY B 1 93 ? -16.156 -18.266 1.334 1 90.44 93 GLY B CA 1
ATOM 3375 C C . GLY B 1 93 ? -16.391 -19 0.025 1 90.44 93 GLY B C 1
ATOM 3376 O O . GLY B 1 93 ? -17.297 -18.641 -0.734 1 90.44 93 GLY B O 1
ATOM 3377 N N . ARG B 1 94 ? -15.547 -19.984 -0.264 1 91.88 94 ARG B N 1
ATOM 3378 C CA . ARG B 1 94 ? -15.758 -20.766 -1.485 1 91.88 94 ARG B CA 1
ATOM 3379 C C . ARG B 1 94 ? -16.5 -22.062 -1.192 1 91.88 94 ARG B C 1
ATOM 3381 O O . ARG B 1 94 ? -15.891 -23.078 -0.854 1 91.88 94 ARG B O 1
ATOM 3388 N N . LYS B 1 95 ? -17.797 -22.094 -1.439 1 91.44 95 LYS B N 1
ATOM 3389 C CA . LYS B 1 95 ? -18.672 -23.188 -1.047 1 91.44 95 LYS B CA 1
ATOM 3390 C C . LYS B 1 95 ? -18.25 -24.5 -1.699 1 91.44 95 LYS B C 1
ATOM 3392 O O . LYS B 1 95 ? -18.391 -25.562 -1.112 1 91.44 95 LYS B O 1
ATOM 3397 N N . GLN B 1 96 ? -17.625 -24.344 -2.85 1 92.12 96 GLN B N 1
ATOM 3398 C CA . GLN B 1 96 ? -17.219 -25.531 -3.611 1 92.12 96 GLN B CA 1
ATOM 3399 C C . GLN B 1 96 ? -16.047 -26.25 -2.939 1 92.12 96 GLN B C 1
ATOM 3401 O O . GLN B 1 96 ? -15.789 -27.406 -3.227 1 92.12 96 GLN B O 1
ATOM 3406 N N . VAL B 1 97 ? -15.336 -25.516 -2.107 1 94.06 97 VAL B N 1
ATOM 3407 C CA . VAL B 1 97 ? -14.141 -26.062 -1.467 1 94.06 97 VAL B CA 1
ATOM 3408 C C . VAL B 1 97 ? -14.398 -26.25 0.026 1 94.06 97 VAL B C 1
ATOM 3410 O O . VAL B 1 97 ? -14.445 -25.281 0.786 1 94.06 97 VAL B O 1
ATOM 3413 N N . ARG B 1 98 ? -14.562 -27.453 0.477 1 94.19 98 ARG B N 1
ATOM 3414 C CA . ARG B 1 98 ? -14.766 -27.812 1.878 1 94.19 98 ARG B CA 1
ATOM 3415 C C . ARG B 1 98 ? -15.938 -27.031 2.475 1 94.19 98 ARG B C 1
ATOM 3417 O O . ARG B 1 98 ? -15.828 -26.484 3.57 1 94.19 98 ARG B O 1
ATOM 3424 N N . ASP B 1 99 ? -16.969 -26.797 1.709 1 94 99 ASP B N 1
ATOM 3425 C CA . ASP B 1 99 ? -18.219 -26.156 2.121 1 94 99 ASP B CA 1
ATOM 3426 C C . ASP B 1 99 ? -17.969 -24.734 2.58 1 94 99 ASP B C 1
ATOM 3428 O O . ASP B 1 99 ? -18.641 -24.25 3.5 1 94 99 ASP B O 1
ATOM 3432 N N . GLY B 1 100 ? -16.938 -24.172 2.068 1 94.69 100 GLY B N 1
ATOM 3433 C CA . GLY B 1 100 ? -16.672 -22.766 2.352 1 94.69 100 GLY B CA 1
ATOM 3434 C C . GLY B 1 100 ? -15.922 -22.562 3.65 1 94.69 100 GLY B C 1
ATOM 3435 O O . GLY B 1 100 ? -15.812 -21.438 4.133 1 94.69 100 GLY B O 1
ATOM 3436 N N . GLU B 1 101 ? -15.398 -23.609 4.164 1 94.38 101 GLU B N 1
ATOM 3437 C CA . GLU B 1 101 ? -14.648 -23.547 5.414 1 94.38 101 GLU B CA 1
ATOM 3438 C C . GLU B 1 101 ? -13.422 -22.641 5.277 1 94.38 101 GLU B C 1
ATOM 3440 O O . GLU B 1 101 ? -12.75 -22.656 4.246 1 94.38 101 GLU B O 1
ATOM 3445 N N . GLY B 1 102 ? -13.164 -21.875 6.324 1 95.56 102 GLY B N 1
ATOM 3446 C CA . GLY B 1 102 ? -11.984 -21.016 6.328 1 95.56 102 GLY B CA 1
ATOM 3447 C C . GLY B 1 102 ? -10.734 -21.734 6.801 1 95.56 102 GLY B C 1
ATOM 3448 O O . GLY B 1 102 ? -10.75 -22.953 7.027 1 95.56 102 GLY B O 1
ATOM 3449 N N . ILE B 1 103 ? -9.656 -21.016 6.82 1 97.81 103 ILE B N 1
ATOM 3450 C CA . ILE B 1 103 ? -8.367 -21.531 7.277 1 97.81 103 ILE B CA 1
ATOM 3451 C C . ILE B 1 103 ? -8.336 -21.562 8.805 1 97.81 103 ILE B C 1
ATOM 3453 O O . ILE B 1 103 ? -8.383 -20.516 9.453 1 97.81 103 ILE B O 1
ATOM 3457 N N . THR B 1 104 ? -8.352 -22.688 9.391 1 96.25 104 THR B N 1
ATOM 3458 C CA . THR B 1 104 ? -8.258 -22.953 10.82 1 96.25 104 THR B C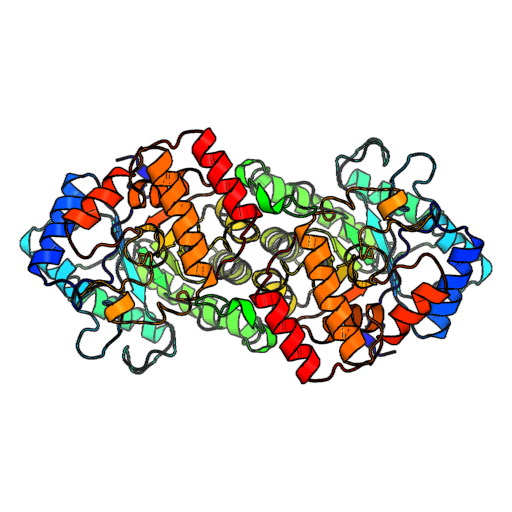A 1
ATOM 3459 C C . THR B 1 104 ? -7.207 -24.031 11.094 1 96.25 104 THR B C 1
ATOM 3461 O O . THR B 1 104 ? -6.77 -24.734 10.18 1 96.25 104 THR B O 1
ATOM 3464 N N . PRO B 1 105 ? -6.777 -24.094 12.352 1 95.38 105 PRO B N 1
ATOM 3465 C CA . PRO B 1 105 ? -5.824 -25.172 12.68 1 95.38 105 PRO B CA 1
ATOM 3466 C C . PRO B 1 105 ? -6.289 -26.547 12.195 1 95.38 105 PRO B C 1
ATOM 3468 O O . PRO B 1 105 ? -5.496 -27.297 11.641 1 95.38 105 PRO B O 1
ATOM 3471 N N . THR B 1 106 ? -7.543 -26.766 12.32 1 95.88 106 THR B N 1
ATOM 3472 C CA . THR B 1 106 ? -8.078 -28.062 11.906 1 95.88 106 THR B CA 1
ATOM 3473 C C . THR B 1 106 ? -8.125 -28.156 10.383 1 95.88 106 THR B C 1
ATOM 3475 O O . THR B 1 106 ? -7.723 -29.172 9.812 1 95.88 106 THR B O 1
ATOM 3478 N N . SER B 1 107 ? -8.562 -27.156 9.75 1 98 107 SER B N 1
ATOM 3479 C CA . SER B 1 107 ? -8.711 -27.219 8.305 1 98 107 SER B CA 1
ATOM 3480 C C . SER B 1 107 ? -7.359 -27.266 7.605 1 98 107 SER B C 1
ATOM 3482 O O . SER B 1 107 ? -7.219 -27.859 6.535 1 98 107 SER B O 1
ATOM 3484 N N . ILE B 1 108 ? -6.391 -26.656 8.18 1 98.69 108 ILE B N 1
ATOM 3485 C CA . ILE B 1 108 ? -5.055 -26.641 7.598 1 98.69 108 ILE B CA 1
ATOM 3486 C C . ILE B 1 108 ? -4.543 -28.062 7.43 1 98.69 108 ILE B C 1
ATOM 3488 O O . ILE B 1 108 ? -4.137 -28.469 6.332 1 98.69 108 ILE B O 1
ATOM 3492 N N . ARG B 1 109 ? -4.586 -28.859 8.469 1 98.12 109 ARG B N 1
ATOM 3493 C CA . ARG B 1 109 ? -4.078 -30.219 8.422 1 98.12 109 ARG B CA 1
ATOM 3494 C C . ARG B 1 109 ? -4.891 -31.078 7.457 1 98.12 109 ARG B C 1
ATOM 3496 O O . ARG B 1 109 ? -4.324 -31.781 6.621 1 98.12 109 ARG B O 1
ATOM 3503 N N . ALA B 1 110 ? -6.176 -30.969 7.562 1 98.19 110 ALA B N 1
ATOM 3504 C CA . ALA B 1 110 ? -7.055 -31.781 6.711 1 98.19 110 ALA B CA 1
ATOM 3505 C C . ALA B 1 110 ? -6.836 -31.453 5.238 1 98.19 110 ALA B C 1
ATOM 3507 O O . ALA B 1 110 ? -6.77 -32.344 4.398 1 98.19 110 ALA B O 1
ATOM 3508 N N . ALA B 1 111 ? -6.754 -30.172 4.934 1 98.75 111 ALA B N 1
ATOM 3509 C CA . ALA B 1 111 ? -6.566 -29.734 3.555 1 98.75 111 ALA B CA 1
ATOM 3510 C C . ALA B 1 111 ? -5.215 -30.188 3.014 1 98.75 111 ALA B C 1
ATOM 3512 O O . ALA B 1 111 ? -5.117 -30.641 1.872 1 98.75 111 ALA B O 1
ATOM 3513 N N . LEU B 1 112 ? -4.188 -30.062 3.801 1 98.88 112 LEU B N 1
ATOM 3514 C CA . LEU B 1 112 ? -2.855 -30.484 3.373 1 98.88 112 LEU B CA 1
ATOM 3515 C C . LEU B 1 112 ? -2.82 -31.984 3.094 1 98.88 112 LEU B C 1
ATOM 3517 O O . LEU B 1 112 ? -2.273 -32.406 2.076 1 98.88 112 LEU B O 1
ATOM 3521 N N . GLU B 1 113 ? -3.385 -32.75 4.004 1 98.56 113 GLU B N 1
ATOM 3522 C CA . GLU B 1 113 ? -3.381 -34.219 3.822 1 98.56 113 GLU B CA 1
ATOM 3523 C C . GLU B 1 113 ? -4.125 -34.594 2.553 1 98.56 113 GLU B C 1
ATOM 3525 O O . GLU B 1 113 ? -3.697 -35.5 1.835 1 98.56 113 GLU B O 1
ATOM 3530 N N . ALA B 1 114 ? -5.176 -33.969 2.309 1 98.75 114 ALA B N 1
ATOM 3531 C CA . ALA B 1 114 ? -5.914 -34.219 1.074 1 98.75 114 ALA B CA 1
ATOM 3532 C C . ALA B 1 114 ? -5.082 -33.844 -0.148 1 98.75 114 ALA B C 1
ATOM 3534 O O . ALA B 1 114 ? -5.07 -34.562 -1.148 1 98.75 114 ALA B O 1
ATOM 3535 N N . SER B 1 115 ? -4.418 -32.656 -0.105 1 98.94 115 SER B N 1
ATOM 3536 C CA . SER B 1 115 ? -3.543 -32.25 -1.189 1 98.94 115 SER B CA 1
ATOM 3537 C C . SER B 1 115 ? -2.43 -33.25 -1.435 1 98.94 115 SER B C 1
ATOM 3539 O O . SER B 1 115 ? -2.137 -33.594 -2.582 1 98.94 115 SER B O 1
ATOM 3541 N N . LEU B 1 116 ? -1.812 -33.719 -0.343 1 98.94 116 LEU B N 1
ATOM 3542 C CA . LEU B 1 116 ? -0.724 -34.688 -0.463 1 98.94 116 LEU B CA 1
ATOM 3543 C C . LEU B 1 116 ? -1.207 -35.969 -1.124 1 98.94 116 LEU B C 1
ATOM 3545 O O . LEU B 1 116 ? -0.488 -36.562 -1.928 1 98.94 116 LEU B O 1
ATOM 3549 N N . ARG B 1 117 ? -2.418 -36.375 -0.79 1 98.81 117 ARG B N 1
ATOM 3550 C CA . ARG B 1 117 ? -2.99 -37.562 -1.423 1 98.81 117 ARG B CA 1
ATOM 3551 C C . ARG B 1 117 ? -3.178 -37.344 -2.92 1 98.81 117 ARG B C 1
ATOM 3553 O O . ARG B 1 117 ? -2.805 -38.188 -3.729 1 98.81 117 ARG B O 1
ATOM 3560 N N . ARG B 1 118 ? -3.746 -36.25 -3.305 1 98.88 118 ARG B N 1
ATOM 3561 C CA . ARG B 1 118 ? -3.971 -35.938 -4.719 1 98.88 118 ARG B CA 1
ATOM 3562 C C . ARG B 1 118 ? -2.648 -35.812 -5.469 1 98.88 118 ARG B C 1
ATOM 3564 O O . ARG B 1 118 ? -2.51 -36.312 -6.582 1 98.88 118 ARG B O 1
ATOM 3571 N N . LEU B 1 119 ? -1.677 -35.188 -4.832 1 98.94 119 LEU B N 1
ATOM 3572 C CA . LEU B 1 119 ? -0.377 -34.906 -5.438 1 98.94 119 LEU B CA 1
ATOM 3573 C C . LEU B 1 119 ? 0.484 -36.156 -5.453 1 98.94 119 LEU B C 1
ATOM 3575 O O . LEU B 1 119 ? 1.513 -36.219 -6.129 1 98.94 119 LEU B O 1
ATOM 3579 N N . ARG B 1 120 ? 0.066 -37.219 -4.703 1 98.69 120 ARG B N 1
ATOM 3580 C CA . ARG B 1 120 ? 0.761 -38.5 -4.613 1 98.69 120 ARG B CA 1
ATOM 3581 C C . ARG B 1 120 ? 2.203 -38.312 -4.156 1 98.69 120 ARG B C 1
ATOM 3583 O O . ARG B 1 120 ? 3.129 -38.875 -4.746 1 98.69 120 ARG B O 1
ATOM 3590 N N . THR B 1 121 ? 2.385 -37.531 -3.148 1 98.75 121 THR B N 1
ATOM 3591 C CA . THR B 1 121 ? 3.662 -37.281 -2.488 1 98.75 121 THR B CA 1
ATOM 3592 C C . THR B 1 121 ? 3.465 -37.062 -0.99 1 98.75 121 THR B C 1
ATOM 3594 O O . THR B 1 121 ? 2.342 -36.844 -0.532 1 98.75 121 THR B O 1
ATOM 3597 N N . ASP B 1 122 ? 4.531 -37.188 -0.213 1 98.44 122 ASP B N 1
ATOM 3598 C CA . ASP B 1 122 ? 4.418 -37.125 1.241 1 98.44 122 ASP B CA 1
ATOM 3599 C C . ASP B 1 122 ? 4.742 -35.719 1.764 1 98.44 122 ASP B C 1
ATOM 3601 O O . ASP B 1 122 ? 4.609 -35.469 2.959 1 98.44 122 ASP B O 1
ATOM 3605 N N . TYR B 1 123 ? 5.184 -34.844 0.843 1 98.69 123 TYR B N 1
ATOM 3606 C CA . TYR B 1 123 ? 5.508 -33.469 1.278 1 98.69 123 TYR B CA 1
ATOM 3607 C C . TYR B 1 123 ? 5.285 -32.469 0.152 1 98.69 123 TYR B C 1
ATOM 3609 O O . TYR B 1 123 ? 5.207 -32.844 -1.019 1 98.69 123 TYR B O 1
ATOM 3617 N N . VAL B 1 124 ? 5.168 -31.25 0.519 1 98.81 124 VAL B N 1
ATOM 3618 C CA . VAL B 1 124 ? 5.297 -30.141 -0.404 1 98.81 124 VAL B CA 1
ATOM 3619 C C . VAL B 1 124 ? 6.391 -29.188 0.089 1 98.81 124 VAL B C 1
ATOM 3621 O O . VAL B 1 124 ? 6.668 -29.125 1.288 1 98.81 124 VAL B O 1
ATOM 3624 N N . ASP B 1 125 ? 7.012 -28.5 -0.859 1 98.88 125 ASP B N 1
ATOM 3625 C CA . ASP B 1 125 ? 8.117 -27.609 -0.529 1 98.88 125 ASP B CA 1
ATOM 3626 C C . ASP B 1 125 ? 7.613 -26.281 0.031 1 98.88 125 ASP B C 1
ATOM 3628 O O . ASP B 1 125 ? 8.25 -25.688 0.899 1 98.88 125 ASP B O 1
ATOM 3632 N N . LEU B 1 126 ? 6.508 -25.828 -0.421 1 98.88 126 LEU B N 1
ATOM 3633 C CA . LEU B 1 126 ? 5.906 -24.562 -0.009 1 98.88 126 LEU B CA 1
ATOM 3634 C C . LEU B 1 126 ? 4.395 -24.703 0.141 1 98.88 126 LEU B C 1
ATOM 3636 O O . LEU B 1 126 ? 3.697 -25.016 -0.824 1 98.88 126 LEU B O 1
ATOM 3640 N N . TYR B 1 127 ? 3.928 -24.547 1.32 1 98.94 127 TYR B N 1
ATOM 3641 C CA . TYR B 1 127 ? 2.494 -24.547 1.593 1 98.94 127 TYR B CA 1
ATOM 3642 C C . TYR B 1 127 ? 2 -23.141 1.903 1 98.94 127 TYR B C 1
ATOM 3644 O O . TYR B 1 127 ? 2.545 -22.453 2.777 1 98.94 127 TYR B O 1
ATOM 3652 N N . GLN B 1 128 ? 0.93 -22.719 1.187 1 98.88 128 GLN B N 1
ATOM 3653 C CA . GLN B 1 128 ? 0.536 -21.312 1.263 1 98.88 128 GLN B CA 1
ATOM 3654 C C . GLN B 1 128 ? -0.92 -21.172 1.698 1 98.88 128 GLN B C 1
ATOM 3656 O O . GLN B 1 128 ? -1.734 -22.062 1.454 1 98.88 128 GLN B O 1
ATOM 3661 N N . PHE B 1 129 ? -1.271 -20.078 2.373 1 98.81 129 PHE B N 1
ATOM 3662 C CA . PHE B 1 129 ? -2.656 -19.656 2.561 1 98.81 129 PHE B CA 1
ATOM 3663 C C . PHE B 1 129 ? -3.137 -18.828 1.382 1 98.81 129 PHE B C 1
ATOM 3665 O O . PHE B 1 129 ? -2.545 -17.797 1.068 1 98.81 129 PHE B O 1
ATOM 3672 N N . HIS B 1 130 ? -4.191 -19.203 0.784 1 98.69 130 HIS B N 1
ATOM 3673 C CA . HIS B 1 130 ? -4.602 -18.656 -0.506 1 98.69 130 HIS B CA 1
ATOM 3674 C C . HIS B 1 130 ? -5.059 -17.203 -0.375 1 98.69 130 HIS B C 1
ATOM 3676 O O . HIS B 1 130 ? -4.879 -16.406 -1.298 1 98.69 130 HIS B O 1
ATOM 3682 N N . TRP B 1 131 ? -5.734 -16.859 0.667 1 98.31 131 TRP B N 1
ATOM 3683 C CA . TRP B 1 131 ? -6.043 -15.477 1.017 1 98.31 131 TRP B CA 1
ATOM 3684 C C . TRP B 1 131 ? -6.332 -15.344 2.508 1 98.31 131 TRP B C 1
ATOM 3686 O O . TRP B 1 131 ? -6.645 -16.328 3.178 1 98.31 131 TRP B O 1
ATOM 3696 N N . PRO B 1 132 ? -6.184 -14.148 3.066 1 97.5 132 PRO B N 1
ATOM 3697 C CA . PRO B 1 132 ? -6.375 -13.961 4.508 1 97.5 132 PRO B CA 1
ATOM 3698 C C . PRO B 1 132 ? -7.816 -14.195 4.945 1 97.5 132 PRO B C 1
ATOM 3700 O O . PRO B 1 132 ? -8.75 -13.844 4.223 1 97.5 132 PRO B O 1
ATOM 3703 N N . GLN B 1 133 ? -7.965 -14.633 6.203 1 94.81 133 GLN B N 1
ATOM 3704 C CA . GLN B 1 133 ? -9.289 -14.883 6.762 1 94.81 133 GLN B CA 1
ATOM 3705 C C . GLN B 1 133 ? -9.945 -13.586 7.23 1 94.81 133 GLN B C 1
ATOM 3707 O O . GLN B 1 133 ? -11.164 -13.508 7.363 1 94.81 133 GLN B O 1
ATOM 3712 N N . ARG B 1 134 ? -9.227 -12.555 7.395 1 96.94 134 ARG B N 1
ATOM 3713 C CA . ARG B 1 134 ? -9.742 -11.289 7.895 1 96.94 134 ARG B CA 1
ATOM 3714 C C . ARG B 1 134 ? -10.219 -10.398 6.75 1 96.94 134 ARG B C 1
ATOM 3716 O O . ARG B 1 134 ? -10.703 -9.289 6.977 1 96.94 134 ARG B O 1
ATOM 3723 N N . GLY B 1 135 ? -10.172 -10.875 5.629 1 95.25 135 GLY B N 1
ATOM 3724 C CA . GLY B 1 135 ? -10.406 -10.039 4.465 1 95.25 135 GLY B CA 1
ATOM 3725 C C . GLY B 1 135 ? -9.172 -9.266 4.027 1 95.25 135 GLY B C 1
ATOM 3726 O O . GLY B 1 135 ? -8.188 -9.195 4.758 1 95.25 135 GLY B O 1
ATOM 3727 N N . SER B 1 136 ? -9.164 -8.781 2.811 1 96.25 136 SER B N 1
ATOM 3728 C CA . SER B 1 136 ? -8.086 -7.977 2.248 1 96.25 136 SER B CA 1
ATOM 3729 C C . SER B 1 136 ? -8.602 -7.074 1.131 1 96.25 136 SER B C 1
ATOM 3731 O O . SER B 1 136 ? -9.812 -6.98 0.907 1 96.25 136 SER B O 1
ATOM 3733 N N . TYR B 1 137 ? -7.688 -6.34 0.512 1 98.06 137 TYR B N 1
ATOM 3734 C CA . TYR B 1 137 ? -8.094 -5.469 -0.587 1 98.06 137 TYR B CA 1
ATOM 3735 C C . TYR B 1 137 ? -7.781 -6.113 -1.934 1 98.06 137 TYR B C 1
ATOM 3737 O O . TYR B 1 137 ? -7.852 -5.453 -2.975 1 98.06 137 TYR B O 1
ATOM 3745 N N . SER B 1 138 ? -7.418 -7.422 -1.969 1 97.31 138 SER B N 1
ATOM 3746 C CA . SER B 1 138 ? -7.168 -8.148 -3.209 1 97.31 138 SER B CA 1
ATOM 3747 C C . SER B 1 138 ? -8.461 -8.367 -3.988 1 97.31 138 SER B C 1
ATOM 3749 O O . SER B 1 138 ? -9.555 -8.117 -3.475 1 97.31 138 SER B O 1
ATOM 3751 N N . PHE B 1 139 ? -8.391 -8.766 -5.25 1 96.25 139 PHE B N 1
ATOM 3752 C CA . PHE B 1 139 ? -9.523 -9.133 -6.098 1 96.25 139 PHE B CA 1
ATOM 3753 C C . PHE B 1 139 ? -10.422 -7.93 -6.344 1 96.25 139 PHE B C 1
ATOM 3755 O O . PHE B 1 139 ? -11.648 -8.023 -6.219 1 96.25 139 PHE B O 1
ATOM 3762 N N . ARG B 1 140 ? -9.867 -6.797 -6.566 1 96.5 140 ARG B N 1
ATOM 3763 C CA . ARG B 1 140 ? -10.547 -5.566 -6.969 1 96.5 140 ARG B CA 1
ATOM 3764 C C . ARG B 1 140 ? -11.258 -4.918 -5.785 1 96.5 140 ARG B C 1
ATOM 3766 O O . ARG B 1 140 ? -12.039 -3.982 -5.957 1 96.5 140 ARG B O 1
ATOM 3773 N N . GLN B 1 141 ? -10.945 -5.344 -4.59 1 97.31 141 GLN B N 1
ATOM 3774 C CA . GLN B 1 141 ? -11.602 -4.797 -3.406 1 97.31 141 GLN B CA 1
ATOM 3775 C C . GLN B 1 141 ? -10.898 -3.535 -2.92 1 97.31 141 GLN B C 1
ATOM 3777 O O . GLN B 1 141 ? -11.359 -2.881 -1.982 1 97.31 141 GLN B O 1
ATOM 3782 N N . ASN B 1 142 ? -9.805 -3.107 -3.559 1 97.5 142 ASN B N 1
ATOM 3783 C CA . ASN B 1 142 ? -9.062 -1.903 -3.199 1 97.5 142 ASN B CA 1
ATOM 3784 C C . ASN B 1 142 ? -9.914 -0.647 -3.387 1 97.5 142 ASN B C 1
ATOM 3786 O O . ASN B 1 142 ? -9.695 0.36 -2.711 1 97.5 142 ASN B O 1
ATOM 3790 N N . TRP B 1 143 ? -10.969 -0.69 -4.207 1 96.19 143 TRP B N 1
ATOM 3791 C CA . TRP B 1 143 ? -11.766 0.482 -4.551 1 96.19 143 TRP B CA 1
ATOM 3792 C C . TRP B 1 143 ? -12.695 0.86 -3.406 1 96.19 143 TRP B C 1
ATOM 3794 O O . TRP B 1 143 ? -13.086 2.023 -3.27 1 96.19 143 TRP B O 1
ATOM 3804 N N . ASP B 1 144 ? -13 -0.174 -2.57 1 94.88 144 ASP B N 1
ATOM 3805 C CA . ASP B 1 144 ? -13.984 0.025 -1.512 1 94.88 144 ASP B CA 1
ATOM 3806 C C . ASP B 1 144 ? -13.523 -0.604 -0.201 1 94.88 144 ASP B C 1
ATOM 3808 O O . ASP B 1 144 ? -14.336 -1.016 0.623 1 94.88 144 ASP B O 1
ATOM 3812 N N . PHE B 1 145 ? -12.25 -0.736 -0.088 1 98.25 145 PHE B N 1
ATOM 3813 C CA . PHE B 1 145 ? -11.711 -1.421 1.08 1 98.25 145 PHE B CA 1
ATOM 3814 C C . PHE B 1 145 ? -12.086 -0.685 2.361 1 98.25 145 PHE B C 1
ATOM 3816 O O . PHE B 1 145 ? -11.914 0.533 2.453 1 98.25 145 PHE B O 1
ATOM 3823 N N . ASP B 1 146 ? -12.664 -1.389 3.354 1 98.5 146 ASP B N 1
ATOM 3824 C CA . ASP B 1 146 ? -13.062 -0.872 4.66 1 98.5 146 ASP B CA 1
ATOM 3825 C C . ASP B 1 146 ? -12.477 -1.719 5.789 1 98.5 146 ASP B C 1
ATOM 3827 O O . ASP B 1 146 ? -13.07 -2.723 6.188 1 98.5 146 ASP B O 1
ATOM 3831 N N . PRO B 1 147 ? -11.312 -1.292 6.328 1 98.5 147 PRO B N 1
ATOM 3832 C CA . PRO B 1 147 ? -10.648 -2.105 7.348 1 98.5 147 PRO B CA 1
ATOM 3833 C C . PRO B 1 147 ? -11.453 -2.191 8.648 1 98.5 147 PRO B C 1
ATOM 3835 O O . PRO B 1 147 ? -11.148 -3.018 9.508 1 98.5 147 PRO B O 1
ATOM 3838 N N . ARG B 1 148 ? -12.516 -1.352 8.891 1 98.44 148 ARG B N 1
ATOM 3839 C CA . ARG B 1 148 ? -13.344 -1.413 10.094 1 98.44 148 ARG B CA 1
ATOM 3840 C C . ARG B 1 148 ? -14.133 -2.717 10.156 1 98.44 148 ARG B C 1
ATOM 3842 O O . ARG B 1 148 ? -14.625 -3.104 11.211 1 98.44 148 ARG B O 1
ATOM 3849 N N . LYS B 1 149 ? -14.203 -3.355 8.953 1 98.12 149 LYS B N 1
ATOM 3850 C CA . LYS B 1 149 ? -14.992 -4.582 8.867 1 98.12 149 LYS B CA 1
ATOM 3851 C C . LYS B 1 149 ? -14.164 -5.801 9.258 1 98.12 149 LYS B C 1
ATOM 3853 O O . LYS B 1 149 ? -14.695 -6.906 9.367 1 98.12 149 LYS B O 1
ATOM 3858 N N . GLN B 1 150 ? -12.898 -5.668 9.422 1 98.5 150 GLN B N 1
ATOM 3859 C CA . GLN B 1 150 ? -12.031 -6.754 9.867 1 98.5 150 GLN B CA 1
ATOM 3860 C C . GLN B 1 150 ? -12.227 -7.047 11.352 1 98.5 150 GLN B C 1
ATOM 3862 O O . GLN B 1 150 ? -12.672 -6.18 12.102 1 98.5 150 GLN B O 1
ATOM 3867 N N . PRO B 1 151 ? -11.906 -8.328 11.742 1 98.38 151 PRO B N 1
ATOM 3868 C CA . PRO B 1 151 ? -11.867 -8.578 13.188 1 98.38 151 PRO B CA 1
ATOM 3869 C C . PRO B 1 151 ? -10.852 -7.707 13.914 1 98.38 151 PRO B C 1
ATOM 3871 O O . PRO B 1 151 ? -10 -7.082 13.273 1 98.38 151 PRO B O 1
ATOM 3874 N N . SER B 1 152 ? -10.953 -7.641 15.227 1 98.19 152 SER B N 1
ATOM 3875 C CA . SER B 1 152 ? -9.992 -6.867 16.016 1 98.19 152 SER B CA 1
ATOM 3876 C C . SER B 1 152 ? -8.578 -7.418 15.867 1 98.19 152 SER B C 1
ATOM 3878 O O . SER B 1 152 ? -8.398 -8.594 15.531 1 98.19 152 SER B O 1
ATOM 3880 N N . LYS B 1 153 ? -7.633 -6.578 16.109 1 98.19 153 LYS B N 1
ATOM 3881 C CA . LYS B 1 153 ? -6.238 -7.016 16.062 1 98.19 153 LYS B CA 1
ATOM 3882 C C . LYS B 1 153 ? -6.016 -8.242 16.938 1 98.19 153 LYS B C 1
ATOM 3884 O O . LYS B 1 153 ? -5.348 -9.195 16.531 1 98.19 153 LYS B O 1
ATOM 3889 N N . ALA B 1 154 ? -6.539 -8.219 18.141 1 98.31 154 ALA B N 1
ATOM 3890 C CA . ALA B 1 154 ? -6.367 -9.328 19.078 1 98.31 154 ALA B CA 1
ATOM 3891 C C . ALA B 1 154 ? -6.902 -10.625 18.484 1 98.31 154 ALA B C 1
ATOM 3893 O O . ALA B 1 154 ? -6.262 -11.68 18.594 1 98.31 154 ALA B O 1
ATOM 3894 N N . GLU B 1 155 ? -8.047 -10.555 17.828 1 98.38 155 GLU B N 1
ATOM 3895 C CA . GLU B 1 155 ? -8.648 -11.734 17.219 1 98.38 155 GLU B CA 1
ATOM 3896 C C . GLU B 1 155 ? -7.809 -12.234 16.047 1 98.38 155 GLU B C 1
ATOM 3898 O O . GLU B 1 155 ? -7.613 -13.438 15.883 1 98.38 155 GLU B O 1
ATOM 3903 N N . VAL B 1 156 ? -7.328 -11.312 15.297 1 98.44 156 VAL B N 1
ATOM 3904 C CA . VAL B 1 156 ? -6.504 -11.656 14.141 1 98.44 156 VAL B CA 1
ATOM 3905 C C . VAL B 1 156 ? -5.219 -12.336 14.609 1 98.44 156 VAL B C 1
ATOM 3907 O O . VAL B 1 156 ? -4.824 -13.375 14.07 1 98.44 156 VAL B O 1
ATOM 3910 N N . GLU B 1 157 ? -4.617 -11.758 15.641 1 98.19 157 GLU B N 1
ATOM 3911 C CA . GLU B 1 157 ? -3.361 -12.297 16.156 1 98.19 157 GLU B CA 1
ATOM 3912 C C . GLU B 1 157 ? -3.561 -13.695 16.75 1 98.19 157 GLU B C 1
ATOM 3914 O O . GLU B 1 157 ? -2.711 -14.57 16.578 1 98.19 157 GLU B O 1
ATOM 3919 N N . GLU B 1 158 ? -4.641 -13.852 17.422 1 98.19 158 GLU B N 1
ATOM 3920 C CA . GLU B 1 158 ? -4.941 -15.156 18 1 98.19 158 GLU B CA 1
ATOM 3921 C C . GLU B 1 158 ? -5.094 -16.219 16.906 1 98.19 158 GLU B C 1
ATOM 3923 O O . GLU B 1 158 ? -4.574 -17.328 17.047 1 98.19 158 GLU B O 1
ATOM 3928 N N . ASP B 1 159 ? -5.797 -15.859 15.922 1 97.75 159 ASP B N 1
ATOM 3929 C CA . ASP B 1 159 ? -5.996 -16.766 14.797 1 97.75 159 ASP B CA 1
ATOM 3930 C C . ASP B 1 159 ? -4.668 -17.094 14.117 1 97.75 159 ASP B C 1
ATOM 3932 O O . ASP B 1 159 ? -4.379 -18.266 13.844 1 97.75 159 ASP B O 1
ATOM 3936 N N . MET B 1 160 ? -3.85 -16.109 13.883 1 98.12 160 MET B N 1
ATOM 3937 C CA . MET B 1 160 ? -2.555 -16.297 13.234 1 98.12 160 MET B CA 1
ATOM 3938 C C . MET B 1 160 ? -1.649 -17.188 14.078 1 98.12 160 MET B C 1
ATOM 3940 O O . MET B 1 160 ? -0.992 -18.094 13.547 1 98.12 160 MET B O 1
ATOM 3944 N N . ALA B 1 161 ? -1.663 -16.953 15.344 1 98.25 161 ALA B N 1
ATOM 3945 C CA . ALA B 1 161 ? -0.819 -17.719 16.25 1 98.25 161 ALA B CA 1
ATOM 3946 C C . ALA B 1 161 ? -1.228 -19.203 16.25 1 98.25 161 ALA B C 1
ATOM 3948 O O . ALA B 1 161 ? -0.372 -20.078 16.25 1 98.25 161 ALA B O 1
ATOM 3949 N N . ALA B 1 162 ? -2.51 -19.406 16.281 1 98.25 162 ALA B N 1
ATOM 3950 C CA . ALA B 1 162 ? -3.016 -20.781 16.25 1 98.25 162 ALA B CA 1
ATOM 3951 C C . ALA B 1 162 ? -2.625 -21.484 14.961 1 98.25 162 ALA B C 1
ATOM 3953 O O . ALA B 1 162 ? -2.244 -22.656 14.984 1 98.25 162 ALA B O 1
ATOM 3954 N N . CYS B 1 163 ? -2.727 -20.812 13.867 1 98.38 163 CYS B N 1
ATOM 3955 C CA . CYS B 1 163 ? -2.352 -21.375 12.57 1 98.38 163 CYS B CA 1
ATOM 3956 C C . CYS B 1 163 ? -0.854 -21.656 12.516 1 98.38 163 CYS B C 1
ATOM 3958 O O . CYS B 1 163 ? -0.434 -22.703 12.008 1 98.38 163 CYS B O 1
ATOM 3960 N N . LEU B 1 164 ? -0.061 -20.75 13.062 1 98.56 164 LEU B N 1
ATOM 3961 C CA . LEU B 1 164 ? 1.39 -20.891 13.062 1 98.56 164 LEU B CA 1
ATOM 3962 C C . LEU B 1 164 ? 1.807 -22.125 13.852 1 98.56 164 LEU B C 1
ATOM 3964 O O . LEU B 1 164 ? 2.762 -22.812 13.477 1 98.56 164 LEU B O 1
ATOM 3968 N N . ALA B 1 165 ? 1.103 -22.406 14.914 1 98.44 165 ALA B N 1
ATOM 3969 C CA . ALA B 1 165 ? 1.404 -23.594 15.719 1 98.44 165 ALA B CA 1
ATOM 3970 C C . ALA B 1 165 ? 1.211 -24.875 14.898 1 98.44 165 ALA B C 1
ATOM 3972 O O . ALA B 1 165 ? 2.045 -25.781 14.953 1 98.44 165 ALA B O 1
ATOM 3973 N N . VAL B 1 166 ? 0.149 -24.906 14.164 1 98.56 166 VAL B N 1
ATOM 3974 C CA . VAL B 1 166 ? -0.133 -26.062 13.328 1 98.56 166 VAL B CA 1
ATOM 3975 C C . VAL B 1 166 ? 0.91 -26.172 12.219 1 98.56 166 VAL B C 1
ATOM 3977 O O . VAL B 1 166 ? 1.384 -27.266 11.906 1 98.56 166 VAL B O 1
ATOM 3980 N N . LEU B 1 167 ? 1.274 -25.047 11.633 1 98.75 167 LEU B N 1
ATOM 3981 C CA . LEU B 1 167 ? 2.291 -25.047 10.586 1 98.75 167 LEU B CA 1
ATOM 3982 C C . LEU B 1 167 ? 3.623 -25.562 11.117 1 98.75 167 LEU B C 1
ATOM 3984 O O . LEU B 1 167 ? 4.336 -26.281 10.422 1 98.75 167 LEU B O 1
ATOM 3988 N N . ALA B 1 168 ? 3.926 -25.172 12.312 1 98.56 168 ALA B N 1
ATOM 3989 C CA . ALA B 1 168 ? 5.156 -25.656 12.938 1 98.56 168 ALA B CA 1
ATOM 3990 C C . ALA B 1 168 ? 5.141 -27.172 13.078 1 98.56 168 ALA B C 1
ATOM 3992 O O . ALA B 1 168 ? 6.152 -27.828 12.836 1 98.56 168 ALA B O 1
ATOM 3993 N N . ASP B 1 169 ? 4.008 -27.703 13.508 1 98.5 169 ASP B N 1
ATOM 3994 C CA . ASP B 1 169 ? 3.855 -29.141 13.625 1 98.5 169 ASP B CA 1
ATOM 3995 C C . ASP B 1 169 ? 4.066 -29.828 12.273 1 98.5 169 ASP B C 1
ATOM 3997 O O . ASP B 1 169 ? 4.742 -30.844 12.188 1 98.5 169 ASP B O 1
ATOM 4001 N N . LEU B 1 170 ? 3.492 -29.25 11.273 1 98.75 170 LEU B N 1
ATOM 4002 C CA . LEU B 1 170 ? 3.547 -29.844 9.945 1 98.75 170 LEU B CA 1
ATOM 4003 C C . LEU B 1 170 ? 4.965 -29.797 9.383 1 98.75 170 LEU B C 1
ATOM 4005 O O . LEU B 1 170 ? 5.383 -30.703 8.656 1 98.75 170 LEU B O 1
ATOM 4009 N N . VAL B 1 171 ? 5.703 -28.75 9.641 1 98.62 171 VAL B N 1
ATOM 4010 C CA . VAL B 1 171 ? 7.109 -28.672 9.273 1 98.62 171 VAL B CA 1
ATOM 4011 C C . VAL B 1 171 ? 7.902 -29.75 10.008 1 98.62 171 VAL B C 1
ATOM 4013 O O . VAL B 1 171 ? 8.711 -30.453 9.398 1 98.62 171 VAL B O 1
ATOM 4016 N N . ALA B 1 172 ? 7.66 -29.922 11.273 1 98.31 172 ALA B N 1
ATOM 4017 C CA . ALA B 1 172 ? 8.352 -30.922 12.086 1 98.31 172 ALA B CA 1
ATOM 4018 C C . ALA B 1 172 ? 8.062 -32.312 11.578 1 98.31 172 ALA B C 1
ATOM 4020 O O . ALA B 1 172 ? 8.93 -33.188 11.633 1 98.31 172 ALA B O 1
ATOM 4021 N N . GLU B 1 173 ? 6.871 -32.531 11.109 1 98.56 173 GLU B N 1
ATOM 4022 C CA . GLU B 1 173 ? 6.457 -33.812 10.586 1 98.56 173 GLU B CA 1
ATOM 4023 C C . GLU B 1 173 ? 7.031 -34.062 9.195 1 98.56 173 GLU B C 1
ATOM 4025 O O . GLU B 1 173 ? 6.922 -35.156 8.656 1 98.56 173 GLU B O 1
ATOM 4030 N N . GLY B 1 174 ? 7.555 -33 8.555 1 98.44 174 GLY B N 1
ATOM 4031 C CA . GLY B 1 174 ? 8.172 -33.125 7.246 1 98.44 174 GLY B CA 1
ATOM 4032 C C . GLY B 1 174 ? 7.176 -33.031 6.109 1 98.44 174 GLY B C 1
ATOM 4033 O O . GLY B 1 174 ? 7.52 -33.281 4.949 1 98.44 174 GLY B O 1
ATOM 4034 N N . LYS B 1 175 ? 5.965 -32.688 6.41 1 98.75 175 LYS B N 1
ATOM 4035 C CA . LYS B 1 175 ? 4.922 -32.625 5.395 1 98.75 175 LYS B CA 1
ATOM 4036 C C . LYS B 1 175 ? 5.016 -31.359 4.574 1 98.75 175 LYS B C 1
ATOM 4038 O O . LYS B 1 175 ? 4.586 -31.312 3.42 1 98.75 175 LYS B O 1
ATOM 4043 N N . ILE B 1 176 ? 5.48 -30.328 5.199 1 98.5 176 ILE B N 1
ATOM 4044 C CA . ILE B 1 176 ? 5.766 -29.062 4.527 1 98.5 176 ILE B CA 1
ATOM 4045 C C . ILE B 1 176 ? 7.191 -28.625 4.848 1 98.5 176 ILE B C 1
ATOM 4047 O O . ILE B 1 176 ? 7.688 -28.844 5.953 1 98.5 176 ILE B O 1
ATOM 4051 N N . ARG B 1 177 ? 7.863 -28 3.848 1 98.44 177 ARG B N 1
ATOM 4052 C CA . ARG B 1 177 ? 9.211 -27.516 4.105 1 98.44 177 ARG B CA 1
ATOM 4053 C C . ARG B 1 177 ? 9.188 -26.031 4.461 1 98.44 177 ARG B C 1
ATOM 4055 O O . ARG B 1 177 ? 9.898 -25.594 5.371 1 98.44 177 ARG B O 1
ATOM 4062 N N . HIS B 1 178 ? 8.398 -25.266 3.748 1 98.5 178 HIS B N 1
ATOM 4063 C CA . HIS B 1 178 ? 8.281 -23.828 3.961 1 98.5 178 HIS B CA 1
ATOM 4064 C C . HIS B 1 178 ? 6.824 -23.391 3.918 1 98.5 178 HIS B C 1
ATOM 4066 O O . HIS B 1 178 ? 5.949 -24.141 3.488 1 98.5 178 HIS B O 1
ATOM 4072 N N . PHE B 1 179 ? 6.621 -22.172 4.441 1 98.12 179 PHE B N 1
ATOM 4073 C CA . PHE B 1 179 ? 5.305 -21.547 4.543 1 98.12 179 PHE B CA 1
ATOM 4074 C C . PHE B 1 179 ? 5.254 -20.25 3.754 1 98.12 179 PHE B C 1
ATOM 4076 O O . PHE B 1 179 ? 6.254 -19.531 3.658 1 98.12 179 PHE B O 1
ATOM 4083 N N . GLY B 1 180 ? 4.133 -19.984 3.039 1 98.69 180 GLY B N 1
ATOM 4084 C CA . GLY B 1 180 ? 3.91 -18.734 2.336 1 98.69 180 GLY B CA 1
ATOM 4085 C C . GLY B 1 180 ? 2.482 -18.234 2.445 1 98.69 180 GLY B C 1
ATOM 4086 O O . GLY B 1 180 ? 1.633 -18.891 3.051 1 98.69 180 GLY B O 1
ATOM 4087 N N . LEU B 1 181 ? 2.244 -17.062 1.97 1 98.81 181 LEU B N 1
ATOM 4088 C CA . LEU B 1 181 ? 0.938 -16.406 1.986 1 98.81 181 LEU B CA 1
ATOM 4089 C C . LEU B 1 181 ? 0.544 -15.945 0.589 1 98.81 181 LEU B C 1
ATOM 4091 O O . LEU B 1 181 ? 1.397 -15.828 -0.295 1 98.81 181 LEU B O 1
ATOM 4095 N N . SER B 1 182 ? -0.699 -15.742 0.357 1 98.75 182 SER B N 1
ATOM 4096 C CA . SER B 1 182 ? -1.219 -15.203 -0.896 1 98.75 182 SER B CA 1
ATOM 4097 C C . SER B 1 182 ? -2.307 -14.164 -0.643 1 98.75 182 SER B C 1
ATOM 4099 O O . SER B 1 182 ? -3.059 -14.266 0.328 1 98.75 182 SER B O 1
ATOM 4101 N N . ASN B 1 183 ? -2.326 -13.203 -1.502 1 98.69 183 ASN B N 1
ATOM 4102 C CA . ASN B 1 183 ? -3.301 -12.117 -1.423 1 98.69 183 ASN B CA 1
ATOM 4103 C C . ASN B 1 183 ? -3.287 -11.445 -0.052 1 98.69 183 ASN B C 1
ATOM 4105 O O . ASN B 1 183 ? -4.336 -11.078 0.472 1 98.69 183 ASN B O 1
ATOM 4109 N N . GLU B 1 184 ? -2.107 -11.367 0.527 1 98.69 184 GLU B N 1
ATOM 4110 C CA . GLU B 1 184 ? -1.897 -10.797 1.853 1 98.69 184 GLU B CA 1
ATOM 4111 C C . GLU B 1 184 ? -1.544 -9.312 1.762 1 98.69 184 GLU B C 1
ATOM 4113 O O . GLU B 1 184 ? -1.194 -8.82 0.689 1 98.69 184 GLU B O 1
ATOM 4118 N N . THR B 1 185 ? -1.679 -8.578 2.848 1 98.81 185 THR B N 1
ATOM 4119 C CA . THR B 1 185 ? -1.385 -7.156 2.953 1 98.81 185 THR B CA 1
ATOM 4120 C C . THR B 1 185 ? -0.052 -6.93 3.662 1 98.81 185 THR B C 1
ATOM 4122 O O . THR B 1 185 ? 0.529 -7.867 4.215 1 98.81 185 THR B O 1
ATOM 4125 N N . THR B 1 186 ? 0.45 -5.723 3.533 1 98.88 186 THR B N 1
ATOM 4126 C CA . THR B 1 186 ? 1.711 -5.41 4.199 1 98.88 186 THR B CA 1
ATOM 4127 C C . THR B 1 186 ? 1.584 -5.586 5.707 1 98.88 186 THR B C 1
ATOM 4129 O O . THR B 1 186 ? 2.447 -6.195 6.344 1 98.88 186 THR B O 1
ATOM 4132 N N . TRP B 1 187 ? 0.504 -5.008 6.309 1 98.88 187 TRP B N 1
ATOM 4133 C CA . TRP B 1 187 ? 0.293 -5.148 7.742 1 98.88 187 TRP B CA 1
ATOM 4134 C C . TRP B 1 187 ? 0.154 -6.613 8.133 1 98.88 187 TRP B C 1
ATOM 4136 O O . TRP B 1 187 ? 0.763 -7.062 9.109 1 98.88 187 TRP B O 1
ATOM 4146 N N . GLY B 1 188 ? -0.653 -7.34 7.348 1 98.81 188 GLY B N 1
ATOM 4147 C CA . GLY B 1 188 ? -0.833 -8.758 7.625 1 98.81 188 GLY B CA 1
ATOM 4148 C C . GLY B 1 188 ? 0.463 -9.547 7.578 1 98.81 188 GLY B C 1
ATOM 4149 O O . GLY B 1 188 ? 0.752 -10.328 8.484 1 98.81 188 GLY B O 1
ATOM 4150 N N . MET B 1 189 ? 1.241 -9.391 6.527 1 98.81 189 MET B N 1
ATOM 4151 C CA . MET B 1 189 ? 2.527 -10.07 6.414 1 98.81 189 MET B CA 1
ATOM 4152 C C . MET B 1 189 ? 3.441 -9.711 7.578 1 98.81 189 MET B C 1
ATOM 4154 O O . MET B 1 189 ? 4.105 -10.578 8.148 1 98.81 189 MET B O 1
ATOM 4158 N N . ALA B 1 190 ? 3.471 -8.414 7.914 1 98.62 190 ALA B N 1
ATOM 4159 C CA . ALA B 1 190 ? 4.293 -7.98 9.039 1 98.62 190 ALA B CA 1
ATOM 4160 C C . ALA B 1 190 ? 3.885 -8.695 10.328 1 98.62 190 ALA B C 1
ATOM 4162 O O . ALA B 1 190 ? 4.738 -9.078 11.125 1 98.62 190 ALA B O 1
ATOM 4163 N N . GLU B 1 191 ? 2.594 -8.867 10.555 1 98.5 191 GLU B N 1
ATOM 4164 C CA . GLU B 1 191 ? 2.102 -9.555 11.742 1 98.5 191 GLU B CA 1
ATOM 4165 C C . GLU B 1 191 ? 2.502 -11.031 11.734 1 98.5 191 GLU B C 1
ATOM 4167 O O . GLU B 1 191 ? 2.93 -11.57 12.758 1 98.5 191 GLU B O 1
ATOM 4172 N N . TRP B 1 192 ? 2.334 -11.688 10.555 1 98.69 192 TRP B N 1
ATOM 4173 C CA . TRP B 1 192 ? 2.756 -13.078 10.43 1 98.69 192 TRP B CA 1
ATOM 4174 C C . TRP B 1 192 ? 4.23 -13.234 10.797 1 98.69 192 TRP B C 1
ATOM 4176 O O . TRP B 1 192 ? 4.605 -14.156 11.516 1 98.69 192 TRP B O 1
ATOM 4186 N N . LEU B 1 193 ? 5.066 -12.328 10.258 1 98.31 193 LEU B N 1
ATOM 4187 C CA . LEU B 1 193 ? 6.504 -12.391 10.5 1 98.31 193 LEU B CA 1
ATOM 4188 C C . LEU B 1 193 ? 6.816 -12.148 11.977 1 98.31 193 LEU B C 1
ATOM 4190 O O . LEU B 1 193 ? 7.664 -12.828 12.555 1 98.31 193 LEU B O 1
ATOM 4194 N N . ARG B 1 194 ? 6.148 -11.195 12.555 1 97.31 194 ARG B N 1
ATOM 4195 C CA . ARG B 1 194 ? 6.352 -10.875 13.969 1 97.31 194 ARG B CA 1
ATOM 4196 C C . ARG B 1 194 ? 5.988 -12.055 14.859 1 97.31 194 ARG B C 1
ATOM 4198 O O . ARG B 1 194 ? 6.715 -12.375 15.797 1 97.31 194 ARG B O 1
ATOM 4205 N N . LEU B 1 195 ? 4.898 -12.742 14.594 1 97.88 195 LEU B N 1
ATOM 4206 C CA . LEU B 1 195 ? 4.336 -13.781 15.445 1 97.88 195 LEU B CA 1
ATOM 4207 C C . LEU B 1 195 ? 5.07 -15.102 15.242 1 97.88 195 LEU B C 1
ATOM 4209 O O . LEU B 1 195 ? 4.953 -16.016 16.062 1 97.88 195 LEU B O 1
ATOM 4213 N N . ALA B 1 196 ? 5.762 -15.258 14.141 1 97.19 196 ALA B N 1
ATOM 4214 C CA . ALA B 1 196 ? 6.414 -16.516 13.812 1 97.19 196 ALA B CA 1
ATOM 4215 C C . ALA B 1 196 ? 7.445 -16.906 14.867 1 97.19 196 ALA B C 1
ATOM 4217 O O . ALA B 1 196 ? 7.637 -18.094 15.156 1 97.19 196 ALA B O 1
ATOM 4218 N N . GLY B 1 197 ? 8.195 -15.891 15.523 1 92.19 197 GLY B N 1
ATOM 4219 C CA . GLY B 1 197 ? 9.266 -16.219 16.453 1 92.19 197 GLY B CA 1
ATOM 4220 C C . GLY B 1 197 ? 10.242 -17.234 15.906 1 92.19 197 GLY B C 1
ATOM 4221 O O . GLY B 1 197 ? 10.797 -17.062 14.82 1 92.19 197 GLY B O 1
ATOM 4222 N N . PRO B 1 198 ? 10.391 -18.359 16.594 1 89.25 198 PRO B N 1
ATOM 4223 C CA . PRO B 1 198 ? 11.266 -19.422 16.109 1 89.25 198 PRO B CA 1
ATOM 4224 C C . PRO B 1 198 ? 10.562 -20.359 15.133 1 89.25 198 PRO B C 1
ATOM 4226 O O . PRO B 1 198 ? 11.195 -21.281 14.594 1 89.25 198 PRO B O 1
ATOM 4229 N N . GLY B 1 199 ? 9.273 -20.172 15.016 1 90.62 199 GLY B N 1
ATOM 4230 C CA . GLY B 1 199 ? 8.5 -21.016 14.109 1 90.62 199 GLY B CA 1
ATOM 4231 C C . GLY B 1 199 ? 8.703 -20.656 12.648 1 90.62 199 GLY B C 1
ATOM 4232 O O . GLY B 1 199 ? 9.633 -19.922 12.305 1 90.62 199 GLY B O 1
ATOM 4233 N N . PRO B 1 200 ? 7.895 -21.359 11.797 1 96.44 200 PRO B N 1
ATOM 4234 C CA . PRO B 1 200 ? 8.078 -21.109 10.359 1 96.44 200 PRO B CA 1
ATOM 4235 C C . PRO B 1 200 ? 7.734 -19.672 9.969 1 96.44 200 PRO B C 1
ATOM 4237 O O . PRO B 1 200 ? 6.641 -19.188 10.266 1 96.44 200 PRO B O 1
ATOM 4240 N N . ARG B 1 201 ? 8.648 -19.094 9.328 1 97.19 201 ARG B N 1
ATOM 4241 C CA . ARG B 1 201 ? 8.508 -17.75 8.781 1 97.19 201 ARG B CA 1
ATOM 4242 C C . ARG B 1 201 ? 8.016 -17.797 7.336 1 97.19 201 ARG B C 1
ATOM 4244 O O . ARG B 1 201 ? 8.492 -18.609 6.539 1 97.19 201 ARG B O 1
ATOM 4251 N N . ALA B 1 202 ? 7.043 -16.953 7.043 1 98.62 202 ALA B N 1
ATOM 4252 C CA . ALA B 1 202 ? 6.605 -16.891 5.652 1 98.62 202 ALA B CA 1
ATOM 4253 C C . ALA B 1 202 ? 7.742 -16.453 4.738 1 98.62 202 ALA B C 1
ATOM 4255 O O . ALA B 1 202 ? 8.406 -15.445 5.008 1 98.62 202 ALA B O 1
ATOM 4256 N N . VAL B 1 203 ? 7.922 -17.156 3.615 1 98.69 203 VAL B N 1
ATOM 4257 C CA . VAL B 1 203 ? 9.086 -16.875 2.781 1 98.69 203 VAL B CA 1
ATOM 4258 C C . VAL B 1 203 ? 8.633 -16.234 1.47 1 98.69 203 VAL B C 1
ATOM 4260 O O . VAL B 1 203 ? 9.453 -15.703 0.718 1 98.69 203 VAL B O 1
ATOM 4263 N N . SER B 1 204 ? 7.289 -16.234 1.227 1 98.88 204 SER B N 1
ATOM 4264 C CA . SER B 1 204 ? 6.762 -15.727 -0.033 1 98.88 204 SER B CA 1
ATOM 4265 C C . SER B 1 204 ? 5.375 -15.117 0.155 1 98.88 204 SER B C 1
ATOM 4267 O O . SER B 1 204 ? 4.703 -15.383 1.155 1 98.88 204 SER B O 1
ATOM 4269 N N . ILE B 1 205 ? 5.051 -14.266 -0.721 1 98.94 205 ILE B N 1
ATOM 4270 C CA . ILE B 1 205 ? 3.709 -13.711 -0.86 1 98.94 205 ILE B CA 1
ATOM 4271 C C . ILE B 1 205 ? 3.262 -13.797 -2.316 1 98.94 205 ILE B C 1
ATOM 4273 O O . ILE B 1 205 ? 3.934 -13.281 -3.211 1 98.94 205 ILE B O 1
ATOM 4277 N N . GLN B 1 206 ? 2.215 -14.531 -2.568 1 98.94 206 GLN B N 1
ATOM 4278 C CA . GLN B 1 206 ? 1.672 -14.656 -3.918 1 98.94 206 GLN B CA 1
ATOM 4279 C C . GLN B 1 206 ? 0.538 -13.664 -4.148 1 98.94 206 GLN B C 1
ATOM 4281 O O . GLN B 1 206 ? -0.602 -13.906 -3.748 1 98.94 206 GLN B O 1
ATOM 4286 N N . ASN B 1 207 ? 0.818 -12.5 -4.758 1 98.94 207 ASN B N 1
ATOM 4287 C CA . ASN B 1 207 ? -0.138 -11.445 -5.07 1 98.94 207 ASN B CA 1
ATOM 4288 C C . ASN B 1 207 ? -0.198 -11.164 -6.57 1 98.94 207 ASN B C 1
ATOM 4290 O O . ASN B 1 207 ? 0.74 -11.484 -7.305 1 98.94 207 ASN B O 1
ATOM 4294 N N . GLU B 1 208 ? -1.315 -10.625 -7.027 1 98.81 208 GLU B N 1
ATOM 4295 C CA . GLU B 1 208 ? -1.426 -10.219 -8.43 1 98.81 208 GLU B CA 1
ATOM 4296 C C . GLU B 1 208 ? -0.431 -9.109 -8.758 1 98.81 208 GLU B C 1
ATOM 4298 O O . GLU B 1 208 ? -0.257 -8.172 -7.98 1 98.81 208 GLU B O 1
ATOM 4303 N N . TYR B 1 209 ? 0.26 -9.258 -9.82 1 98.88 209 TYR B N 1
ATOM 4304 C CA . TYR B 1 209 ? 1.205 -8.227 -10.242 1 98.88 209 TYR B CA 1
ATOM 4305 C C . TYR B 1 209 ? 1.476 -8.32 -11.742 1 98.88 209 TYR B C 1
ATOM 4307 O O . TYR B 1 209 ? 1.721 -9.406 -12.273 1 98.88 209 TYR B O 1
ATOM 4315 N N . SER B 1 210 ? 1.362 -7.234 -12.422 1 98.88 210 SER B N 1
ATOM 4316 C CA . SER B 1 210 ? 1.577 -7.105 -13.859 1 98.88 210 SER B CA 1
ATOM 4317 C C . SER B 1 210 ? 1.766 -5.645 -14.266 1 98.88 210 SER B C 1
ATOM 4319 O O . SER B 1 210 ? 1.718 -4.75 -13.414 1 98.88 210 SER B O 1
ATOM 4321 N N . LEU B 1 211 ? 1.99 -5.457 -15.562 1 98.81 211 LEU B N 1
ATOM 4322 C CA . LEU B 1 211 ? 2.025 -4.105 -16.125 1 98.81 211 LEU B CA 1
ATOM 4323 C C . LEU B 1 211 ? 0.75 -3.346 -15.781 1 98.81 211 LEU B C 1
ATOM 4325 O O . LEU B 1 211 ? 0.755 -2.113 -15.719 1 98.81 211 LEU B O 1
ATOM 4329 N N . MET B 1 212 ? -0.297 -4.113 -15.469 1 98.19 212 MET B N 1
ATOM 4330 C CA . MET B 1 212 ? -1.613 -3.498 -15.32 1 98.19 212 MET B CA 1
ATOM 4331 C C . MET B 1 212 ? -2.033 -3.457 -13.859 1 98.19 212 MET B C 1
ATOM 4333 O O . MET B 1 212 ? -3.012 -2.795 -13.508 1 98.19 212 MET B O 1
ATOM 4337 N N . CYS B 1 213 ? -1.406 -4.145 -13 1 98.38 213 CYS B N 1
ATOM 4338 C CA . CYS B 1 213 ? -1.69 -4.203 -11.57 1 98.38 213 CYS B CA 1
ATOM 4339 C C . CYS B 1 213 ? -0.415 -4.043 -10.758 1 98.38 213 CYS B C 1
ATOM 4341 O O . CYS B 1 213 ? 0.391 -4.973 -10.664 1 98.38 213 CYS B O 1
ATOM 4343 N N . ARG B 1 214 ? -0.218 -2.893 -10.109 1 98.06 214 ARG B N 1
ATOM 4344 C CA . ARG B 1 214 ? 1.079 -2.574 -9.516 1 98.06 214 ARG B CA 1
ATOM 4345 C C . ARG B 1 214 ? 0.924 -2.086 -8.078 1 98.06 214 ARG B C 1
ATOM 4347 O O . ARG B 1 214 ? 1.713 -1.263 -7.613 1 98.06 214 ARG B O 1
ATOM 4354 N N . LEU B 1 215 ? -0.18 -2.572 -7.363 1 97.5 215 LEU B N 1
ATOM 4355 C CA . LEU B 1 215 ? -0.384 -2.227 -5.961 1 97.5 215 LEU B CA 1
ATOM 4356 C C . LEU B 1 215 ? 0.829 -2.613 -5.121 1 97.5 215 LEU B C 1
ATOM 4358 O O . LEU B 1 215 ? 1.051 -2.053 -4.047 1 97.5 215 LEU B O 1
ATOM 4362 N N . TYR B 1 216 ? 1.695 -3.521 -5.621 1 98.56 216 TYR B N 1
ATOM 4363 C CA . TYR B 1 216 ? 2.834 -4.09 -4.91 1 98.56 216 TYR B CA 1
ATOM 4364 C C . TYR B 1 216 ? 3.99 -3.098 -4.852 1 98.56 216 TYR B C 1
ATOM 4366 O O . TYR B 1 216 ? 4.887 -3.229 -4.016 1 98.56 216 TYR B O 1
ATOM 4374 N N . ASP B 1 217 ? 4.043 -2.043 -5.613 1 98.5 217 ASP B N 1
ATOM 4375 C CA . ASP B 1 217 ? 5.23 -1.275 -5.98 1 98.5 217 ASP B CA 1
ATOM 4376 C C . ASP B 1 217 ? 5.73 -0.443 -4.805 1 98.5 217 ASP B C 1
ATOM 4378 O O . ASP B 1 217 ? 6.855 0.062 -4.828 1 98.5 217 ASP B O 1
ATOM 4382 N N . THR B 1 218 ? 4.883 -0.241 -3.725 1 98.44 218 THR B N 1
ATOM 4383 C CA . THR B 1 218 ? 5.277 0.65 -2.639 1 98.44 218 THR B CA 1
ATOM 4384 C C . THR B 1 218 ? 5.445 -0.126 -1.337 1 98.44 218 THR B C 1
ATOM 4386 O O . THR B 1 218 ? 6.484 -0.754 -1.113 1 98.44 218 THR B O 1
ATOM 4389 N N . ASP B 1 219 ? 4.398 -0.284 -0.531 1 98.81 219 ASP B N 1
ATOM 4390 C CA . ASP B 1 219 ? 4.504 -0.853 0.809 1 98.81 219 ASP B CA 1
ATOM 4391 C C . ASP B 1 219 ? 4.953 -2.311 0.753 1 98.81 219 ASP B C 1
ATOM 4393 O O . ASP B 1 219 ? 5.848 -2.719 1.5 1 98.81 219 ASP B O 1
ATOM 4397 N N . LEU B 1 220 ? 4.355 -3.098 -0.138 1 98.88 220 LEU B N 1
ATOM 4398 C CA . LEU B 1 220 ? 4.703 -4.512 -0.218 1 98.88 220 LEU B CA 1
ATOM 4399 C C . LEU B 1 220 ? 6.105 -4.695 -0.787 1 98.88 220 LEU B C 1
ATOM 4401 O O . LEU B 1 220 ? 6.824 -5.621 -0.397 1 98.88 220 LEU B O 1
ATOM 4405 N N . ALA B 1 221 ? 6.484 -3.828 -1.725 1 98.88 221 ALA B N 1
ATOM 4406 C CA . ALA B 1 221 ? 7.84 -3.859 -2.264 1 98.88 221 ALA B CA 1
ATOM 4407 C C . ALA B 1 221 ? 8.875 -3.639 -1.162 1 98.88 221 ALA B C 1
ATOM 4409 O O . ALA B 1 221 ? 9.875 -4.359 -1.086 1 98.88 221 ALA B O 1
ATOM 4410 N N . GLU B 1 222 ? 8.594 -2.617 -0.333 1 98.88 222 GLU B N 1
ATOM 4411 C CA . GLU B 1 222 ? 9.508 -2.33 0.769 1 98.88 222 GLU B CA 1
ATOM 4412 C C . GLU B 1 222 ? 9.602 -3.514 1.727 1 98.88 222 GLU B C 1
ATOM 4414 O O . GLU B 1 222 ? 10.703 -3.934 2.094 1 98.88 222 GLU B O 1
ATOM 4419 N N . LEU B 1 223 ? 8.469 -4.051 2.098 1 98.88 223 LEU B N 1
ATOM 4420 C CA . LEU B 1 223 ? 8.461 -5.191 3.006 1 98.88 223 LEU B CA 1
ATOM 4421 C C . LEU B 1 223 ? 9.195 -6.379 2.387 1 98.88 223 LEU B C 1
ATOM 4423 O O . LEU B 1 223 ? 10 -7.035 3.055 1 98.88 223 LEU B O 1
ATOM 4427 N N . GLY B 1 224 ? 8.852 -6.676 1.104 1 98.81 224 GLY B N 1
ATOM 4428 C CA . GLY B 1 224 ? 9.508 -7.785 0.437 1 98.81 224 GLY B CA 1
ATOM 4429 C C . GLY B 1 224 ? 11.023 -7.684 0.463 1 98.81 224 GLY B C 1
ATOM 4430 O O . GLY B 1 224 ? 11.711 -8.664 0.744 1 98.81 224 GLY B O 1
ATOM 4431 N N . GLN B 1 225 ? 11.523 -6.504 0.197 1 98.69 225 GLN B N 1
ATOM 4432 C CA . GLN B 1 225 ? 12.961 -6.273 0.182 1 98.69 225 GLN B CA 1
ATOM 4433 C C . GLN B 1 225 ? 13.547 -6.371 1.587 1 98.69 225 GLN B C 1
ATOM 4435 O O . GLN B 1 225 ? 14.523 -7.094 1.808 1 98.69 225 GLN B O 1
ATOM 4440 N N . GLN B 1 226 ? 12.961 -5.699 2.531 1 98.75 226 GLN B N 1
ATOM 4441 C CA . GLN B 1 226 ? 13.508 -5.566 3.875 1 98.75 226 GLN B CA 1
ATOM 4442 C C . GLN B 1 226 ? 13.414 -6.879 4.645 1 98.75 226 GLN B C 1
ATOM 4444 O O . GLN B 1 226 ? 14.266 -7.184 5.477 1 98.75 226 GLN B O 1
ATOM 4449 N N . GLU B 1 227 ? 12.336 -7.664 4.355 1 98.56 227 GLU B N 1
ATOM 4450 C CA . GLU B 1 227 ? 12.078 -8.883 5.117 1 98.56 227 GLU B CA 1
ATOM 4451 C C . GLU B 1 227 ? 12.492 -10.125 4.336 1 98.56 227 GLU B C 1
ATOM 4453 O O . GLU B 1 227 ? 12.344 -11.25 4.824 1 98.56 227 GLU B O 1
ATOM 4458 N N . LYS B 1 228 ? 12.992 -9.969 3.125 1 98.12 228 LYS B N 1
ATOM 4459 C CA . LYS B 1 228 ? 13.367 -11.07 2.25 1 98.12 228 LYS B CA 1
ATOM 4460 C C . LYS B 1 228 ? 12.188 -12.008 2.008 1 98.12 228 LYS B C 1
ATOM 4462 O O . LYS B 1 228 ? 12.289 -13.219 2.229 1 98.12 228 LYS B O 1
ATOM 4467 N N . VAL B 1 229 ? 11.164 -11.492 1.554 1 98.81 229 VAL B N 1
ATOM 4468 C CA . VAL B 1 229 ? 9.969 -12.219 1.133 1 98.81 229 VAL B CA 1
ATOM 4469 C C . VAL B 1 229 ? 9.797 -12.109 -0.381 1 98.81 229 VAL B C 1
ATOM 4471 O O . VAL B 1 229 ? 9.789 -11.008 -0.93 1 98.81 229 VAL B O 1
ATOM 4474 N N . THR B 1 230 ? 9.719 -13.188 -1.075 1 98.88 230 THR B N 1
ATOM 4475 C CA . THR B 1 230 ? 9.656 -13.195 -2.531 1 98.88 230 THR B CA 1
ATOM 4476 C C . THR B 1 230 ? 8.211 -13.07 -3.008 1 98.88 230 THR B C 1
ATOM 4478 O O . THR B 1 230 ? 7.332 -13.797 -2.535 1 98.88 230 THR B O 1
ATOM 4481 N N . LEU B 1 231 ? 7.953 -12.109 -3.887 1 98.94 231 LEU B N 1
ATOM 4482 C CA . LEU B 1 231 ? 6.664 -12.039 -4.562 1 98.94 231 LEU B CA 1
ATOM 4483 C C . LEU B 1 231 ? 6.539 -13.141 -5.613 1 98.94 231 LEU B C 1
ATOM 4485 O O . LEU B 1 231 ? 7.363 -13.227 -6.527 1 98.94 231 LEU B O 1
ATOM 4489 N N . LEU B 1 232 ? 5.625 -14.031 -5.406 1 98.94 232 LEU B N 1
ATOM 4490 C CA . LEU B 1 232 ? 5.148 -14.883 -6.492 1 98.94 232 LEU B CA 1
ATOM 4491 C C . LEU B 1 232 ? 4.004 -14.211 -7.242 1 98.94 232 LEU B C 1
ATOM 4493 O O . LEU B 1 232 ? 2.861 -14.227 -6.781 1 98.94 232 LEU B O 1
ATOM 4497 N N . ALA B 1 233 ? 4.344 -13.602 -8.359 1 98.94 233 ALA B N 1
ATOM 4498 C CA . ALA B 1 233 ? 3.408 -12.742 -9.086 1 98.94 233 ALA B CA 1
ATOM 4499 C C . ALA B 1 233 ? 2.453 -13.57 -9.938 1 98.94 233 ALA B C 1
ATOM 4501 O O . ALA B 1 233 ? 2.855 -14.148 -10.953 1 98.94 233 ALA B O 1
ATOM 4502 N N . TYR B 1 234 ? 1.233 -13.609 -9.477 1 98.75 234 TYR B N 1
ATOM 4503 C CA . TYR B 1 234 ? 0.285 -14.312 -10.328 1 98.75 234 TYR B CA 1
ATOM 4504 C C . TYR B 1 234 ? -0.383 -13.359 -11.305 1 98.75 234 TYR B C 1
ATOM 4506 O O . TYR B 1 234 ? -0.38 -12.141 -11.102 1 98.75 234 TYR B O 1
ATOM 4514 N N . THR B 1 235 ? -0.877 -13.898 -12.461 1 98.31 235 THR B N 1
ATOM 4515 C CA . THR B 1 235 ? -1.56 -13.195 -13.539 1 98.31 235 THR B CA 1
ATOM 4516 C C . THR B 1 235 ? -0.664 -12.109 -14.133 1 98.31 235 THR B C 1
ATOM 4518 O O . THR B 1 235 ? -1.091 -10.969 -14.289 1 98.31 235 THR B O 1
ATOM 4521 N N . PRO B 1 236 ? 0.526 -12.492 -14.484 1 98.69 236 PRO B N 1
ATOM 4522 C CA . PRO B 1 236 ? 1.461 -11.5 -15.031 1 98.69 236 PRO B CA 1
ATOM 4523 C C . PRO B 1 236 ? 1.018 -10.961 -16.391 1 98.69 236 PRO B C 1
ATOM 4525 O O . PRO B 1 236 ? 1.554 -9.953 -16.859 1 98.69 236 PRO B O 1
ATOM 4528 N N . LEU B 1 237 ? 0.051 -11.594 -17.062 1 98.75 237 LEU B N 1
ATOM 4529 C CA . LEU B 1 237 ? -0.444 -11.156 -18.359 1 98.75 237 LEU B CA 1
ATOM 4530 C C . LEU B 1 237 ? -1.816 -10.5 -18.234 1 98.75 237 LEU B C 1
ATOM 4532 O O . LEU B 1 237 ? -2.523 -10.328 -19.219 1 98.75 237 LEU B O 1
ATOM 4536 N N . ALA B 1 238 ? -2.217 -10.227 -17.031 1 98.38 238 ALA B N 1
ATOM 4537 C CA . ALA B 1 238 ? -3.525 -9.633 -16.766 1 98.38 238 ALA B CA 1
ATOM 4538 C C . ALA B 1 238 ? -4.641 -10.453 -17.406 1 98.38 238 ALA B C 1
ATOM 4540 O O . ALA B 1 238 ? -5.465 -9.914 -18.141 1 98.38 238 ALA B O 1
ATOM 4541 N N . ALA B 1 239 ? -4.562 -11.734 -17.125 1 97.44 239 ALA B N 1
ATOM 4542 C CA . ALA B 1 239 ? -5.578 -12.68 -17.594 1 97.44 239 ALA B CA 1
ATOM 4543 C C . ALA B 1 239 ? -5.633 -12.711 -19.125 1 97.44 239 ALA B C 1
ATOM 4545 O O . ALA B 1 239 ? -6.711 -12.836 -19.703 1 97.44 239 ALA B O 1
ATOM 4546 N N . GLY B 1 240 ? -4.562 -12.477 -19.75 1 97.81 240 GLY B N 1
ATOM 4547 C CA . GLY B 1 240 ? -4.449 -12.617 -21.188 1 97.81 240 GLY B CA 1
ATOM 4548 C C . GLY B 1 240 ? -4.578 -11.305 -21.938 1 97.81 240 GLY B C 1
ATOM 4549 O O . GLY B 1 240 ? -4.289 -11.227 -23.125 1 97.81 240 GLY B O 1
ATOM 4550 N N . MET B 1 241 ? -4.922 -10.234 -21.266 1 98.5 241 MET B N 1
ATOM 4551 C CA . MET B 1 241 ? -5.09 -8.938 -21.906 1 98.5 241 MET B CA 1
ATOM 4552 C C . MET B 1 241 ? -3.789 -8.484 -22.562 1 98.5 241 MET B C 1
ATOM 4554 O O . MET B 1 241 ? -3.805 -7.914 -23.656 1 98.5 241 MET B O 1
ATOM 4558 N N . LEU B 1 242 ? -2.643 -8.789 -21.984 1 98.81 242 LEU B N 1
ATOM 4559 C CA . LEU B 1 242 ? -1.345 -8.289 -22.422 1 98.81 242 LEU B CA 1
ATOM 4560 C C . LEU B 1 242 ? -0.796 -9.133 -23.578 1 98.81 242 LEU B C 1
ATOM 4562 O O . LEU B 1 242 ? 0.266 -8.836 -24.125 1 98.81 242 LEU B O 1
ATOM 4566 N N . SER B 1 243 ? -1.504 -10.203 -23.922 1 98.5 243 SER B N 1
ATOM 4567 C CA . SER B 1 243 ? -1.146 -10.961 -25.125 1 98.5 243 SER B CA 1
ATOM 4568 C C . SER B 1 243 ? -1.674 -10.297 -26.391 1 98.5 243 SER B C 1
ATOM 4570 O O . SER B 1 243 ? -1.23 -10.609 -27.484 1 98.5 243 SER B O 1
ATOM 4572 N N . GLY B 1 244 ? -2.707 -9.477 -26.234 1 98.06 244 GLY B N 1
ATOM 4573 C CA . GLY B 1 244 ? -3.352 -8.828 -27.375 1 98.06 244 GLY B CA 1
ATOM 4574 C C . GLY B 1 244 ? -4.52 -9.625 -27.922 1 98.06 244 GLY B C 1
ATOM 4575 O O . GLY B 1 244 ? -5.199 -9.18 -28.844 1 98.06 244 GLY B O 1
ATOM 4576 N N . LYS B 1 245 ? -4.836 -10.703 -27.297 1 97.62 245 LYS B N 1
ATOM 4577 C CA . LYS B 1 245 ? -5.809 -11.609 -27.906 1 97.62 245 LYS B CA 1
ATOM 4578 C C . LYS B 1 245 ? -7.219 -11.031 -27.812 1 97.62 245 LYS B C 1
ATOM 4580 O O . LYS B 1 245 ? -8.125 -11.469 -28.531 1 97.62 245 LYS B O 1
ATOM 4585 N N . TYR B 1 246 ? -7.387 -10.055 -26.922 1 97.69 246 TYR B N 1
ATOM 4586 C CA . TYR B 1 246 ? -8.719 -9.484 -26.75 1 97.69 246 TYR B CA 1
ATOM 4587 C C . TYR B 1 246 ? -8.852 -8.156 -27.484 1 97.69 246 TYR B C 1
ATOM 4589 O O . TYR B 1 246 ? -9.883 -7.492 -27.406 1 97.69 246 TYR B O 1
ATOM 4597 N N . SER B 1 247 ? -7.809 -7.73 -28.234 1 96.19 247 SER B N 1
ATOM 4598 C CA . SER B 1 247 ? -7.801 -6.453 -28.938 1 96.19 247 SER B CA 1
ATOM 4599 C C . SER B 1 247 ? -8.992 -6.336 -29.875 1 96.19 247 SER B C 1
ATOM 4601 O O . SER B 1 247 ? -9.391 -7.32 -30.516 1 96.19 247 SER B O 1
ATOM 4603 N N . GLY B 1 248 ? -9.547 -5.141 -29.969 1 93.81 248 GLY B N 1
ATOM 4604 C CA . GLY B 1 248 ? -10.656 -4.871 -30.875 1 93.81 248 GLY B CA 1
ATOM 4605 C C . GLY B 1 248 ? -11.961 -5.492 -30.406 1 93.81 248 GLY B C 1
ATOM 4606 O O . GLY B 1 248 ? -12.898 -5.637 -31.203 1 93.81 248 GLY B O 1
ATOM 4607 N N . GLY B 1 249 ? -11.938 -5.984 -29.172 1 94.25 249 GLY B N 1
ATOM 4608 C CA . GLY B 1 249 ? -13.156 -6.559 -28.625 1 94.25 249 GLY B CA 1
ATOM 4609 C C . GLY B 1 249 ? -13.281 -8.047 -28.875 1 94.25 249 GLY B C 1
ATOM 4610 O O . GLY B 1 249 ? -14.32 -8.648 -28.609 1 94.25 249 GLY B O 1
ATOM 4611 N N . ALA B 1 250 ? -12.234 -8.656 -29.297 1 96.88 250 ALA B N 1
ATOM 4612 C CA . ALA B 1 250 ? -12.25 -10.086 -29.594 1 96.88 250 ALA B CA 1
ATOM 4613 C C . ALA B 1 250 ? -12.359 -10.914 -28.312 1 96.88 250 ALA B C 1
ATOM 4615 O O . ALA B 1 250 ? -11.867 -10.5 -27.25 1 96.88 250 ALA B O 1
ATOM 4616 N N . VAL B 1 251 ? -12.984 -12.047 -28.438 1 97.5 251 VAL B N 1
ATOM 4617 C CA . VAL B 1 251 ? -13.062 -13.062 -27.391 1 97.5 251 VAL B CA 1
ATOM 4618 C C . VAL B 1 251 ? -12.844 -14.445 -28 1 97.5 251 VAL B C 1
ATOM 4620 O O . VAL B 1 251 ? -13.805 -15.188 -28.234 1 97.5 251 VAL B O 1
ATOM 4623 N N . PRO B 1 252 ? -11.586 -14.773 -28.188 1 96.69 252 PRO B N 1
ATOM 4624 C CA . PRO B 1 252 ? -11.312 -16.047 -28.844 1 96.69 252 PRO B CA 1
ATOM 4625 C C . PRO B 1 252 ? -11.961 -17.234 -28.125 1 96.69 252 PRO B C 1
ATOM 4627 O O . PRO B 1 252 ? -11.992 -17.266 -26.891 1 96.69 252 PRO B O 1
ATOM 4630 N N . ALA B 1 253 ? -12.398 -18.188 -28.922 1 95.5 253 ALA B N 1
ATOM 4631 C CA . ALA B 1 253 ? -12.992 -19.391 -28.344 1 95.5 253 ALA B CA 1
ATOM 4632 C C . ALA B 1 253 ? -12.008 -20.109 -27.438 1 95.5 253 ALA B C 1
ATOM 4634 O O . ALA B 1 253 ? -10.836 -20.266 -27.781 1 95.5 253 ALA B O 1
ATOM 4635 N N . GLY B 1 254 ? -12.5 -20.422 -26.234 1 92.75 254 GLY B N 1
ATOM 4636 C CA . GLY B 1 254 ? -11.672 -21.172 -25.328 1 92.75 254 GLY B CA 1
ATOM 4637 C C . GLY B 1 254 ? -10.82 -20.297 -24.422 1 92.75 254 GLY B C 1
ATOM 4638 O O . GLY B 1 254 ? -10.195 -20.781 -23.484 1 92.75 254 GLY B O 1
ATOM 4639 N N . SER B 1 255 ? -10.805 -19 -24.734 1 94.44 255 SER B N 1
ATOM 4640 C CA . SER B 1 255 ? -10.031 -18.094 -23.906 1 94.44 255 SER B CA 1
ATOM 4641 C C . SER B 1 255 ? -10.641 -17.969 -22.5 1 94.44 255 SER B C 1
ATOM 4643 O O . SER B 1 255 ? -11.766 -18.422 -22.266 1 94.44 255 SER B O 1
ATOM 4645 N N . ARG B 1 256 ? -9.859 -17.453 -21.625 1 94.69 256 ARG B N 1
ATOM 4646 C CA . ARG B 1 256 ? -10.359 -17.219 -20.266 1 94.69 256 ARG B CA 1
ATOM 4647 C C . ARG B 1 256 ? -11.609 -16.344 -20.297 1 94.69 256 ARG B C 1
ATOM 4649 O O . ARG B 1 256 ? -12.57 -16.609 -19.578 1 94.69 256 ARG B O 1
ATOM 4656 N N . MET B 1 257 ? -11.617 -15.336 -21.125 1 95.94 257 MET B N 1
ATOM 4657 C CA . MET B 1 257 ? -12.727 -14.383 -21.156 1 95.94 257 MET B CA 1
ATOM 4658 C C . MET B 1 257 ? -14 -15.047 -21.672 1 95.94 257 MET B C 1
ATOM 4660 O O . MET B 1 257 ? -15.102 -14.648 -21.281 1 95.94 257 MET B O 1
ATOM 4664 N N . SER B 1 258 ? -13.852 -16.047 -22.562 1 95.75 258 SER B N 1
ATOM 4665 C CA . SER B 1 258 ? -15.031 -16.766 -23.031 1 95.75 258 SER B CA 1
ATOM 4666 C C . SER B 1 258 ? -15.672 -17.578 -21.906 1 95.75 258 SER B C 1
ATOM 4668 O O . SER B 1 258 ? -16.859 -17.875 -21.953 1 95.75 258 SER B O 1
ATOM 4670 N N . ARG B 1 259 ? -14.938 -17.859 -20.875 1 93.25 259 ARG B N 1
ATOM 4671 C CA . ARG B 1 259 ? -15.414 -18.656 -19.75 1 93.25 259 ARG B CA 1
ATOM 4672 C C . ARG B 1 259 ? -15.805 -17.766 -18.578 1 93.25 259 ARG B C 1
ATOM 4674 O O . ARG B 1 259 ? -16.781 -18.047 -17.891 1 93.25 259 ARG B O 1
ATOM 4681 N N . THR B 1 260 ? -15.062 -16.75 -18.406 1 94.25 260 THR B N 1
ATOM 4682 C CA . THR B 1 260 ? -15.281 -15.75 -17.375 1 94.25 260 THR B CA 1
ATOM 4683 C C . THR B 1 260 ? -15.258 -14.344 -17.969 1 94.25 260 THR B C 1
ATOM 4685 O O . THR B 1 260 ? -14.219 -13.672 -17.953 1 94.25 260 THR B O 1
ATOM 4688 N N . PRO B 1 261 ? -16.328 -13.859 -18.391 1 95.25 261 PRO B N 1
ATOM 4689 C CA . PRO B 1 261 ? -16.391 -12.656 -19.219 1 95.25 261 PRO B CA 1
ATOM 4690 C C . PRO B 1 261 ? -15.867 -11.414 -18.484 1 95.25 261 PRO B C 1
ATOM 4692 O O . PRO B 1 261 ? -15.336 -10.5 -19.125 1 95.25 261 PRO B O 1
ATOM 4695 N N . ASP B 1 262 ? -16.016 -11.367 -17.188 1 95.62 262 ASP B N 1
ATOM 4696 C CA . ASP B 1 262 ? -15.633 -10.172 -16.438 1 95.62 262 ASP B CA 1
ATOM 4697 C C . ASP B 1 262 ? -14.156 -10.219 -16.062 1 95.62 262 ASP B C 1
ATOM 4699 O O . ASP B 1 262 ? -13.617 -9.25 -15.523 1 95.62 262 ASP B O 1
ATOM 4703 N N . LEU B 1 263 ? -13.492 -11.328 -16.297 1 96.88 263 LEU B N 1
ATOM 4704 C CA . LEU B 1 263 ? -12.086 -11.555 -15.992 1 96.88 263 LEU B CA 1
ATOM 4705 C C . LEU B 1 263 ? -11.75 -11.125 -14.57 1 96.88 263 LEU B C 1
ATOM 4707 O O . LEU B 1 263 ? -10.727 -10.469 -14.336 1 96.88 263 LEU B O 1
ATOM 4711 N N . GLY B 1 264 ? -12.664 -11.414 -13.641 1 94.88 264 GLY B N 1
ATOM 4712 C CA . GLY B 1 264 ? -12.438 -11.078 -12.242 1 94.88 264 GLY B CA 1
ATOM 4713 C C . GLY B 1 264 ? -12.43 -9.586 -11.977 1 94.88 264 GLY B C 1
ATOM 4714 O O . GLY B 1 264 ? -11.68 -9.109 -11.125 1 94.88 264 GLY B O 1
ATOM 4715 N N . GLY B 1 265 ? -13.156 -8.844 -12.766 1 96 265 GLY B N 1
ATOM 4716 C CA . GLY B 1 265 ? -13.258 -7.406 -12.562 1 96 265 GLY B CA 1
ATOM 4717 C C . GLY B 1 265 ? -12.281 -6.613 -13.406 1 96 265 GLY B C 1
ATOM 4718 O O . GLY B 1 265 ? -12.289 -5.379 -13.383 1 96 265 GLY B O 1
ATOM 4719 N N . ARG B 1 266 ? -11.43 -7.316 -14.242 1 97.56 266 ARG B N 1
ATOM 4720 C CA . ARG B 1 266 ? -10.414 -6.652 -15.047 1 97.56 266 ARG B CA 1
ATOM 4721 C C . ARG B 1 266 ? -11.008 -6.113 -16.344 1 97.56 266 ARG B C 1
ATOM 4723 O O . ARG B 1 266 ? -10.516 -5.125 -16.891 1 97.56 266 ARG B O 1
ATOM 4730 N N . ALA B 1 267 ? -12.07 -6.773 -16.797 1 96.88 267 ALA B N 1
ATOM 4731 C CA . ALA B 1 267 ? -12.609 -6.504 -18.125 1 96.88 267 ALA B CA 1
ATOM 4732 C C . ALA B 1 267 ? -13.375 -5.184 -18.156 1 96.88 267 ALA B C 1
ATOM 4734 O O . ALA B 1 267 ? -14.602 -5.168 -18.062 1 96.88 267 ALA B O 1
ATOM 4735 N N . ARG B 1 268 ? -12.688 -4.125 -18.281 1 94.5 268 ARG B N 1
ATOM 4736 C CA . ARG B 1 268 ? -13.203 -2.768 -18.406 1 94.5 268 ARG B CA 1
ATOM 4737 C C . ARG B 1 268 ? -12.727 -2.117 -19.703 1 94.5 268 ARG B C 1
ATOM 4739 O O . ARG B 1 268 ? -11.633 -2.428 -20.188 1 94.5 268 ARG B O 1
ATOM 4746 N N . PRO B 1 269 ? -13.539 -1.216 -20.281 1 94.88 269 PRO B N 1
ATOM 4747 C CA . PRO B 1 269 ? -13.109 -0.567 -21.531 1 94.88 269 PRO B CA 1
ATOM 4748 C C . PRO B 1 269 ? -11.742 0.094 -21.406 1 94.88 269 PRO B C 1
ATOM 4750 O O . PRO B 1 269 ? -10.867 -0.127 -22.25 1 94.88 269 PRO B O 1
ATOM 4753 N N . ARG B 1 270 ? -11.531 0.807 -20.359 1 95.25 270 ARG B N 1
ATOM 4754 C CA . ARG B 1 270 ? -10.258 1.486 -20.141 1 95.25 270 ARG B CA 1
ATOM 4755 C C . ARG B 1 270 ? -9.109 0.484 -20.031 1 95.25 270 ARG B C 1
ATOM 4757 O O . ARG B 1 270 ? -8.016 0.729 -20.531 1 95.25 270 ARG B O 1
ATOM 4764 N N . ALA B 1 271 ? -9.344 -0.638 -19.391 1 97.69 271 ALA B N 1
ATOM 4765 C CA . ALA B 1 271 ? -8.312 -1.654 -19.203 1 97.69 271 ALA B CA 1
ATOM 4766 C C . ALA B 1 271 ? -7.871 -2.242 -20.531 1 97.69 271 ALA B C 1
ATOM 4768 O O . ALA B 1 271 ? -6.676 -2.451 -20.766 1 97.69 271 ALA B O 1
ATOM 4769 N N . PHE B 1 272 ? -8.797 -2.465 -21.422 1 98 272 PHE B N 1
ATOM 4770 C CA . PHE B 1 272 ? -8.469 -3.006 -22.734 1 98 272 PHE B CA 1
ATOM 4771 C C . PHE B 1 272 ? -7.652 -2.004 -23.547 1 98 272 PHE B C 1
ATOM 4773 O O . PHE B 1 272 ? -6.707 -2.379 -24.234 1 98 272 PHE B O 1
ATOM 4780 N N . GLU B 1 273 ? -8.047 -0.764 -23.438 1 97.75 273 GLU B N 1
ATOM 4781 C CA . GLU B 1 273 ? -7.312 0.288 -24.141 1 97.75 273 GLU B CA 1
ATOM 4782 C C . GLU B 1 273 ? -5.852 0.333 -23.688 1 97.75 273 GLU B C 1
ATOM 4784 O O . GLU B 1 273 ? -4.945 0.433 -24.516 1 97.75 273 GLU B O 1
ATOM 4789 N N . ILE B 1 274 ? -5.656 0.251 -22.453 1 98.25 274 ILE B N 1
ATOM 4790 C CA . ILE B 1 274 ? -4.312 0.354 -21.906 1 98.25 274 ILE B CA 1
ATOM 4791 C C . ILE B 1 274 ? -3.52 -0.912 -22.219 1 98.25 274 ILE B C 1
ATOM 4793 O O . ILE B 1 274 ? -2.336 -0.843 -22.562 1 98.25 274 ILE B O 1
ATOM 4797 N N . ALA B 1 275 ? -4.156 -2.074 -22.141 1 98.75 275 ALA B N 1
ATOM 4798 C CA . ALA B 1 275 ? -3.504 -3.312 -22.562 1 98.75 275 ALA B CA 1
ATOM 4799 C C . ALA B 1 275 ? -3.02 -3.217 -24 1 98.75 275 ALA B C 1
ATOM 4801 O O . ALA B 1 275 ? -1.895 -3.613 -24.312 1 98.75 275 ALA B O 1
ATOM 4802 N N . ASP B 1 276 ? -3.84 -2.645 -24.812 1 98.62 276 ASP B N 1
ATOM 4803 C CA . ASP B 1 276 ? -3.498 -2.5 -26.219 1 98.62 276 ASP B CA 1
ATOM 4804 C C . ASP B 1 276 ? -2.291 -1.581 -26.406 1 98.62 276 ASP B C 1
ATOM 4806 O O . ASP B 1 276 ? -1.486 -1.778 -27.312 1 98.62 276 ASP B O 1
ATOM 4810 N N . ARG B 1 277 ? -2.17 -0.583 -25.547 1 98.69 277 ARG B N 1
ATOM 4811 C CA . ARG B 1 277 ? -1.009 0.3 -25.609 1 98.69 277 ARG B CA 1
ATOM 4812 C C . ARG B 1 277 ? 0.277 -0.467 -25.312 1 98.69 277 ARG B C 1
ATOM 4814 O O . ARG B 1 277 ? 1.281 -0.291 -26.016 1 98.69 277 ARG B O 1
ATOM 4821 N N . TYR B 1 278 ? 0.262 -1.302 -24.328 1 98.81 278 TYR B N 1
ATOM 4822 C CA . TYR B 1 278 ? 1.434 -2.111 -24 1 98.81 278 TYR B CA 1
ATOM 4823 C C . TYR B 1 278 ? 1.748 -3.082 -25.141 1 98.81 278 TYR B C 1
ATOM 4825 O O . TYR B 1 278 ? 2.914 -3.271 -25.5 1 98.81 278 TYR B O 1
ATOM 4833 N N . VAL B 1 279 ? 0.701 -3.703 -25.703 1 98.81 279 VAL B N 1
ATOM 4834 C CA . VAL B 1 279 ? 0.875 -4.645 -26.812 1 98.81 279 VAL B CA 1
ATOM 4835 C C . VAL B 1 279 ? 1.503 -3.93 -28 1 98.81 279 VAL B C 1
ATOM 4837 O O . VAL B 1 279 ? 2.428 -4.449 -28.625 1 98.81 279 VAL B O 1
ATOM 4840 N N . ALA B 1 280 ? 1 -2.756 -28.266 1 98.62 280 ALA B N 1
ATOM 4841 C CA . ALA B 1 280 ? 1.526 -1.969 -29.375 1 98.62 280 ALA B CA 1
ATOM 4842 C C . ALA B 1 280 ? 2.998 -1.63 -29.172 1 98.62 280 ALA B C 1
ATOM 4844 O O . ALA B 1 280 ? 3.797 -1.676 -30.109 1 98.62 280 ALA B O 1
ATOM 4845 N N . LEU B 1 281 ? 3.342 -1.284 -27.938 1 98.38 281 LEU B N 1
ATOM 4846 C CA . LEU B 1 281 ? 4.727 -0.981 -27.594 1 98.38 281 LEU B CA 1
ATOM 4847 C C . LEU B 1 281 ? 5.633 -2.172 -27.891 1 98.38 281 LEU B C 1
ATOM 4849 O O . LEU B 1 281 ? 6.719 -2.006 -28.453 1 98.38 281 LEU B O 1
ATOM 4853 N N . ALA B 1 282 ? 5.227 -3.367 -27.469 1 98.69 282 ALA B N 1
ATOM 4854 C CA . ALA B 1 282 ? 5.996 -4.586 -27.719 1 98.69 282 ALA B CA 1
ATOM 4855 C C . ALA B 1 282 ? 6.188 -4.832 -29.203 1 98.69 282 ALA B C 1
ATOM 4857 O O . ALA B 1 282 ? 7.309 -5.059 -29.672 1 98.69 282 ALA B O 1
ATOM 4858 N N . ARG B 1 283 ? 5.16 -4.723 -29.953 1 98.31 283 ARG B N 1
ATOM 4859 C CA . ARG B 1 283 ? 5.188 -4.992 -31.391 1 98.31 283 ARG B CA 1
ATOM 4860 C C . ARG B 1 283 ? 6.062 -3.98 -32.125 1 98.31 283 ARG B C 1
ATOM 4862 O O . ARG B 1 283 ? 6.832 -4.344 -33 1 98.31 283 ARG B O 1
ATOM 4869 N N . GLU B 1 284 ? 5.898 -2.732 -31.75 1 98.31 284 GLU B N 1
ATOM 4870 C CA . GLU B 1 284 ? 6.719 -1.682 -32.344 1 98.31 284 GLU B CA 1
ATOM 4871 C C . GLU B 1 284 ? 8.203 -1.944 -32.094 1 98.31 284 GLU B C 1
ATOM 4873 O O . GLU B 1 284 ? 9.031 -1.626 -32.969 1 98.31 284 GLU B O 1
ATOM 4878 N N . ALA B 1 285 ? 8.531 -2.566 -31.031 1 98.31 285 ALA B N 1
ATOM 4879 C CA . ALA B 1 285 ? 9.922 -2.859 -30.703 1 98.31 285 ALA B CA 1
ATOM 4880 C C . ALA B 1 285 ? 10.352 -4.211 -31.266 1 98.31 285 ALA B C 1
ATOM 4882 O O . ALA B 1 285 ? 11.484 -4.641 -31.062 1 98.31 285 ALA B O 1
ATOM 4883 N N . GLY B 1 286 ? 9.461 -4.949 -31.875 1 98.31 286 GLY B N 1
ATOM 4884 C CA . GLY B 1 286 ? 9.75 -6.262 -32.438 1 98.31 286 GLY B CA 1
ATOM 4885 C C . GLY B 1 286 ? 9.82 -7.348 -31.375 1 98.31 286 GLY B C 1
ATOM 4886 O O . GLY B 1 286 ? 10.531 -8.344 -31.531 1 98.31 286 GLY B O 1
ATOM 4887 N N . ILE B 1 287 ? 9.195 -7.137 -30.281 1 98.69 287 ILE B N 1
ATOM 4888 C CA . ILE B 1 287 ? 9.195 -8.094 -29.172 1 98.69 287 ILE B CA 1
ATOM 4889 C C . ILE B 1 287 ? 7.812 -8.734 -29.047 1 98.69 287 ILE B C 1
ATOM 4891 O O . ILE B 1 287 ? 6.793 -8.062 -29.234 1 98.69 287 ILE B O 1
ATOM 4895 N N . GLU B 1 288 ? 7.742 -10.023 -28.812 1 98.56 288 GLU B N 1
ATOM 4896 C CA . GLU B 1 288 ? 6.488 -10.695 -28.5 1 98.56 288 GLU B CA 1
ATOM 4897 C C . GLU B 1 288 ? 5.848 -10.094 -27.25 1 98.56 288 GLU B C 1
ATOM 4899 O O . GLU B 1 288 ? 6.492 -9.984 -26.203 1 98.56 288 GLU B O 1
ATOM 4904 N N . PRO B 1 289 ? 4.504 -9.703 -27.344 1 98.81 289 PRO B N 1
ATOM 4905 C CA . PRO B 1 289 ? 3.863 -9.016 -26.219 1 98.81 289 PRO B CA 1
ATOM 4906 C C . PRO B 1 289 ? 3.916 -9.82 -24.922 1 98.81 289 PRO B C 1
ATOM 4908 O O . PRO B 1 289 ? 4.207 -9.273 -23.859 1 98.81 289 PRO B O 1
ATOM 4911 N N . VAL B 1 290 ? 3.656 -11.062 -25 1 98.81 290 VAL B N 1
ATOM 4912 C CA . VAL B 1 290 ? 3.688 -11.938 -23.828 1 98.81 290 VAL B CA 1
ATOM 4913 C C . VAL B 1 290 ? 5.086 -11.922 -23.219 1 98.81 290 VAL B C 1
ATOM 4915 O O . VAL B 1 290 ? 5.234 -11.758 -22 1 98.81 290 VAL B O 1
ATOM 4918 N N . THR B 1 291 ? 6.074 -12.062 -24.031 1 98.75 291 THR B N 1
ATOM 4919 C CA . THR B 1 291 ? 7.465 -12.07 -23.594 1 98.75 291 THR B CA 1
ATOM 4920 C C . THR B 1 291 ? 7.832 -10.742 -22.938 1 98.75 291 THR B C 1
ATOM 4922 O O . THR B 1 291 ? 8.461 -10.719 -21.875 1 98.75 291 THR B O 1
ATOM 4925 N N . MET B 1 292 ? 7.383 -9.633 -23.484 1 98.88 292 MET B N 1
ATOM 4926 C CA . MET B 1 292 ? 7.684 -8.32 -22.922 1 98.88 292 MET B CA 1
ATOM 4927 C C . MET B 1 292 ? 7.09 -8.18 -21.516 1 98.88 292 MET B C 1
ATOM 4929 O O . MET B 1 292 ? 7.777 -7.746 -20.594 1 98.88 292 MET B O 1
ATOM 4933 N N . ALA B 1 293 ? 5.801 -8.57 -21.438 1 98.94 293 ALA B N 1
ATOM 4934 C CA . ALA B 1 293 ? 5.094 -8.406 -20.172 1 98.94 293 ALA B CA 1
ATOM 4935 C C . ALA B 1 293 ? 5.77 -9.195 -19.047 1 98.94 293 ALA B C 1
ATOM 4937 O O . ALA B 1 293 ? 5.953 -8.688 -17.938 1 98.94 293 ALA B O 1
ATOM 4938 N N . ILE B 1 294 ? 6.172 -10.383 -19.312 1 98.88 294 ILE B N 1
ATOM 4939 C CA . ILE B 1 294 ? 6.773 -11.242 -18.297 1 98.88 294 ILE B CA 1
ATOM 4940 C C . ILE B 1 294 ? 8.203 -10.797 -18.016 1 98.88 294 ILE B C 1
ATOM 4942 O O . ILE B 1 294 ? 8.633 -10.742 -16.859 1 98.88 294 ILE B O 1
ATOM 4946 N N . ALA B 1 295 ? 8.945 -10.445 -19.078 1 98.75 295 ALA B N 1
ATOM 4947 C CA . ALA B 1 295 ? 10.32 -9.992 -18.922 1 98.75 295 ALA B CA 1
ATOM 4948 C C . ALA B 1 295 ? 10.391 -8.727 -18.078 1 98.75 295 ALA B C 1
ATOM 4950 O O . ALA B 1 295 ? 11.352 -8.523 -17.328 1 98.75 295 ALA B O 1
ATOM 4951 N N . TRP B 1 296 ? 9.406 -7.887 -18.219 1 98.88 296 TRP B N 1
ATOM 4952 C CA . TRP B 1 296 ? 9.352 -6.652 -17.438 1 98.88 296 TRP B CA 1
ATOM 4953 C C . TRP B 1 296 ? 9.398 -6.941 -15.945 1 98.88 296 TRP B C 1
ATOM 4955 O O . TRP B 1 296 ? 10.023 -6.199 -15.188 1 98.88 296 TRP B O 1
ATOM 4965 N N . LEU B 1 297 ? 8.789 -7.996 -15.516 1 98.62 297 LEU B N 1
ATOM 4966 C CA . LEU B 1 297 ? 8.742 -8.328 -14.094 1 98.62 297 LEU B CA 1
ATOM 4967 C C . LEU B 1 297 ? 10.141 -8.555 -13.539 1 98.62 297 LEU B C 1
ATOM 4969 O O . LEU B 1 297 ? 10.414 -8.258 -12.383 1 98.62 297 LEU B O 1
ATOM 4973 N N . ARG B 1 298 ? 11.008 -8.984 -14.312 1 94.5 298 ARG B N 1
ATOM 4974 C CA . ARG B 1 298 ? 12.383 -9.258 -13.906 1 94.5 298 ARG B CA 1
ATOM 4975 C C . ARG B 1 298 ? 13.125 -7.961 -13.586 1 94.5 298 ARG B C 1
ATOM 4977 O O . ARG B 1 298 ? 14.156 -7.984 -12.906 1 94.5 298 ARG B O 1
ATOM 4984 N N . THR B 1 299 ? 12.625 -6.867 -14.094 1 97.31 299 THR B N 1
ATOM 4985 C CA . THR B 1 299 ? 13.312 -5.594 -13.922 1 97.31 299 THR B CA 1
ATOM 4986 C C . THR B 1 299 ? 12.922 -4.934 -12.609 1 97.31 299 THR B C 1
ATOM 4988 O O . THR B 1 299 ? 13.5 -3.918 -12.219 1 97.31 299 THR B O 1
ATOM 4991 N N . ARG B 1 300 ? 11.945 -5.488 -11.914 1 98 300 ARG B N 1
ATOM 4992 C CA . ARG B 1 300 ? 11.422 -4.844 -10.719 1 98 300 ARG B CA 1
ATOM 4993 C C . ARG B 1 300 ? 12.461 -4.828 -9.602 1 98 300 ARG B C 1
ATOM 4995 O O . ARG B 1 300 ? 13.242 -5.766 -9.461 1 98 300 ARG B O 1
ATOM 5002 N N . PRO B 1 301 ? 12.445 -3.809 -8.773 1 98.06 301 PRO B N 1
ATOM 5003 C CA . PRO B 1 301 ? 13.492 -3.625 -7.766 1 98.06 301 PRO B CA 1
ATOM 5004 C C . PRO B 1 301 ? 13.164 -4.312 -6.441 1 98.06 301 PRO B C 1
ATOM 5006 O O . PRO B 1 301 ? 13.391 -3.738 -5.371 1 98.06 301 PRO B O 1
ATOM 5009 N N . PHE B 1 302 ? 12.57 -5.48 -6.41 1 98.38 302 PHE B N 1
ATOM 5010 C CA . PHE B 1 302 ? 12.258 -6.324 -5.262 1 98.38 302 PHE B CA 1
ATOM 5011 C C . PHE B 1 302 ? 12.242 -7.793 -5.66 1 98.38 302 PHE B C 1
ATOM 5013 O O . PHE B 1 302 ? 12.164 -8.117 -6.848 1 98.38 302 PHE B O 1
ATOM 5020 N N . PRO B 1 303 ? 12.375 -8.75 -4.711 1 98.5 303 PRO B N 1
ATOM 5021 C CA . PRO B 1 303 ? 12.359 -10.172 -5.074 1 98.5 303 PRO B CA 1
ATOM 5022 C C . PRO B 1 303 ? 11.031 -10.602 -5.703 1 98.5 303 PRO B C 1
ATOM 5024 O O . PRO B 1 303 ? 9.969 -10.391 -5.117 1 98.5 303 PRO B O 1
ATOM 5027 N N . ILE B 1 304 ? 11.156 -11.219 -6.871 1 98.75 304 ILE B N 1
ATOM 5028 C CA . ILE B 1 304 ? 9.922 -11.523 -7.59 1 98.75 304 ILE B CA 1
ATOM 5029 C C . ILE B 1 304 ? 10.148 -12.727 -8.5 1 98.75 304 ILE B C 1
ATOM 5031 O O . ILE B 1 304 ? 11.211 -12.875 -9.102 1 98.75 304 ILE B O 1
ATOM 5035 N N . ILE B 1 305 ? 9.164 -13.578 -8.562 1 98.81 305 ILE B N 1
ATOM 5036 C CA . ILE B 1 305 ? 9.086 -14.703 -9.484 1 98.81 305 ILE B CA 1
ATOM 5037 C C . ILE B 1 305 ? 7.699 -14.75 -10.133 1 98.81 305 ILE B C 1
ATOM 5039 O O . ILE B 1 305 ? 6.699 -14.992 -9.453 1 98.81 305 ILE B O 1
ATOM 5043 N N . PRO B 1 306 ? 7.617 -14.539 -11.43 1 98.81 306 PRO B N 1
ATOM 5044 C CA . PRO B 1 306 ? 6.32 -14.641 -12.109 1 98.81 306 PRO B CA 1
ATOM 5045 C C . PRO B 1 306 ? 5.82 -16.078 -12.203 1 98.81 306 PRO B C 1
ATOM 5047 O O . PRO B 1 306 ? 6.609 -17 -12.453 1 98.81 306 PRO B O 1
ATOM 5050 N N . ILE B 1 307 ? 4.551 -16.25 -11.953 1 98.88 307 ILE B N 1
ATOM 5051 C CA . ILE B 1 307 ? 3.875 -17.5 -12.219 1 98.88 307 ILE B CA 1
ATOM 5052 C C . ILE B 1 307 ? 3.244 -17.469 -13.609 1 98.88 307 ILE B C 1
ATOM 5054 O O . ILE B 1 307 ? 2.332 -16.672 -13.867 1 98.88 307 ILE B O 1
ATOM 5058 N N . ILE B 1 308 ? 3.719 -18.328 -14.469 1 98.62 308 ILE B N 1
ATOM 5059 C CA . ILE B 1 308 ? 3.264 -18.281 -15.852 1 98.62 308 ILE B CA 1
ATOM 5060 C C . ILE B 1 308 ? 2.316 -19.453 -16.125 1 98.62 308 ILE B C 1
ATOM 5062 O O . ILE B 1 308 ? 2.662 -20.609 -15.883 1 98.62 308 ILE B O 1
ATOM 5066 N N . GLY B 1 309 ? 1.09 -19.141 -16.5 1 96.75 309 GLY B N 1
ATOM 5067 C CA . GLY B 1 309 ? 0.102 -20.125 -16.891 1 96.75 309 GLY B CA 1
ATOM 5068 C C . GLY B 1 309 ? -0.175 -20.141 -18.375 1 96.75 309 GLY B C 1
ATOM 5069 O O . GLY B 1 309 ? -0.03 -19.125 -19.047 1 96.75 309 GLY B O 1
ATOM 5070 N N . ALA B 1 310 ? -0.551 -21.297 -18.906 1 97.06 310 ALA B N 1
ATOM 5071 C CA . ALA B 1 310 ? -0.845 -21.453 -20.328 1 97.06 310 ALA B CA 1
ATOM 5072 C C . ALA B 1 310 ? -1.88 -22.547 -20.562 1 97.06 310 ALA B C 1
ATOM 5074 O O . ALA B 1 310 ? -2.002 -23.469 -19.766 1 97.06 310 ALA B O 1
ATOM 5075 N N . THR B 1 311 ? -2.572 -22.391 -21.656 1 96.5 311 THR B N 1
ATOM 5076 C CA . THR B 1 311 ? -3.539 -23.422 -22.016 1 96.5 311 THR B CA 1
ATOM 5077 C C . THR B 1 311 ? -3.008 -24.281 -23.156 1 96.5 311 THR B C 1
ATOM 5079 O O . THR B 1 311 ? -3.693 -25.188 -23.625 1 96.5 311 THR B O 1
ATOM 5082 N N . SER B 1 312 ? -1.862 -23.984 -23.656 1 97.25 312 SER B N 1
ATOM 5083 C CA . SER B 1 312 ? -1.186 -24.797 -24.656 1 97.25 312 SER B CA 1
ATOM 5084 C C . SER B 1 312 ? 0.33 -24.688 -24.547 1 97.25 312 SER B C 1
ATOM 5086 O O . SER B 1 312 ? 0.837 -23.734 -23.938 1 97.25 312 SER B O 1
ATOM 5088 N N . CYS B 1 313 ? 1.001 -25.656 -25.125 1 98.31 313 CYS B N 1
ATOM 5089 C CA . CYS B 1 313 ? 2.459 -25.609 -25.125 1 98.31 313 CYS B CA 1
ATOM 5090 C C . CYS B 1 313 ? 2.957 -24.406 -25.938 1 98.31 313 CYS B C 1
ATOM 5092 O O . CYS B 1 313 ? 3.953 -23.781 -25.578 1 98.31 313 CYS B O 1
ATOM 5094 N N . ALA B 1 314 ? 2.271 -24.109 -26.984 1 97.62 314 ALA B N 1
ATOM 5095 C CA . ALA B 1 314 ? 2.658 -22.969 -27.797 1 97.62 314 ALA B CA 1
ATOM 5096 C C . ALA B 1 314 ? 2.586 -21.672 -27 1 97.62 314 ALA B C 1
ATOM 5098 O O . ALA B 1 314 ? 3.477 -20.812 -27.094 1 97.62 314 ALA B O 1
ATOM 5099 N N . GLN B 1 315 ? 1.512 -21.469 -26.266 1 97.5 315 GLN B N 1
ATOM 5100 C CA . GLN B 1 315 ? 1.389 -20.328 -25.375 1 97.5 315 GLN B CA 1
ATOM 5101 C C . GLN B 1 315 ? 2.5 -20.312 -24.328 1 97.5 315 GLN B C 1
ATOM 5103 O O . GLN B 1 315 ? 3.098 -19.281 -24.062 1 97.5 315 GLN B O 1
ATOM 5108 N N . LEU B 1 316 ? 2.762 -21.484 -23.75 1 98.56 316 LEU B N 1
ATOM 5109 C CA . LEU B 1 316 ? 3.77 -21.609 -22.703 1 98.56 316 LEU B CA 1
ATOM 5110 C C . LEU B 1 316 ? 5.148 -21.219 -23.234 1 98.56 316 LEU B C 1
ATOM 5112 O O . LEU B 1 316 ? 5.922 -20.562 -22.531 1 98.56 316 LEU B O 1
ATOM 5116 N N . GLU B 1 317 ? 5.438 -21.578 -24.453 1 98.38 317 GLU B N 1
ATOM 5117 C CA . GLU B 1 317 ? 6.734 -21.281 -25.047 1 98.38 317 GLU B CA 1
ATOM 5118 C C . GLU B 1 317 ? 6.992 -19.781 -25.094 1 98.38 317 GLU B C 1
ATOM 5120 O O . GLU B 1 317 ? 8.102 -19.328 -24.812 1 98.38 317 GLU B O 1
ATOM 5125 N N . LYS B 1 318 ? 6.008 -19.016 -25.391 1 97.81 318 LYS B N 1
ATOM 5126 C CA . LYS B 1 318 ? 6.152 -17.562 -25.438 1 97.81 318 LYS B CA 1
ATOM 5127 C C . LYS B 1 318 ? 6.512 -17 -24.062 1 97.81 318 LYS B C 1
ATOM 5129 O O . LYS B 1 318 ? 7.309 -16.062 -23.953 1 97.81 318 LYS B O 1
ATOM 5134 N N . SER B 1 319 ? 5.875 -17.516 -23.031 1 98.5 319 SER B N 1
ATOM 5135 C CA . SER B 1 319 ? 6.18 -17.109 -21.672 1 98.5 319 SER B CA 1
ATOM 5136 C C . SER B 1 319 ? 7.594 -17.531 -21.266 1 98.5 319 SER B C 1
ATOM 5138 O O . SER B 1 319 ? 8.312 -16.766 -20.641 1 98.5 319 SER B O 1
ATOM 5140 N N . LEU B 1 320 ? 7.977 -18.734 -21.672 1 98.69 320 LEU B N 1
ATOM 5141 C CA . LEU B 1 320 ? 9.289 -19.266 -21.328 1 98.69 320 LEU B CA 1
ATOM 5142 C C . LEU B 1 320 ? 10.398 -18.469 -22 1 98.69 320 LEU B C 1
ATOM 5144 O O . LEU B 1 320 ? 11.492 -18.328 -21.453 1 98.69 320 LEU B O 1
ATOM 5148 N N . ASP B 1 321 ? 10.086 -17.875 -23.094 1 98.25 321 ASP B N 1
ATOM 5149 C CA . ASP B 1 321 ? 11.055 -17.078 -23.844 1 98.25 321 ASP B CA 1
ATOM 5150 C C . ASP B 1 321 ? 11.445 -15.82 -23.062 1 98.25 321 ASP B C 1
ATOM 5152 O O . ASP B 1 321 ? 12.438 -15.172 -23.391 1 98.25 321 ASP B O 1
ATOM 5156 N N . ALA B 1 322 ? 10.734 -15.5 -22.016 1 98.38 322 ALA B N 1
ATOM 5157 C CA . ALA B 1 322 ? 11.023 -14.312 -21.219 1 98.38 322 ALA B CA 1
ATOM 5158 C C . ALA B 1 322 ? 12.219 -14.555 -20.297 1 98.38 322 ALA B C 1
ATOM 5160 O O . ALA B 1 322 ? 12.797 -13.609 -19.766 1 98.38 322 ALA B O 1
ATOM 5161 N N . ALA B 1 323 ? 12.539 -15.805 -20.047 1 97.88 323 ALA B N 1
ATOM 5162 C CA . ALA B 1 323 ? 13.664 -16.141 -19.172 1 97.88 323 ALA B CA 1
ATOM 5163 C C . ALA B 1 323 ? 14.969 -15.547 -19.703 1 97.88 323 ALA B C 1
ATOM 5165 O O . ALA B 1 323 ? 15.328 -15.781 -20.859 1 97.88 323 ALA B O 1
ATOM 5166 N N . GLY B 1 324 ? 15.617 -14.734 -18.922 1 96.12 324 GLY B N 1
ATOM 5167 C CA . GLY B 1 324 ? 16.906 -14.156 -19.281 1 96.12 324 GLY B CA 1
ATOM 5168 C C . GLY B 1 324 ? 16.781 -13.078 -20.344 1 96.12 324 GLY B C 1
ATOM 5169 O O . GLY B 1 324 ? 17.797 -12.602 -20.859 1 96.12 324 GLY B O 1
ATOM 5170 N N . PHE B 1 325 ? 15.555 -12.719 -20.672 1 97 325 PHE B N 1
ATOM 5171 C CA . PHE B 1 325 ? 15.344 -11.727 -21.703 1 97 325 PHE B CA 1
ATOM 5172 C C . PHE B 1 325 ? 15.484 -10.312 -21.141 1 97 325 PHE B C 1
ATOM 5174 O O . PHE B 1 325 ? 14.711 -9.906 -20.281 1 97 325 PHE B O 1
ATOM 5181 N N . ASP B 1 326 ? 16.422 -9.531 -21.609 1 97.38 326 ASP B N 1
ATOM 5182 C CA . ASP B 1 326 ? 16.625 -8.148 -21.172 1 97.38 326 ASP B CA 1
ATOM 5183 C C . ASP B 1 326 ? 15.883 -7.176 -22.094 1 97.38 326 ASP B C 1
ATOM 5185 O O . ASP B 1 326 ? 16.172 -7.105 -23.297 1 97.38 326 ASP B O 1
ATOM 5189 N N . LEU B 1 327 ? 14.992 -6.461 -21.5 1 98.25 327 LEU B N 1
ATOM 5190 C CA . LEU B 1 327 ? 14.281 -5.449 -22.266 1 98.25 327 LEU B CA 1
ATOM 5191 C C . LEU B 1 327 ? 15.18 -4.242 -22.531 1 98.25 327 LEU B C 1
ATOM 5193 O O . LEU B 1 327 ? 15.922 -3.814 -21.656 1 98.25 327 LEU B O 1
ATOM 5197 N N . PRO B 1 328 ? 15.078 -3.699 -23.781 1 97.88 328 PRO B N 1
ATOM 5198 C CA . PRO B 1 328 ? 15.844 -2.48 -24.062 1 97.88 328 PRO B CA 1
ATOM 5199 C C . PRO B 1 328 ? 15.367 -1.284 -23.234 1 97.88 328 PRO B C 1
ATOM 5201 O O . PRO B 1 328 ? 14.172 -1.151 -22.969 1 97.88 328 PRO B O 1
ATOM 5204 N N . GLN B 1 329 ? 16.344 -0.404 -22.969 1 97.94 329 GLN B N 1
ATOM 5205 C CA . GLN B 1 329 ? 16.078 0.745 -22.109 1 97.94 329 GLN B CA 1
ATOM 5206 C C . GLN B 1 329 ? 14.953 1.609 -22.688 1 97.94 329 GLN B C 1
ATOM 5208 O O . GLN B 1 329 ? 14.062 2.045 -21.953 1 97.94 329 GLN B O 1
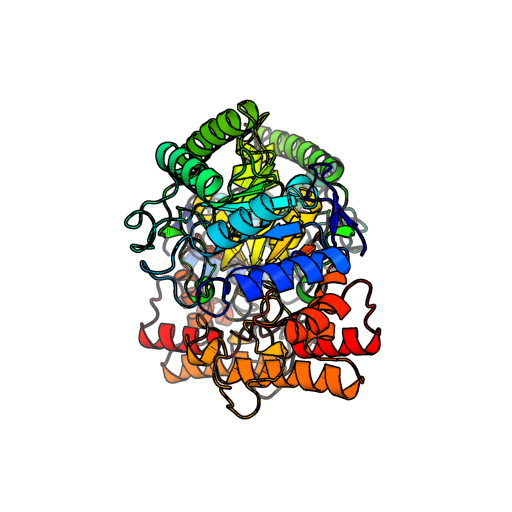ATOM 5213 N N . PRO B 1 330 ? 14.914 1.864 -23.984 1 98.25 330 PRO B N 1
ATOM 5214 C CA . PRO B 1 330 ? 13.828 2.678 -24.531 1 98.25 330 PRO B CA 1
ATOM 5215 C C . PRO B 1 330 ? 12.453 2.051 -24.297 1 98.25 330 PRO B C 1
ATOM 5217 O O . PRO B 1 330 ? 11.469 2.768 -24.094 1 98.25 330 PRO B O 1
ATOM 5220 N N . VAL B 1 331 ? 12.414 0.722 -24.344 1 98.69 331 VAL B N 1
ATOM 5221 C CA . VAL B 1 331 ? 11.156 0.02 -24.109 1 98.69 331 VAL B CA 1
ATOM 5222 C C . VAL B 1 331 ? 10.734 0.197 -22.656 1 98.69 331 VAL B C 1
ATOM 5224 O O . VAL B 1 331 ? 9.57 0.476 -22.359 1 98.69 331 VAL B O 1
ATOM 5227 N N . LEU B 1 332 ? 11.703 0.1 -21.766 1 98.69 332 LEU B N 1
ATOM 5228 C CA . LEU B 1 332 ? 11.422 0.284 -20.344 1 98.69 332 LEU B CA 1
ATOM 5229 C C . LEU B 1 332 ? 10.922 1.698 -20.078 1 98.69 332 LEU B C 1
ATOM 5231 O O . LEU B 1 332 ? 9.984 1.891 -19.297 1 98.69 332 LEU B O 1
ATOM 5235 N N . GLU B 1 333 ? 11.477 2.697 -20.703 1 98.44 333 GLU B N 1
ATOM 5236 C CA . GLU B 1 333 ? 11.062 4.086 -20.547 1 98.44 333 GLU B CA 1
ATOM 5237 C C . GLU B 1 333 ? 9.648 4.305 -21.078 1 98.44 333 GLU B C 1
ATOM 5239 O O . GLU B 1 333 ? 8.859 5.035 -20.484 1 98.44 333 GLU B O 1
ATOM 5244 N N . ALA B 1 334 ? 9.359 3.656 -22.203 1 98.69 334 ALA B N 1
ATOM 5245 C CA . ALA B 1 334 ? 8.023 3.758 -22.781 1 98.69 334 ALA B CA 1
ATOM 5246 C C . ALA B 1 334 ? 6.98 3.109 -21.875 1 98.69 334 ALA B C 1
ATOM 5248 O O . ALA B 1 334 ? 5.875 3.633 -21.719 1 98.69 334 ALA B O 1
ATOM 5249 N N . ILE B 1 335 ? 7.348 1.97 -21.312 1 98.75 335 ILE B N 1
ATOM 5250 C CA . ILE B 1 335 ? 6.465 1.292 -20.375 1 98.75 335 ILE B CA 1
ATOM 5251 C C . ILE B 1 335 ? 6.18 2.207 -19.188 1 98.75 335 ILE B C 1
ATOM 5253 O O . ILE B 1 335 ? 5.027 2.352 -18.766 1 98.75 335 ILE B O 1
ATOM 5257 N N . ASP B 1 336 ? 7.215 2.855 -18.672 1 98.19 336 ASP B N 1
ATOM 5258 C CA . ASP B 1 336 ? 7.066 3.77 -17.531 1 98.19 336 ASP B CA 1
ATOM 5259 C C . ASP B 1 336 ? 6.129 4.922 -17.891 1 98.19 336 ASP B C 1
ATOM 5261 O O . ASP B 1 336 ? 5.309 5.336 -17.062 1 98.19 336 ASP B O 1
ATOM 5265 N N . GLN B 1 337 ? 6.234 5.371 -19.047 1 97.56 337 GLN B N 1
ATOM 5266 C CA . GLN B 1 337 ? 5.395 6.484 -19.484 1 97.56 337 GLN B CA 1
ATOM 5267 C C . GLN B 1 337 ? 3.934 6.062 -19.578 1 97.56 337 GLN B C 1
ATOM 5269 O O . GLN B 1 337 ? 3.035 6.801 -19.172 1 97.56 337 GLN B O 1
ATOM 5274 N N . VAL B 1 338 ? 3.676 4.879 -20.156 1 98.12 338 VAL B N 1
ATOM 5275 C CA . VAL B 1 338 ? 2.309 4.371 -20.234 1 98.12 338 VAL B CA 1
ATOM 5276 C C . VAL B 1 338 ? 1.723 4.258 -18.828 1 98.12 338 VAL B C 1
ATOM 5278 O O . VAL B 1 338 ? 0.581 4.656 -18.594 1 98.12 338 VAL B O 1
ATOM 5281 N N . HIS B 1 339 ? 2.545 3.748 -17.922 1 97.75 339 HIS B N 1
ATOM 5282 C CA . HIS B 1 339 ? 2.104 3.59 -16.547 1 97.75 339 HIS B CA 1
ATOM 5283 C C . HIS B 1 339 ? 1.778 4.938 -15.914 1 97.75 339 HIS B C 1
ATOM 5285 O O . HIS B 1 339 ? 0.744 5.086 -15.258 1 97.75 339 HIS B O 1
ATOM 5291 N N . ARG B 1 340 ? 2.578 5.93 -16.094 1 95.75 340 ARG B N 1
ATOM 5292 C CA . ARG B 1 340 ? 2.379 7.258 -15.523 1 95.75 340 ARG B CA 1
ATOM 5293 C C . ARG B 1 340 ? 1.126 7.918 -16.094 1 95.75 340 ARG B C 1
ATOM 5295 O O . ARG B 1 340 ? 0.396 8.602 -15.367 1 95.75 340 ARG B O 1
ATOM 5302 N N . ASP B 1 341 ? 0.894 7.664 -17.344 1 95.56 341 ASP B N 1
ATOM 5303 C CA . ASP B 1 341 ? -0.245 8.273 -18.016 1 95.56 341 ASP B CA 1
ATOM 5304 C C . ASP B 1 341 ? -1.544 7.551 -17.672 1 95.56 341 ASP B C 1
ATOM 5306 O O . ASP B 1 341 ? -2.619 8.148 -17.688 1 95.56 341 ASP B O 1
ATOM 5310 N N . HIS B 1 342 ? -1.375 6.242 -17.422 1 96.19 342 HIS B N 1
ATOM 5311 C CA . HIS B 1 342 ? -2.564 5.418 -17.219 1 96.19 342 HIS B CA 1
ATOM 5312 C C . HIS B 1 342 ? -2.404 4.492 -16.031 1 96.19 342 HIS B C 1
ATOM 5314 O O . HIS B 1 342 ? -2.445 3.27 -16.172 1 96.19 342 HIS B O 1
ATOM 5320 N N . PRO B 1 343 ? -2.309 5.074 -14.875 1 96.38 343 PRO B N 1
ATOM 5321 C CA . PRO B 1 343 ? -2.119 4.215 -13.703 1 96.38 343 PRO B CA 1
ATOM 5322 C C . PRO B 1 343 ? -3.4 3.494 -13.289 1 96.38 343 PRO B C 1
ATOM 5324 O O . PRO B 1 343 ? -4.5 3.955 -13.602 1 96.38 343 PRO B O 1
ATOM 5327 N N . MET B 1 344 ? -3.307 2.301 -12.727 1 96.44 344 MET B N 1
ATOM 5328 C CA . MET B 1 344 ? -4.402 1.531 -12.141 1 96.44 344 MET B CA 1
ATOM 5329 C C . MET B 1 344 ? -5.551 1.38 -13.133 1 96.44 344 MET B C 1
ATOM 5331 O O . MET B 1 344 ? -6.648 1.888 -12.898 1 96.44 344 MET B O 1
ATOM 5335 N N . PRO B 1 345 ? -5.336 0.64 -14.156 1 97.19 345 PRO B N 1
ATOM 5336 C CA . PRO B 1 345 ? -6.305 0.513 -15.25 1 97.19 345 PRO B CA 1
ATOM 5337 C C . PRO B 1 345 ? -7.613 -0.137 -14.805 1 97.19 345 PRO B C 1
ATOM 5339 O O . PRO B 1 345 ? -8.648 0.03 -15.461 1 97.19 345 PRO B O 1
ATOM 5342 N N . PHE B 1 346 ? -7.453 -0.978 -13.766 1 96.31 346 PHE B N 1
ATOM 5343 C CA . PHE B 1 346 ? -8.656 -1.624 -13.258 1 96.31 346 PHE B CA 1
ATOM 5344 C C . PHE B 1 346 ? -8.586 -1.784 -11.742 1 96.31 346 PHE B C 1
ATOM 5346 O O . PHE B 1 346 ? -7.508 -1.671 -11.156 1 96.31 346 PHE B O 1
#

Foldseek 3Di:
DDWDDLFPQPDIFALAEAEQQCEQPLADLVQSLVQVVLCLVLPGAHYEEEQQGNPLPRALVRGRVSLLSLLVSCVVPVVPVSHQYEYEYEAADDCSHPHRDGDALVSQVVRLVSSCVSNVHQAHAEYEYAAQNQDACALVNVVPDDSVSGDDPVVSLVRLLRNQVSVQVCCVVVRYVAYAYERDDLVRLVSNQVNQVVTGHHREYEYADWLQDHPCQPSVQVCCAVRRYAYAHEPHCLQVLQQCCCPPNDDDPSGSCVSVVCSSVQPDPLNSVLSVQQNVLCVVVVHRRLLVTLLLQVVRPGHYYYHDYDSGPVSVVSNSVNRVDDDDPVSVVSSVVSCVVCPNSD/DDWDDLFPQPDIFALAEAEQQCEQPLADLVQSLVQVVLCLVLPGAHYEEEQQGNPLPRALVRGRVSLLSLLVSCVVPVVPVSHQYEYEDEAADDCSHPHRDGDALVSQVVRLVSSCVSNVHQAHAEYEYAADNQDACALVNVVPDDSVSGDDPVVSLVRLLRNQVSQQVCCVVVRYVAYAYERDDLVRLVSNQVNQVVTGHHREYEYADWLQDHPCQPSVQVCCAVRRYAYAHEPHCLQVLQQCCCPPNDDDPSGSCVSVVCSSVQPDPLNSVLSVQQNVLCVVVVHRRLLVTLLLQVVRPGHYYYHDYDSGPVSVVSNSNNRVDDDDPVSVVSSVVSCVVCPNSD

Nearest PDB structures (foldseek):
  1lqa-assembly1_A  TM=9.174E-01  e=2.089E-37  Escherichia coli
  8jwn-assembly1_F  TM=8.927E-01  e=2.205E-29  Streptomyces xinghaiensis
  8jwn-assembly1_G  TM=8.894E-01  e=5.901E-29  Streptomyces xinghaiensis
  8jwm-assembly1_D  TM=8.868E-01  e=1.879E-28  Streptomyces xinghaiensis
  8jwn-assembly1_A  TM=8.670E-01  e=4.417E-29  Streptomyces xinghaiensis

Sequence (692 aa):
MEKRELGGSGVMVSELCLGTMTWGTQNTEAEAHAQIDLALDRGIDFIDTAEMYPTNPVSAETIGLTEDYIGSWIAKTGRRDAFVLATKITGEGRKQVRDGEGITPTSIRAALEASLRRLRTDYVDLYQFHWPQRGSYSFRQNWDFDPRKQPSKAEVEEDMAACLAVLADLVAEGKIRHFGLSNETTWGMAEWLRLAGPGPRAVSIQNEYSLMCRLYDTDLAELGQQEKVTLLAYTPLAAGMLSGKYSGGAVPAGSRMSRTPDLGGRARPRAFEIADRYVALAREAGIEPVTMAIAWLRTRPFPIIPIIGATSCAQLEKSLDAAGFDLPQPVLEAIDQVHRDHPMPFMEKRELGGSGVMVSELCLGTMTWGTQNTEAEAHAQIDLALDRGIDFIDTAEMYPTNPVSAETIGLTEDYIGSWIAKTGRRDAFVLATKITGEGRKQVRDGEGITPTSIRAALEASLRRLRTDYVDLYQFHWPQRGSYSFRQNWDFDPRKQPSKAEVEEDMAACLAVLADLVAEGKIRHFGLSNETTWGMAEWLRLAGPGPRAVSIQNEYSLMCRLYDTDLAELGQQEKVTLLAYTPLAAGMLSGKYSGGAVPAGSRMSRTPDLGGRARPRAFEIADRYVALAREAGIEPVTMAIAWLRTRPFPIIPIIGATSCAQLEKSLDAAGFDLPQPVLEAIDQVHRDHPMPF